Protein AF-A0A8G1U8X5-F1 (afdb_monomer)

Secondary structure (DSSP, 8-state):
-EEEEEEETTTTEEEEEEE-TTT-EEEEES-BS-THHHHHHHHHHT-EEEEEE-SS--SSS-BTHHHHHHHH-PEEEEETT---SS--EEE-TT-EEESSS-EEEEEE--SSSTT-EEEEEESSTT-SS-SEEEEETS--SSS---S-TTGGGT--HHHHHHHHHIIIIIIGGGS-TTSEEEESB-TT-TTSSS--S-S-EEHHHHHHH-GGGS---HHHHHHHHTTTPPPPPTTHHHHHHHTTS-PPP--TTTT-EEEPHHHHHHHHHTTPEEEE-S-HHHHHHS--TT-EE--TTSSHHHHHHHHS-TTS-EEEEE-----SS--------EEEEPPP-PPPPPPPPPPPP---------------------------------------------------------------------------------------PPP------PPPPP-PPP-------------------------------------PPP---

Foldseek 3Di:
DDKDWDADALQQFIKIWDADLVQLEIEIEQAALVCVVVVVVSVVSVHQHQAYEYQALFLQGAGNRVVCCVVRVHAYEWDQVAAFPDDHDHDDQQDWDDNDQKIWGWHQQFQLHNGGIKTFIANGPPDPATQAIAREQLDAAQWGFQRPLCVVVPQHSLNSLLSSLCNQAVPLLVHDQNHKYAYRGADPNLRTDGGHPDRIGGSVNCCVRHPLNDDDDSVVSSVVSNPPRDDDAPSSVVSSVSNRYPDDRDDPPQWFDWDDPVRLVVVVVVVAEEEEQDDPVVVVVDDDPRHDYQHPPHSRSNVCSRPDDLQTWYKYFHADDPPPDDDDDDDDTTITTHDGPDDDDDDDDDDDDDDDDDDDDDDDDDDDDDDDDDDDDDDDDDDDDDDDDDDDDDDDDDDYDDDDDDDDDDDDDDDDDDDDDDDDDDDDDDDDDDDDDDDDDDDDDDDDDDDDDDDDDDDDDDDDDDDDDDDDDDDDDDDDDDDDDDDDDDDDDDDDDDDDD

Radius of gyration: 34.35 Å; Cα contacts (8 Å, |Δi|>4): 744; chains: 1; bounding box: 90×98×113 Å

Nearest PDB structures (foldseek):
  3tp9-assembly1_B  TM=9.381E-01  e=1.142E-35  Alicyclobacillus acidocaldarius subsp. acidocaldarius DSM 446
  5ve5-assembly2_B  TM=7.086E-01  e=4.243E-23  Paraburkholderia phytofirmans PsJN
  5ve5-assembly3_C  TM=7.011E-01  e=1.245E-22  Paraburkholderia phytofirmans PsJN
  5ve4-assembly1_A  TM=6.991E-01  e=3.653E-22  Paraburkholderia phytofirmans PsJN
  5ve4-assembly2_B  TM=6.978E-01  e=4.641E-22  Paraburkholderia phytofirmans PsJN

pLDDT: mean 70.43, std 30.72, range [19.86, 98.88]

InterPro domains:
  IPR001279 Metallo-beta-lactamase [PF00753] (10-185)
  IPR001279 Metallo-beta-lactamase [SM00849] (12-185)
  IPR001763 Rhodanese-like domain [PF00581] (262-296)
  IPR001763 Rhodanese-like domain [PS50206] (268-297)
  IPR036866 Ribonuclease Z/Hydroxyacylglutathione hydrolase-like [G3DSA:3.60.15.10] (1-248)
  IPR036866 Ribonuclease Z/Hydroxyacylglutathione hydrolase-like [SSF56281] (12-221)
  IPR036873 Rhodanese-like domain superfamily [G3DSA:3.40.250.10] (253-328)
  IPR036873 Rhodanese-like domain superfamily [SSF52821] (226-317)
  IPR044528 Persulfide dioxygenase-like, MBL-fold metallo-hydrolase domain [cd07724] (2-187)
  IPR051682 Mitochondrial Persulfide Dioxygenase [PTHR43084] (2-300)

Sequence (501 aa):
MFFAQYYLDCLSQASYLIADETTGRAVVVDPRRDVDEYLAEAEARGFTVEGVINTHFHADFLSGHLELAARTGAWIGYGRRAETEYPIRKLAEGERISLGEVVLEIMETPGHTPESISVLVRERAADPVPYGVLTGDALFVGDVGRPDLLASVGVTADRLGRMLYDSVQHKLMALPDEVRVFPAHGAGSACGKNLSTERQSTIGQQRATNYACAPMTEDEFVGIVTAGQPTAPGYFGYDADLNRRDRELFDAAALAVPLDADAFLARRADGVVVVDARDPLEFAAGHLAGAVNVPADGRFAEQSGTVLDPAWPLLVIAPRVASRRPSLGSPGSASTASPATSPTPRPPSAPSPSRCARPPAAPSPTCAPNSPAPNRRWSSTSAARASAPRAASPAPSISRWPNSRTASARYRRTAPSWCTAPAATAPPSRPACCATTATRRPPTCSAATAPGPPRPEPADRAAAERGTSGGRGNEPSAGRVDTGGGMSRTTRRVPRCTRTG

Solvent-accessible surface area (backbone atoms only — not comparable to full-atom values): 31878 Å² total; per-residue (Å²): 112,46,77,46,81,49,72,45,78,43,61,20,36,34,24,34,45,40,31,14,77,89,66,22,27,24,37,36,34,46,42,54,52,75,49,60,64,62,49,52,56,26,59,78,69,64,35,46,54,55,32,30,39,35,32,50,71,45,34,90,49,58,60,13,51,64,51,46,24,76,74,60,71,21,47,39,31,32,22,60,71,61,77,58,74,51,87,65,46,67,46,45,72,74,38,73,49,70,44,55,57,26,27,40,34,32,38,67,26,24,10,39,41,86,26,16,22,25,44,36,34,21,63,37,82,81,53,94,68,45,63,24,33,36,27,23,51,49,37,38,46,54,37,45,32,42,22,49,84,45,44,90,78,76,42,48,39,63,62,22,26,51,40,30,44,47,26,37,60,66,49,56,62,67,51,61,46,80,24,25,35,35,28,30,48,25,43,82,28,88,60,39,90,60,42,32,84,53,80,55,51,27,41,41,53,36,46,73,70,13,72,79,50,42,94,72,54,65,68,58,48,29,56,55,63,66,53,88,68,75,86,75,56,75,38,32,68,53,24,31,48,53,57,30,46,79,63,87,69,87,58,76,79,64,48,66,47,76,43,57,72,67,61,45,51,54,49,44,71,76,66,41,44,36,40,32,24,41,56,71,66,58,43,73,75,58,68,64,90,85,48,46,80,47,34,66,92,49,49,30,64,56,50,44,43,58,78,50,65,91,88,58,45,44,36,36,41,40,68,73,73,82,66,98,60,86,87,80,91,80,92,72,78,51,28,35,37,47,78,69,88,75,80,84,80,78,82,80,86,82,83,84,92,79,82,91,83,87,82,88,83,87,84,88,87,84,92,86,90,90,85,80,90,82,90,86,86,82,91,81,84,89,87,87,87,88,88,85,88,88,85,83,87,89,87,90,82,89,89,82,90,85,90,90,84,89,82,88,83,84,88,84,81,85,83,85,80,88,86,83,86,86,88,80,88,83,88,83,83,84,87,80,88,87,86,84,90,82,89,84,86,82,88,82,88,86,89,80,88,84,88,84,84,89,83,84,88,89,86,80,88,82,85,88,87,87,80,90,83,86,84,88,83,78,85,89,84,87,82,82,89,86,84,86,85,83,89,82,88,81,91,82,79,87,82,84,88,84,81,88,134

Organism: NCBI:txid88074

Structure (mmCIF, N/CA/C/O backbone):
data_AF-A0A8G1U8X5-F1
#
_entry.id   AF-A0A8G1U8X5-F1
#
loop_
_atom_site.group_PDB
_atom_site.id
_atom_site.type_symbol
_atom_site.label_atom_id
_atom_site.label_alt_id
_atom_site.label_comp_id
_atom_site.label_asym_id
_atom_site.label_entity_id
_atom_site.label_seq_id
_atom_site.pdbx_PDB_ins_code
_atom_site.Cartn_x
_atom_site.Cartn_y
_atom_site.Cartn_z
_atom_site.occupancy
_atom_site.B_iso_or_equiv
_atom_site.auth_seq_id
_atom_site.auth_comp_id
_atom_site.auth_asym_id
_atom_site.auth_atom_id
_atom_site.pdbx_PDB_model_num
ATOM 1 N N . MET A 1 1 ? -8.981 -14.141 16.501 1.00 97.38 1 MET A N 1
ATOM 2 C CA . MET A 1 1 ? -8.902 -13.364 15.243 1.00 97.38 1 MET A CA 1
ATOM 3 C C . MET A 1 1 ? -7.717 -13.845 14.425 1.00 97.38 1 MET A C 1
ATOM 5 O O . MET A 1 1 ? -6.629 -13.974 14.978 1.00 97.38 1 MET A O 1
ATOM 9 N N . PHE A 1 2 ? -7.880 -13.996 13.108 1.00 98.62 2 PHE A N 1
ATOM 10 C CA . PHE A 1 2 ? -6.751 -14.207 12.204 1.00 98.62 2 PHE A CA 1
ATOM 11 C C . PHE A 1 2 ? -6.244 -12.876 11.631 1.00 98.62 2 PHE A C 1
ATOM 13 O O . PHE A 1 2 ? -7.026 -12.051 11.156 1.00 98.62 2 PHE A O 1
ATOM 20 N N . PHE A 1 3 ? -4.926 -12.685 11.660 1.00 98.56 3 PHE A N 1
ATOM 21 C CA . PHE A 1 3 ? -4.238 -11.527 11.095 1.00 98.56 3 PHE A CA 1
ATOM 22 C C . PHE A 1 3 ? -2.894 -11.983 10.518 1.00 98.56 3 PHE A C 1
ATOM 24 O O . PHE A 1 3 ? -2.043 -12.477 11.261 1.00 98.56 3 PHE A O 1
ATOM 31 N N . ALA A 1 4 ? -2.693 -11.799 9.214 1.00 98.38 4 ALA A N 1
ATOM 32 C CA . ALA A 1 4 ? -1.436 -12.082 8.527 1.00 98.38 4 ALA A CA 1
ATOM 33 C C . ALA A 1 4 ? -0.934 -10.840 7.782 1.00 98.38 4 ALA A C 1
ATOM 35 O O . ALA A 1 4 ? -1.706 -10.181 7.090 1.00 98.38 4 ALA A O 1
ATOM 36 N N . GLN A 1 5 ? 0.364 -10.555 7.911 1.00 97.88 5 GLN A N 1
ATOM 37 C CA . GLN A 1 5 ? 1.090 -9.572 7.107 1.00 97.88 5 GLN A CA 1
ATOM 38 C C . GLN A 1 5 ? 1.924 -10.321 6.066 1.00 97.88 5 GLN A C 1
ATOM 40 O O . GLN A 1 5 ? 2.765 -11.147 6.424 1.00 97.88 5 GLN A O 1
ATOM 45 N N . TYR A 1 6 ? 1.722 -9.994 4.797 1.00 97.06 6 TYR A N 1
ATOM 46 C CA . TYR A 1 6 ? 2.539 -10.433 3.672 1.00 97.06 6 TYR A CA 1
ATOM 47 C C . TYR A 1 6 ? 3.433 -9.270 3.265 1.00 97.06 6 TYR A C 1
ATOM 49 O O . TYR A 1 6 ? 2.977 -8.127 3.249 1.00 97.06 6 TYR A O 1
ATOM 57 N N . TYR A 1 7 ? 4.696 -9.547 2.950 1.00 93.69 7 TYR A N 1
ATOM 58 C CA . TYR A 1 7 ? 5.676 -8.507 2.657 1.00 93.69 7 TYR A CA 1
ATOM 59 C C . TYR A 1 7 ? 6.481 -8.860 1.408 1.00 93.69 7 TYR A C 1
ATOM 61 O O . TYR A 1 7 ? 7.077 -9.934 1.345 1.00 93.69 7 TYR A O 1
ATOM 69 N N . LEU A 1 8 ? 6.503 -7.957 0.429 1.00 90.56 8 LEU A N 1
ATOM 70 C CA . LEU A 1 8 ? 7.232 -8.101 -0.827 1.00 90.56 8 LEU A CA 1
ATOM 71 C C . LEU A 1 8 ? 8.503 -7.254 -0.780 1.00 90.56 8 LEU A C 1
ATOM 73 O O . LEU A 1 8 ? 8.481 -6.046 -1.016 1.00 90.56 8 LEU A O 1
ATOM 77 N N . ASP A 1 9 ? 9.628 -7.905 -0.482 1.00 87.25 9 ASP A N 1
ATOM 78 C CA . ASP A 1 9 ? 10.899 -7.229 -0.197 1.00 87.25 9 ASP A CA 1
ATOM 79 C C . ASP A 1 9 ? 11.439 -6.380 -1.368 1.00 87.25 9 ASP A C 1
ATOM 81 O O . ASP A 1 9 ? 12.106 -5.375 -1.126 1.00 87.25 9 ASP A O 1
ATOM 85 N N . CYS A 1 10 ? 11.129 -6.719 -2.628 1.00 84.75 10 CYS A N 1
ATOM 86 C CA . CYS A 1 10 ? 11.622 -5.976 -3.798 1.00 84.75 10 CYS A CA 1
ATOM 87 C C . CYS A 1 10 ? 10.927 -4.623 -4.043 1.00 84.75 10 CYS A C 1
ATOM 89 O O . CYS A 1 10 ? 11.473 -3.809 -4.787 1.00 84.75 10 CYS A O 1
ATOM 91 N N . LEU A 1 11 ? 9.770 -4.386 -3.410 1.00 88.12 11 LEU A N 1
ATOM 92 C CA . LEU A 1 11 ? 9.062 -3.096 -3.367 1.00 88.12 11 LEU A CA 1
ATOM 93 C C . LEU A 1 11 ? 8.975 -2.524 -1.940 1.00 88.12 11 LEU A C 1
ATOM 95 O O . LEU A 1 11 ? 8.516 -1.407 -1.737 1.00 88.12 11 LEU A O 1
ATOM 99 N N . SER A 1 12 ? 9.427 -3.279 -0.932 1.00 92.56 12 SER A N 1
ATOM 100 C CA . SER A 1 12 ? 9.201 -2.987 0.490 1.00 92.56 12 SER A CA 1
ATOM 101 C C . SER A 1 12 ? 7.720 -2.832 0.867 1.00 92.56 12 SER A C 1
ATOM 103 O O . SER A 1 12 ? 7.400 -2.088 1.793 1.00 92.56 12 SER A O 1
ATOM 105 N N . GLN A 1 13 ? 6.836 -3.534 0.154 1.00 94.81 13 GLN A N 1
ATOM 106 C CA . GLN A 1 13 ? 5.379 -3.421 0.251 1.00 94.81 13 GLN A CA 1
ATOM 107 C C . GLN A 1 13 ? 4.804 -4.419 1.256 1.00 94.81 13 GLN A C 1
ATOM 109 O O . GLN A 1 13 ? 5.226 -5.575 1.295 1.00 94.81 13 GLN A O 1
ATOM 114 N N . ALA A 1 14 ? 3.831 -3.981 2.049 1.00 97.19 14 ALA A N 1
ATOM 115 C CA . ALA A 1 14 ? 3.122 -4.767 3.042 1.00 97.19 14 ALA A CA 1
ATOM 116 C C . ALA A 1 14 ? 1.617 -4.798 2.753 1.00 97.19 14 ALA A C 1
ATOM 118 O O . ALA A 1 14 ? 0.974 -3.774 2.539 1.00 97.19 14 ALA A O 1
ATOM 119 N N . SER A 1 15 ? 1.048 -5.996 2.819 1.00 98.44 15 SER A N 1
ATOM 120 C CA . SER A 1 15 ? -0.368 -6.272 2.572 1.00 98.44 15 SER A CA 1
ATOM 121 C C . SER A 1 15 ? -0.907 -7.219 3.638 1.00 98.44 15 SER A C 1
ATOM 123 O O . SER A 1 15 ? -0.140 -7.955 4.265 1.00 98.44 15 SER A O 1
ATOM 125 N N . TYR A 1 16 ? -2.217 -7.202 3.886 1.00 98.81 16 TYR A N 1
ATOM 126 C CA . TYR A 1 16 ? -2.774 -7.811 5.096 1.00 98.81 16 TYR A CA 1
ATOM 127 C C . TYR A 1 16 ? -4.028 -8.633 4.823 1.00 98.81 16 TYR A C 1
ATOM 129 O O . TYR A 1 16 ? -4.961 -8.130 4.209 1.00 98.81 16 TYR A O 1
ATOM 137 N N . LEU A 1 17 ? -4.086 -9.866 5.333 1.00 98.81 17 LEU A N 1
ATOM 138 C CA . LEU A 1 17 ? -5.314 -10.668 5.390 1.00 98.81 17 LEU A CA 1
ATOM 139 C C . LEU A 1 17 ? -5.828 -10.670 6.829 1.00 98.81 17 LEU A C 1
ATOM 141 O O . LEU A 1 17 ? -5.124 -11.091 7.749 1.00 98.81 17 LEU A O 1
ATOM 145 N N . ILE A 1 18 ? -7.059 -10.202 7.014 1.00 98.88 18 ILE A N 1
ATOM 146 C CA . ILE A 1 18 ? -7.713 -10.084 8.318 1.00 98.88 18 ILE A CA 1
ATOM 147 C C . ILE A 1 18 ? -9.005 -10.884 8.249 1.00 98.88 18 ILE A C 1
ATOM 149 O O . ILE A 1 18 ? -9.821 -10.645 7.359 1.00 98.88 18 ILE A O 1
ATOM 153 N N . ALA A 1 19 ? -9.197 -11.825 9.170 1.00 98.75 19 ALA A N 1
ATOM 154 C CA . ALA A 1 19 ? -10.387 -12.664 9.184 1.00 98.75 19 ALA A CA 1
ATOM 155 C C . ALA A 1 19 ? -10.918 -12.917 10.595 1.00 98.75 19 ALA A C 1
ATOM 157 O O . ALA A 1 19 ? -10.175 -13.031 11.577 1.00 98.75 19 ALA A O 1
ATOM 158 N N . ASP A 1 20 ? -12.235 -13.050 10.671 1.00 98.69 20 ASP A N 1
ATOM 159 C CA . ASP A 1 20 ? -12.919 -13.567 11.841 1.00 98.69 20 ASP A CA 1
ATOM 160 C C . ASP A 1 20 ? -13.006 -15.097 11.747 1.00 98.69 20 ASP A C 1
ATOM 162 O O . ASP A 1 20 ? -13.632 -15.648 10.843 1.00 98.69 20 ASP A O 1
ATOM 166 N N . GLU A 1 21 ? -12.372 -15.796 12.687 1.00 97.94 21 GLU A N 1
ATOM 167 C CA . GLU A 1 21 ? -12.277 -17.264 12.681 1.00 97.94 21 GLU A CA 1
ATOM 168 C C . GLU A 1 21 ? -13.600 -17.963 13.037 1.00 97.94 21 GLU A C 1
ATOM 170 O O . GLU A 1 21 ? -13.727 -19.166 12.825 1.00 97.94 21 GLU A O 1
ATOM 175 N N . THR A 1 22 ? -14.591 -17.236 13.569 1.00 97.31 22 THR A N 1
ATOM 176 C CA . THR A 1 22 ? -15.895 -17.804 13.957 1.00 97.31 22 THR A CA 1
ATOM 177 C C . THR A 1 22 ? -16.891 -17.798 12.799 1.00 97.31 22 THR A C 1
ATOM 179 O O . THR A 1 22 ? -17.692 -18.721 12.658 1.00 97.31 22 THR A O 1
ATOM 182 N N . THR A 1 23 ? -16.825 -16.772 11.948 1.00 98.44 23 THR A N 1
ATOM 183 C CA . THR A 1 23 ? -17.684 -16.603 10.765 1.00 98.44 23 THR A CA 1
ATOM 184 C C . THR A 1 23 ? -17.006 -17.023 9.461 1.00 98.44 23 THR A C 1
ATOM 186 O O . THR A 1 23 ? -17.688 -17.231 8.460 1.00 98.44 23 THR A O 1
ATOM 189 N N . GLY A 1 24 ? -15.671 -17.085 9.449 1.00 98.50 24 GLY A N 1
ATOM 190 C CA . GLY A 1 24 ? -14.853 -17.244 8.251 1.00 98.50 24 GLY A CA 1
ATOM 191 C C . GLY A 1 24 ? -14.791 -15.999 7.356 1.00 98.50 24 GLY A C 1
ATOM 192 O O . GLY A 1 24 ? -14.206 -16.064 6.280 1.00 98.50 24 GLY A O 1
ATOM 193 N N . ARG A 1 25 ? -15.387 -14.862 7.734 1.00 98.81 25 ARG A N 1
ATOM 194 C CA . ARG A 1 25 ? -15.419 -13.659 6.883 1.00 98.81 25 ARG A CA 1
ATOM 195 C C . ARG A 1 25 ? -14.079 -12.929 6.936 1.00 98.81 25 ARG A C 1
ATOM 197 O O . ARG A 1 25 ? -13.537 -12.705 8.019 1.00 98.81 25 ARG A O 1
ATOM 204 N N . ALA A 1 26 ? -13.562 -12.548 5.769 1.00 98.81 26 ALA A N 1
ATOM 205 C CA . ALA A 1 26 ? -12.231 -11.972 5.621 1.00 98.81 26 ALA A CA 1
ATOM 206 C C . ALA A 1 26 ? -12.192 -10.747 4.699 1.00 98.81 26 ALA A C 1
ATOM 208 O O . ALA A 1 26 ? -12.977 -10.621 3.756 1.00 98.81 26 ALA A O 1
ATOM 209 N N . VAL A 1 27 ? -11.221 -9.871 4.953 1.00 98.88 27 VAL A N 1
ATOM 210 C CA . VAL A 1 27 ? -10.865 -8.721 4.114 1.00 98.88 27 VAL A CA 1
ATOM 211 C C . VAL A 1 27 ? -9.363 -8.733 3.849 1.00 98.88 27 VAL A C 1
ATOM 213 O O . VAL A 1 27 ? -8.573 -9.025 4.750 1.00 98.88 27 VAL A O 1
ATOM 216 N N . VAL A 1 28 ? -8.975 -8.385 2.620 1.00 98.88 28 VAL A N 1
ATOM 217 C CA . VAL A 1 28 ? -7.576 -8.108 2.265 1.00 98.88 28 VAL A CA 1
ATOM 218 C C . VAL A 1 28 ? -7.355 -6.597 2.194 1.00 98.88 28 VAL A C 1
ATOM 220 O O . VAL A 1 28 ? -8.170 -5.883 1.612 1.00 98.88 28 VAL A O 1
ATOM 223 N N . VAL A 1 29 ? -6.261 -6.108 2.775 1.00 98.88 29 VAL A N 1
ATOM 224 C CA . VAL A 1 29 ? -5.849 -4.699 2.728 1.00 98.88 29 VAL A CA 1
ATOM 225 C C . VAL A 1 29 ? -4.577 -4.561 1.895 1.00 98.88 29 VAL A C 1
ATOM 227 O O . VAL A 1 29 ? -3.624 -5.314 2.105 1.00 98.88 29 VAL A O 1
ATOM 230 N N . ASP A 1 30 ? -4.592 -3.615 0.955 1.00 98.62 30 ASP A N 1
ATOM 231 C CA . ASP A 1 30 ? -3.498 -3.277 0.032 1.00 98.62 30 ASP A CA 1
ATOM 232 C C . ASP A 1 30 ? -2.895 -4.489 -0.718 1.00 98.62 30 ASP A C 1
ATOM 234 O O . ASP A 1 30 ? -1.685 -4.709 -0.676 1.00 98.62 30 ASP A O 1
ATOM 238 N N . PRO A 1 31 ? -3.710 -5.324 -1.399 1.00 98.19 31 PRO A N 1
ATOM 239 C CA . PRO A 1 31 ? -3.232 -6.545 -2.050 1.00 98.19 31 PRO A CA 1
ATOM 240 C C . PRO A 1 31 ? -2.251 -6.268 -3.190 1.00 98.19 31 PRO A C 1
ATOM 242 O O . PRO A 1 31 ? -2.502 -5.430 -4.056 1.00 98.19 31 PRO A O 1
ATOM 245 N N . ARG A 1 32 ? -1.207 -7.091 -3.288 1.00 95.50 32 ARG A N 1
ATOM 246 C CA . ARG A 1 32 ? -0.394 -7.229 -4.504 1.00 95.50 32 ARG A CA 1
ATOM 247 C C . ARG A 1 32 ? -1.224 -7.801 -5.652 1.00 95.50 32 ARG A C 1
ATOM 249 O O . ARG A 1 32 ? -2.223 -8.482 -5.419 1.00 95.50 32 ARG A O 1
ATOM 256 N N . ARG A 1 33 ? -0.789 -7.580 -6.896 1.00 94.81 33 ARG A N 1
ATOM 257 C CA . ARG A 1 33 ? -1.461 -8.118 -8.094 1.00 94.81 33 ARG A CA 1
ATOM 258 C C . ARG A 1 33 ? -1.431 -9.652 -8.191 1.00 94.81 33 ARG A C 1
ATOM 260 O O . ARG A 1 33 ? -2.326 -10.231 -8.804 1.00 94.81 33 ARG A O 1
ATOM 267 N N . ASP A 1 34 ? -0.451 -10.318 -7.575 1.00 93.06 34 ASP A N 1
ATOM 268 C CA . ASP A 1 34 ? -0.328 -11.782 -7.523 1.00 93.06 34 ASP A CA 1
ATOM 269 C C . ASP A 1 34 ? -1.186 -12.392 -6.399 1.00 93.06 34 ASP A C 1
ATOM 271 O O . ASP A 1 34 ? -0.705 -12.932 -5.407 1.00 93.06 34 ASP A O 1
ATOM 275 N N . VAL A 1 35 ? -2.509 -12.308 -6.551 1.00 96.62 35 VAL A N 1
ATOM 276 C CA . VAL A 1 35 ? -3.468 -12.560 -5.457 1.00 96.62 35 VAL A CA 1
ATOM 277 C C . VAL A 1 35 ? -3.609 -14.029 -5.004 1.00 96.62 35 VAL A C 1
ATOM 279 O O . VAL A 1 35 ? -4.471 -14.348 -4.182 1.00 96.62 35 VAL A O 1
ATOM 282 N N . ASP A 1 36 ? -2.786 -14.935 -5.536 1.00 95.38 36 ASP A N 1
ATOM 283 C CA . ASP A 1 36 ? -2.841 -16.375 -5.264 1.00 95.38 36 ASP A CA 1
ATOM 284 C C . ASP A 1 36 ? -2.514 -16.723 -3.813 1.00 95.38 36 ASP A C 1
ATOM 286 O O . ASP A 1 36 ? -3.187 -17.574 -3.236 1.00 95.38 36 ASP A O 1
ATOM 290 N N . GLU A 1 37 ? -1.541 -16.049 -3.197 1.00 95.88 37 GLU A N 1
ATOM 291 C CA . GLU A 1 37 ? -1.137 -16.346 -1.818 1.00 95.88 37 GLU A CA 1
ATOM 292 C C . GLU A 1 37 ? -2.263 -16.041 -0.814 1.00 95.88 37 GLU A C 1
ATOM 294 O O . GLU A 1 37 ? -2.527 -16.836 0.089 1.00 95.88 37 GLU A O 1
ATOM 299 N N . TYR A 1 38 ? -2.999 -14.941 -1.021 1.00 98.12 38 TYR A N 1
ATOM 300 C CA . TYR A 1 38 ? -4.145 -14.581 -0.180 1.00 98.12 38 TYR A CA 1
ATOM 301 C C . TYR A 1 38 ? -5.296 -15.583 -0.322 1.00 98.12 38 TYR A C 1
ATOM 303 O O . TYR A 1 38 ? -5.914 -15.949 0.678 1.00 98.12 38 TYR A O 1
ATOM 311 N N . LEU A 1 39 ? -5.597 -16.034 -1.549 1.00 98.19 39 LEU A N 1
ATOM 312 C CA . LEU A 1 39 ? -6.681 -16.998 -1.762 1.00 98.19 39 LEU A CA 1
ATOM 313 C C . LEU A 1 39 ? -6.308 -18.407 -1.299 1.00 98.19 39 LEU A C 1
ATOM 315 O O . LEU A 1 39 ? -7.174 -19.092 -0.766 1.00 98.19 39 LEU A O 1
ATOM 319 N N . ALA A 1 40 ? -5.047 -18.820 -1.437 1.00 98.00 40 ALA A N 1
ATOM 320 C CA . ALA A 1 40 ? -4.575 -20.100 -0.919 1.00 98.00 40 ALA A CA 1
ATOM 321 C C . ALA A 1 40 ? -4.646 -20.151 0.618 1.00 98.00 40 ALA A C 1
ATOM 323 O O . ALA A 1 40 ? -5.122 -21.142 1.171 1.00 98.00 40 ALA A O 1
ATOM 324 N N . GLU A 1 41 ? -4.240 -19.081 1.314 1.00 98.38 41 GLU A N 1
ATOM 325 C CA . GLU A 1 41 ? -4.362 -18.999 2.777 1.00 98.38 41 GLU A CA 1
ATOM 326 C C . GLU A 1 41 ? -5.835 -18.964 3.221 1.00 98.38 41 GLU A C 1
ATOM 328 O O . GLU A 1 41 ? -6.207 -19.623 4.195 1.00 98.38 41 GLU A O 1
ATOM 333 N N . ALA A 1 42 ? -6.688 -18.232 2.494 1.00 98.38 42 ALA A N 1
ATOM 334 C CA . ALA A 1 42 ? -8.120 -18.183 2.767 1.00 98.38 42 ALA A CA 1
ATOM 335 C C . ALA A 1 42 ? -8.785 -19.558 2.576 1.00 98.38 42 ALA A C 1
ATOM 337 O O . ALA A 1 42 ? -9.462 -20.036 3.485 1.00 98.38 42 ALA A O 1
ATOM 338 N N . GLU A 1 43 ? -8.542 -20.237 1.451 1.00 98.19 43 GLU A N 1
ATOM 339 C CA . GLU A 1 43 ? -9.065 -21.581 1.172 1.00 98.19 43 GLU A CA 1
ATOM 340 C C . GLU A 1 43 ? -8.595 -22.596 2.225 1.00 98.19 43 GLU A C 1
ATOM 342 O O . GLU A 1 43 ? -9.416 -23.313 2.800 1.00 98.19 43 GLU A O 1
ATOM 347 N N . ALA A 1 44 ? -7.297 -22.603 2.554 1.00 98.38 44 ALA A N 1
ATOM 348 C CA . ALA A 1 44 ? -6.713 -23.514 3.540 1.00 98.38 44 ALA A CA 1
ATOM 349 C C . ALA A 1 44 ? -7.304 -23.366 4.956 1.00 98.38 44 ALA A C 1
ATOM 351 O O . ALA A 1 44 ? -7.213 -24.298 5.759 1.00 98.38 44 ALA A O 1
ATOM 352 N N . ARG A 1 45 ? -7.913 -22.214 5.267 1.00 98.00 45 ARG A N 1
ATOM 353 C CA . ARG A 1 45 ? -8.546 -21.911 6.563 1.00 98.00 45 ARG A CA 1
ATOM 354 C C . ARG A 1 45 ? -10.074 -21.868 6.520 1.00 98.00 45 ARG A C 1
ATOM 356 O O . ARG A 1 45 ? -10.694 -21.668 7.560 1.00 98.00 45 ARG A O 1
ATOM 363 N N . GLY A 1 46 ? -10.687 -22.068 5.353 1.00 98.12 46 GLY A N 1
ATOM 364 C CA . GLY A 1 46 ? -12.136 -21.941 5.173 1.00 98.12 46 GLY A CA 1
ATOM 365 C C . GLY A 1 46 ? -12.648 -20.498 5.259 1.00 98.12 46 GLY A C 1
ATOM 366 O O . GLY A 1 46 ? -13.808 -20.280 5.609 1.00 98.12 46 GLY A O 1
ATOM 367 N N . PHE A 1 47 ? -11.800 -19.510 4.964 1.00 98.75 47 PHE A N 1
ATOM 368 C CA . PHE A 1 47 ? -12.181 -18.102 4.939 1.00 98.75 47 PHE A CA 1
ATOM 369 C C . PHE A 1 47 ? -12.780 -17.686 3.588 1.00 98.75 47 PHE A C 1
ATOM 371 O O . PHE A 1 47 ? -12.360 -18.137 2.525 1.00 98.75 47 PHE A O 1
ATOM 378 N N . THR A 1 48 ? -13.734 -16.759 3.630 1.00 98.62 48 THR A N 1
ATOM 379 C CA . THR A 1 48 ? -14.330 -16.101 2.463 1.00 98.62 48 THR A CA 1
ATOM 380 C C . THR A 1 48 ? -13.882 -14.644 2.432 1.00 98.62 48 THR A C 1
ATOM 382 O O . THR A 1 48 ? -14.279 -13.854 3.291 1.00 98.62 48 THR A O 1
ATOM 385 N N . VAL A 1 49 ? -13.063 -14.281 1.441 1.00 98.75 49 VAL A N 1
ATOM 386 C CA . VAL A 1 49 ? -12.675 -12.885 1.192 1.00 98.75 49 VAL A CA 1
ATOM 387 C C . VAL A 1 49 ? -13.874 -12.154 0.591 1.00 98.75 49 VAL A C 1
ATOM 389 O O . VAL A 1 49 ? -14.191 -12.330 -0.580 1.00 98.75 49 VAL A O 1
ATOM 392 N N . GLU A 1 50 ? -14.565 -11.362 1.409 1.00 98.44 50 GLU A N 1
ATOM 393 C CA . GLU A 1 50 ? -15.762 -10.613 1.003 1.00 98.44 50 GLU A CA 1
ATOM 394 C C . GLU A 1 50 ? -15.464 -9.163 0.606 1.00 98.44 50 GLU A C 1
ATOM 396 O O . GLU A 1 50 ? -16.310 -8.504 0.002 1.00 98.44 50 GLU A O 1
ATOM 401 N N . GLY A 1 51 ? -14.276 -8.659 0.944 1.00 98.69 51 GLY A N 1
ATOM 402 C CA . GLY A 1 51 ? -13.891 -7.277 0.701 1.00 98.69 51 GLY A CA 1
ATOM 403 C C . GLY A 1 51 ? -12.396 -7.093 0.488 1.00 98.69 51 GLY A C 1
ATOM 404 O O . GLY A 1 51 ? -11.565 -7.820 1.034 1.00 98.69 51 GLY A O 1
ATOM 405 N N . VAL A 1 52 ? -12.067 -6.070 -0.288 1.00 98.81 52 VAL A N 1
ATOM 406 C CA . VAL A 1 52 ? -10.716 -5.555 -0.479 1.00 98.81 52 VAL A CA 1
ATOM 407 C C . VAL A 1 52 ? -10.722 -4.088 -0.090 1.00 98.81 52 VAL A C 1
ATOM 409 O O . VAL A 1 52 ? -11.547 -3.332 -0.597 1.00 98.81 52 VAL A O 1
ATOM 412 N N . ILE A 1 53 ? -9.812 -3.666 0.780 1.00 98.88 53 ILE A N 1
ATOM 413 C CA . ILE A 1 53 ? -9.608 -2.252 1.101 1.00 98.88 53 ILE A CA 1
ATOM 414 C C . ILE A 1 53 ? -8.264 -1.829 0.521 1.00 98.88 53 ILE A C 1
ATOM 416 O O . ILE A 1 53 ? -7.246 -2.437 0.832 1.00 98.88 53 ILE A O 1
ATOM 420 N N . ASN A 1 54 ? -8.249 -0.771 -0.281 1.00 98.75 54 ASN A N 1
ATOM 421 C CA . ASN A 1 54 ? -7.020 -0.036 -0.540 1.00 98.75 54 ASN A CA 1
ATOM 422 C C . ASN A 1 54 ? -6.987 1.188 0.374 1.00 98.75 54 ASN A C 1
ATOM 424 O O . ASN A 1 54 ? -7.962 1.944 0.444 1.00 98.75 54 ASN A O 1
ATOM 428 N N . THR A 1 55 ? -5.875 1.389 1.076 1.00 98.75 55 THR A N 1
ATOM 429 C CA . THR A 1 55 ? -5.666 2.565 1.926 1.00 98.75 55 THR A CA 1
ATOM 430 C C . THR A 1 55 ? -5.600 3.842 1.096 1.00 98.75 55 THR A C 1
ATOM 432 O O . THR A 1 55 ? -6.053 4.882 1.560 1.00 98.75 55 THR A O 1
ATOM 435 N N . HIS A 1 56 ? -5.088 3.772 -0.135 1.00 98.06 56 HIS A N 1
ATOM 436 C CA . HIS A 1 56 ? -4.991 4.885 -1.081 1.00 98.06 56 HIS A CA 1
ATOM 437 C C . HIS A 1 56 ? -4.797 4.383 -2.525 1.00 98.06 56 HIS A C 1
ATOM 439 O O . HIS A 1 56 ? -4.710 3.176 -2.764 1.00 98.06 56 HIS A O 1
ATOM 445 N N . PHE A 1 57 ? -4.723 5.289 -3.504 1.00 96.75 57 PHE A N 1
ATOM 446 C CA . PHE A 1 57 ? -4.201 4.951 -4.831 1.00 96.75 57 PHE A CA 1
ATOM 447 C C . PHE A 1 57 ? -2.676 4.804 -4.786 1.00 96.75 57 PHE A C 1
ATOM 449 O O . PHE A 1 57 ? -1.954 5.788 -4.946 1.00 96.75 57 PHE A O 1
ATOM 456 N N . HIS A 1 58 ? -2.214 3.568 -4.577 1.00 95.88 58 HIS A N 1
ATOM 457 C CA . HIS A 1 58 ? -0.797 3.189 -4.619 1.00 95.88 58 HIS A CA 1
ATOM 458 C C . HIS A 1 58 ? -0.129 3.669 -5.909 1.00 95.88 58 HIS A C 1
ATOM 460 O O . HIS A 1 58 ? -0.710 3.555 -6.994 1.00 95.88 58 HIS A O 1
ATOM 466 N N . ALA A 1 59 ? 1.082 4.206 -5.781 1.00 93.25 59 ALA A N 1
ATOM 467 C CA . ALA A 1 59 ? 1.861 4.739 -6.897 1.00 93.25 59 ALA A CA 1
ATOM 468 C C . ALA A 1 59 ? 3.040 3.835 -7.286 1.00 93.25 59 ALA A C 1
ATOM 470 O O . ALA A 1 59 ? 3.570 3.974 -8.375 1.00 93.25 59 ALA A O 1
ATOM 471 N N . ASP A 1 60 ? 3.457 2.913 -6.427 1.00 91.44 60 ASP A N 1
ATOM 472 C CA . ASP A 1 60 ? 4.652 2.082 -6.595 1.00 91.44 60 ASP A CA 1
ATOM 473 C C . ASP A 1 60 ? 4.352 0.607 -6.909 1.00 91.44 60 ASP A C 1
ATOM 475 O O . ASP A 1 60 ? 5.271 -0.180 -7.147 1.00 91.44 60 ASP A O 1
ATOM 479 N N . PHE A 1 61 ? 3.071 0.231 -6.952 1.00 94.00 61 PHE A N 1
ATOM 480 C CA . PHE A 1 61 ? 2.621 -1.057 -7.472 1.00 94.00 61 PHE A CA 1
ATOM 481 C C . PHE A 1 61 ? 1.175 -1.021 -7.972 1.00 94.00 61 PHE A C 1
ATOM 483 O O . PHE A 1 61 ? 0.323 -0.291 -7.462 1.00 94.00 61 PHE A O 1
ATOM 490 N N . LEU A 1 62 ? 0.850 -1.919 -8.902 1.00 95.00 62 LEU A N 1
ATOM 491 C CA . LEU A 1 62 ? -0.534 -2.225 -9.268 1.00 95.00 62 LEU A CA 1
ATOM 492 C C . LEU A 1 62 ? -1.195 -3.111 -8.205 1.00 95.00 62 LEU A C 1
ATOM 494 O O . LEU A 1 62 ? -0.801 -4.261 -8.003 1.00 95.00 62 LEU A O 1
ATOM 498 N N . SER A 1 63 ? -2.242 -2.597 -7.563 1.00 97.12 63 SER A N 1
ATOM 499 C CA . SER A 1 63 ? -2.990 -3.321 -6.534 1.00 97.12 63 SER A CA 1
ATOM 500 C C . SER A 1 63 ? -3.887 -4.403 -7.149 1.00 97.12 63 SER A C 1
ATOM 502 O O . SER A 1 63 ? -4.557 -4.174 -8.158 1.00 97.12 63 SER A O 1
ATOM 504 N N . GLY A 1 64 ? -3.934 -5.579 -6.517 1.00 98.06 64 GLY A N 1
ATOM 505 C CA . GLY A 1 64 ? -4.696 -6.764 -6.939 1.00 98.06 64 GLY A CA 1
ATOM 506 C C . GLY A 1 64 ? -6.193 -6.729 -6.628 1.00 98.06 64 GLY A C 1
ATOM 507 O O . GLY A 1 64 ? -6.831 -7.773 -6.507 1.00 98.06 64 GLY A O 1
ATOM 508 N N . HIS A 1 65 ? -6.773 -5.546 -6.440 1.00 98.38 65 HIS A N 1
ATOM 509 C CA . HIS A 1 65 ? -8.175 -5.399 -6.052 1.00 98.38 65 HIS A CA 1
ATOM 510 C C . HIS A 1 65 ? -9.156 -5.872 -7.136 1.00 98.38 65 HIS A C 1
ATOM 512 O O . HIS A 1 65 ? -10.150 -6.514 -6.799 1.00 98.38 65 HIS A O 1
ATOM 518 N N . LEU A 1 66 ? -8.862 -5.630 -8.421 1.00 98.44 66 LEU A N 1
ATOM 519 C CA . LEU A 1 66 ? -9.662 -6.160 -9.534 1.00 98.44 66 LEU A CA 1
ATOM 520 C C . LEU A 1 66 ? -9.523 -7.684 -9.631 1.00 98.44 66 LEU A C 1
ATOM 522 O O . LEU A 1 66 ? -10.520 -8.389 -9.775 1.00 98.44 66 LEU A O 1
ATOM 526 N N . GLU A 1 67 ? -8.302 -8.202 -9.490 1.00 98.06 67 GLU A N 1
ATOM 527 C CA . GLU A 1 67 ? -8.012 -9.635 -9.505 1.00 98.06 67 GLU A CA 1
ATOM 528 C C . GLU A 1 67 ? -8.742 -10.389 -8.373 1.00 98.06 67 GLU A C 1
ATOM 530 O O . GLU A 1 67 ? -9.367 -11.420 -8.630 1.00 98.06 67 GLU A O 1
ATOM 535 N N . LEU A 1 68 ? -8.740 -9.864 -7.140 1.00 98.31 68 LEU A N 1
ATOM 536 C CA . LEU A 1 68 ? -9.509 -10.431 -6.023 1.00 98.31 68 LEU A CA 1
ATOM 537 C C . LEU A 1 68 ? -11.021 -10.337 -6.256 1.00 98.31 68 LEU A C 1
ATOM 539 O O . LEU A 1 68 ? -11.718 -11.343 -6.092 1.00 98.31 68 LEU A O 1
ATOM 543 N N . ALA A 1 69 ? -11.536 -9.170 -6.655 1.00 98.38 69 ALA A N 1
ATOM 544 C CA . ALA A 1 69 ? -12.967 -8.968 -6.890 1.00 98.38 69 ALA A CA 1
ATOM 545 C C . ALA A 1 69 ? -13.505 -9.903 -7.986 1.00 98.38 69 ALA A C 1
ATOM 547 O O . ALA A 1 69 ? -14.540 -10.541 -7.798 1.00 98.38 69 ALA A O 1
ATOM 548 N N . ALA A 1 70 ? -12.766 -10.074 -9.087 1.00 97.75 70 ALA A N 1
ATOM 549 C CA . ALA A 1 70 ? -13.129 -10.983 -10.173 1.00 97.75 70 ALA A CA 1
ATOM 550 C C . ALA A 1 70 ? -13.156 -12.464 -9.749 1.00 97.75 70 ALA A C 1
ATOM 552 O O . ALA A 1 70 ? -13.958 -13.239 -10.270 1.00 97.75 70 ALA A O 1
ATOM 553 N N . ARG A 1 71 ? -12.294 -12.868 -8.804 1.00 97.25 71 ARG A N 1
ATOM 554 C CA . ARG A 1 71 ? -12.168 -14.262 -8.336 1.00 97.25 71 ARG A CA 1
ATOM 555 C C . ARG A 1 71 ? -13.102 -14.631 -7.185 1.00 97.25 71 ARG A C 1
ATOM 557 O O . ARG A 1 71 ? -13.429 -15.804 -7.039 1.00 97.25 71 ARG A O 1
ATOM 564 N N . THR A 1 72 ? -13.509 -13.663 -6.366 1.00 98.12 72 THR A N 1
ATOM 565 C CA . THR A 1 72 ? -14.257 -13.908 -5.114 1.00 98.12 72 THR A CA 1
ATOM 566 C C . THR A 1 72 ? -15.632 -13.244 -5.068 1.00 98.12 72 THR A C 1
ATOM 568 O O . THR A 1 72 ? -16.473 -13.637 -4.265 1.00 98.12 72 THR A O 1
ATOM 571 N N . GLY A 1 73 ? -15.883 -12.242 -5.917 1.00 98.25 73 GLY A N 1
ATOM 572 C CA . GLY A 1 73 ? -17.039 -11.354 -5.792 1.00 98.25 73 GLY A CA 1
ATOM 573 C C . GLY A 1 73 ? -16.901 -10.306 -4.680 1.00 98.25 73 GLY A C 1
ATOM 574 O O . GLY A 1 73 ? -17.894 -9.660 -4.346 1.00 98.25 73 GLY A O 1
ATOM 575 N N . ALA A 1 74 ? -15.705 -10.137 -4.102 1.00 98.56 74 ALA A N 1
ATOM 576 C CA . ALA A 1 74 ? -15.440 -9.145 -3.066 1.00 98.56 74 ALA A CA 1
ATOM 577 C C . ALA A 1 74 ? -15.754 -7.710 -3.520 1.00 98.56 74 ALA A C 1
ATOM 579 O O . ALA A 1 74 ? -15.481 -7.325 -4.659 1.00 98.56 74 ALA A O 1
ATOM 580 N N . TRP A 1 75 ? -16.273 -6.888 -2.604 1.00 98.75 75 TRP A N 1
ATOM 581 C CA . TRP A 1 75 ? -16.381 -5.446 -2.837 1.00 98.75 75 TRP A CA 1
ATOM 582 C C . TRP A 1 75 ? -15.002 -4.781 -2.747 1.00 98.75 75 TRP A C 1
ATOM 584 O O . TRP A 1 75 ? -14.173 -5.164 -1.926 1.00 98.75 75 TRP A O 1
ATOM 594 N N . ILE A 1 76 ? -14.765 -3.749 -3.558 1.00 98.88 76 ILE A N 1
ATOM 595 C CA . ILE A 1 76 ? -13.538 -2.943 -3.514 1.00 98.88 76 ILE A CA 1
ATOM 596 C C . ILE A 1 76 ? -13.837 -1.655 -2.747 1.00 98.88 76 ILE A C 1
ATOM 598 O O . ILE A 1 76 ? -14.808 -0.966 -3.054 1.00 98.88 76 ILE A O 1
ATOM 602 N N . GLY A 1 77 ? -13.035 -1.331 -1.738 1.00 98.69 77 GLY A N 1
ATOM 603 C CA . GLY A 1 77 ? -13.191 -0.167 -0.875 1.00 98.69 77 GLY A CA 1
ATOM 604 C C . GLY A 1 77 ? -11.992 0.772 -0.941 1.00 98.69 77 GLY A C 1
ATOM 605 O O . GLY A 1 77 ? -10.848 0.329 -0.935 1.00 98.69 77 GLY A O 1
ATOM 606 N N . TYR A 1 78 ? -12.281 2.069 -0.965 1.00 98.75 78 TYR A N 1
ATOM 607 C CA . TYR A 1 78 ? -11.318 3.169 -0.864 1.00 98.75 78 TYR A CA 1
ATOM 608 C C . TYR A 1 78 ? -11.920 4.273 0.008 1.00 98.75 78 TYR A C 1
ATOM 610 O O . TYR A 1 78 ? -13.141 4.321 0.195 1.00 98.75 78 TYR A O 1
ATOM 618 N N . GLY A 1 79 ? -11.099 5.209 0.488 1.00 98.25 79 GLY A N 1
ATOM 619 C CA . GLY A 1 79 ? -11.597 6.423 1.129 1.00 98.25 79 GLY A CA 1
ATOM 620 C C . GLY A 1 79 ? -12.556 7.211 0.233 1.00 98.25 79 GLY A C 1
ATOM 621 O O . GLY A 1 79 ? -12.409 7.274 -0.985 1.00 98.25 79 GLY A O 1
ATOM 622 N N . ARG A 1 80 ? -13.559 7.850 0.836 1.00 96.75 80 ARG A N 1
ATOM 623 C CA . ARG A 1 80 ? -14.681 8.527 0.150 1.00 96.75 80 ARG A CA 1
ATOM 624 C C . ARG A 1 80 ? -14.342 9.632 -0.866 1.00 96.75 80 ARG A C 1
ATOM 626 O O . ARG A 1 80 ? -15.250 10.084 -1.561 1.00 96.75 80 ARG A O 1
ATOM 633 N N . ARG A 1 81 ? -13.086 10.075 -0.961 1.00 95.56 81 ARG A N 1
ATOM 634 C CA . ARG A 1 81 ? -12.602 11.027 -1.985 1.00 95.56 81 ARG A CA 1
ATOM 635 C C . ARG A 1 81 ? -12.017 10.342 -3.226 1.00 95.56 81 ARG A C 1
ATOM 637 O O . ARG A 1 81 ? -11.657 11.036 -4.170 1.00 95.56 81 ARG A O 1
ATOM 644 N N . ALA A 1 82 ? -11.920 9.015 -3.220 1.00 96.81 82 ALA A N 1
ATOM 645 C CA . ALA A 1 82 ? -11.512 8.233 -4.372 1.00 96.81 82 ALA A CA 1
ATOM 646 C C . ALA A 1 82 ? -12.548 8.329 -5.499 1.00 96.81 82 ALA A C 1
ATOM 648 O O . ALA A 1 82 ? -13.758 8.283 -5.253 1.00 96.81 82 ALA A O 1
ATOM 649 N N . GLU A 1 83 ? -12.056 8.415 -6.731 1.00 96.19 83 GLU A N 1
ATOM 650 C CA . GLU A 1 83 ? -12.839 8.310 -7.960 1.00 96.19 83 GLU A CA 1
ATOM 651 C C . GLU A 1 83 ? -12.157 7.284 -8.873 1.00 96.19 83 GLU A C 1
ATOM 653 O O . GLU A 1 83 ? -10.937 7.317 -9.043 1.00 96.19 83 GLU A O 1
ATOM 658 N N . THR A 1 84 ? -12.946 6.364 -9.423 1.00 97.12 84 THR A N 1
ATOM 659 C CA . THR A 1 84 ? -12.500 5.187 -10.182 1.00 97.12 84 THR A CA 1
ATOM 660 C C . THR A 1 84 ? -13.431 4.944 -11.366 1.00 97.12 84 THR A C 1
ATOM 662 O O . THR A 1 84 ? -14.597 5.343 -11.340 1.00 97.12 84 THR A O 1
ATOM 665 N N . GLU A 1 85 ? -12.943 4.261 -12.399 1.00 98.06 85 GLU A N 1
ATOM 666 C CA . GLU A 1 85 ? -13.770 3.836 -13.540 1.00 98.06 85 GLU A CA 1
ATOM 667 C C . GLU A 1 85 ? -14.637 2.605 -13.210 1.00 98.06 85 GLU A C 1
ATOM 669 O O . GLU A 1 85 ? -15.716 2.432 -13.777 1.00 98.06 85 GLU A O 1
ATOM 674 N N . TYR A 1 86 ? -14.200 1.784 -12.250 1.00 97.88 86 TYR A N 1
ATOM 675 C CA . TYR A 1 86 ? -14.916 0.614 -11.731 1.00 97.88 86 TYR A CA 1
ATOM 676 C C . TYR A 1 86 ? -15.687 0.926 -10.429 1.00 97.88 86 TYR A C 1
ATOM 678 O O . TYR A 1 86 ? -15.372 1.899 -9.735 1.00 97.88 86 TYR A O 1
ATOM 686 N N . PRO A 1 87 ? -16.693 0.111 -10.044 1.00 98.00 87 PRO A N 1
ATOM 687 C CA . PRO A 1 87 ? -17.476 0.332 -8.827 1.00 98.00 87 PRO A CA 1
ATOM 688 C C . PRO A 1 87 ? -16.653 0.182 -7.538 1.00 98.00 87 PRO A C 1
ATOM 690 O O . PRO A 1 87 ? -15.981 -0.829 -7.340 1.00 98.00 87 PRO A O 1
ATOM 693 N N . ILE A 1 88 ? -16.791 1.143 -6.619 1.00 98.50 88 ILE A N 1
ATOM 694 C CA . ILE A 1 88 ? -16.169 1.112 -5.285 1.00 98.50 88 ILE A CA 1
ATOM 695 C C . ILE A 1 88 ? -17.165 1.420 -4.160 1.00 98.50 88 ILE A C 1
ATOM 697 O O . ILE A 1 88 ? -18.099 2.213 -4.312 1.00 98.50 88 ILE A O 1
ATOM 701 N N . ARG A 1 89 ? -16.917 0.842 -2.983 1.00 98.44 89 ARG A N 1
ATOM 702 C CA . ARG A 1 89 ? -17.483 1.268 -1.701 1.00 98.44 89 ARG A CA 1
ATOM 703 C C . ARG A 1 89 ? -16.678 2.469 -1.198 1.00 98.44 89 ARG A C 1
ATOM 705 O O . ARG A 1 89 ? -15.507 2.334 -0.856 1.00 98.44 89 ARG A O 1
ATOM 712 N N . LYS A 1 90 ? -17.313 3.642 -1.143 1.00 98.38 90 LYS A N 1
ATOM 713 C CA . LYS A 1 90 ? -16.711 4.880 -0.622 1.00 98.38 90 LYS A CA 1
ATOM 714 C C . LYS A 1 90 ? -16.736 4.889 0.908 1.00 98.38 90 LYS A C 1
ATOM 716 O O . LYS A 1 90 ? -17.729 5.297 1.507 1.00 98.38 90 LYS A O 1
ATOM 721 N N . LEU A 1 91 ? -15.642 4.424 1.505 1.00 98.56 91 LEU A N 1
ATOM 722 C CA . LEU A 1 91 ? -15.468 4.247 2.944 1.00 98.56 91 LEU A CA 1
ATOM 723 C C . LEU A 1 91 ? -15.381 5.594 3.676 1.00 98.56 91 LEU A C 1
ATOM 725 O O . LEU A 1 91 ? -14.733 6.535 3.208 1.00 98.56 91 LEU A O 1
ATOM 729 N N . ALA A 1 92 ? -16.057 5.689 4.817 1.00 97.94 92 ALA A N 1
ATOM 730 C CA . ALA A 1 92 ? -16.232 6.919 5.584 1.00 97.94 92 ALA A CA 1
ATOM 731 C C . ALA A 1 92 ? -15.479 6.933 6.924 1.00 97.94 92 ALA A C 1
ATOM 733 O O . ALA A 1 92 ? -15.349 5.905 7.574 1.00 97.94 92 ALA A O 1
ATOM 734 N N . GLU A 1 93 ? -15.082 8.123 7.390 1.00 98.38 93 GLU A N 1
ATOM 735 C CA . GLU A 1 93 ? -14.636 8.348 8.777 1.00 98.38 93 GLU A CA 1
ATOM 736 C C . GLU A 1 93 ? -15.609 7.714 9.789 1.00 98.38 93 GLU A C 1
ATOM 738 O O . GLU A 1 93 ? -16.813 7.985 9.752 1.00 98.38 93 GLU A O 1
ATOM 743 N N . GLY A 1 94 ? -15.084 6.884 10.692 1.00 98.00 94 GLY A N 1
ATOM 744 C CA . GLY A 1 94 ? -15.844 6.185 11.729 1.00 98.00 94 GLY A CA 1
ATOM 745 C C . GLY A 1 94 ? -16.711 5.023 11.227 1.00 98.00 94 GLY A C 1
ATOM 746 O O . GLY A 1 94 ? -17.434 4.420 12.023 1.00 98.00 94 GLY A O 1
ATOM 747 N N . GLU A 1 95 ? -16.675 4.684 9.933 1.00 98.25 95 GLU A N 1
ATOM 748 C CA . GLU A 1 95 ? -17.404 3.531 9.399 1.00 98.25 95 GLU A CA 1
ATOM 749 C C . GLU A 1 95 ? -16.847 2.232 9.982 1.00 98.25 95 GLU A C 1
ATOM 751 O O . GLU A 1 95 ? -15.636 2.016 10.008 1.00 98.25 95 GLU A O 1
ATOM 756 N N . ARG A 1 96 ? -17.740 1.348 10.439 1.00 98.19 96 ARG A N 1
ATOM 757 C CA . ARG A 1 96 ? -17.377 0.054 11.022 1.00 98.19 96 ARG A CA 1
ATOM 758 C C . ARG A 1 96 ? -17.827 -1.094 10.130 1.00 98.19 96 ARG A C 1
ATOM 760 O O . ARG A 1 96 ? -19.009 -1.232 9.822 1.00 98.19 96 ARG A O 1
ATOM 767 N N . ILE A 1 97 ? -16.876 -1.942 9.760 1.00 98.50 97 ILE A N 1
ATOM 768 C CA . ILE A 1 97 ? -17.070 -3.165 8.985 1.00 98.50 97 ILE A CA 1
ATOM 769 C C . ILE A 1 97 ? -16.848 -4.338 9.942 1.00 98.50 97 ILE A C 1
ATOM 771 O O . ILE A 1 97 ? -15.718 -4.642 10.315 1.00 98.50 97 ILE A O 1
ATOM 775 N N . SER A 1 98 ? -17.933 -4.978 10.380 1.00 98.19 98 SER A N 1
ATOM 776 C CA . SER A 1 98 ? -17.856 -6.215 11.166 1.00 98.19 98 SER A CA 1
ATOM 777 C C . SER A 1 98 ? -17.648 -7.402 10.232 1.00 98.19 98 SER A C 1
ATOM 779 O O . SER A 1 98 ? -18.441 -7.604 9.308 1.00 98.19 98 SER A O 1
ATOM 781 N N . LEU A 1 99 ? -16.614 -8.195 10.510 1.00 98.56 99 LEU A N 1
ATOM 782 C CA . LEU A 1 99 ? -16.418 -9.541 9.966 1.00 98.56 99 LEU A CA 1
ATOM 783 C C . LEU A 1 99 ? -17.088 -10.581 10.879 1.00 98.56 99 LEU A C 1
ATOM 785 O O . LEU A 1 99 ? -17.696 -11.528 10.395 1.00 98.56 99 LEU A O 1
ATOM 789 N N . GLY A 1 100 ? -17.111 -10.328 12.185 1.00 97.69 100 GLY A N 1
ATOM 790 C CA . GLY A 1 100 ? -17.845 -11.103 13.181 1.00 97.69 100 GLY A CA 1
ATOM 791 C C . GLY A 1 100 ? -17.696 -10.420 14.532 1.00 97.69 100 GLY A C 1
ATOM 792 O O . GLY A 1 100 ? -18.187 -9.301 14.708 1.00 97.69 100 GLY A O 1
ATOM 793 N N . GLU A 1 101 ? -16.946 -11.046 15.436 1.00 97.50 101 GLU A N 1
ATOM 794 C CA . GLU A 1 101 ? -16.336 -10.356 16.575 1.00 97.50 101 GLU A CA 1
ATOM 795 C C . GLU A 1 101 ? -15.344 -9.286 16.090 1.00 97.50 101 GLU A C 1
ATOM 797 O O . GLU A 1 101 ? -15.368 -8.153 16.584 1.00 97.50 101 GLU A O 1
ATOM 802 N N . VAL A 1 102 ? -14.550 -9.622 15.062 1.00 98.62 102 VAL A N 1
ATOM 803 C CA . VAL A 1 102 ? -13.560 -8.720 14.458 1.00 98.62 102 VAL A CA 1
ATOM 804 C C . VAL A 1 102 ? -14.252 -7.546 13.769 1.00 98.62 102 VAL A C 1
ATOM 806 O O . VAL A 1 102 ? -15.158 -7.730 12.945 1.00 98.62 102 VAL A O 1
ATOM 809 N N . VAL A 1 103 ? -13.791 -6.331 14.073 1.00 98.69 103 VAL A N 1
ATOM 810 C CA . VAL A 1 103 ? -14.284 -5.082 13.479 1.00 98.69 103 VAL A CA 1
ATOM 811 C C . VAL A 1 103 ? -13.129 -4.263 12.920 1.00 98.69 103 VAL A C 1
ATOM 813 O O . VAL A 1 103 ? -12.152 -3.985 13.614 1.00 98.69 103 VAL A O 1
ATOM 816 N N . LEU A 1 104 ? -13.290 -3.830 11.673 1.00 98.81 104 LEU A N 1
ATOM 817 C CA . LEU A 1 104 ? -12.460 -2.820 11.028 1.00 98.81 104 LEU A CA 1
ATOM 818 C C . LEU A 1 104 ? -13.164 -1.464 11.147 1.00 98.81 104 LEU A C 1
ATOM 820 O O . LEU A 1 104 ? -14.334 -1.346 10.786 1.00 98.81 104 LEU A O 1
ATOM 824 N N . GLU A 1 105 ? -12.476 -0.451 11.658 1.00 98.69 105 GLU A N 1
ATOM 825 C CA . GLU A 1 105 ? -12.978 0.915 11.827 1.00 98.69 105 GLU A CA 1
ATOM 826 C C . GLU A 1 105 ? -12.151 1.868 10.951 1.00 98.69 105 GLU A C 1
ATOM 828 O O . GLU A 1 105 ? -10.925 1.897 11.031 1.00 98.69 105 GLU A O 1
ATOM 833 N N . ILE A 1 106 ? -12.813 2.603 10.059 1.00 98.75 106 ILE A N 1
ATOM 834 C CA . ILE A 1 106 ? -12.154 3.434 9.045 1.00 98.75 106 ILE A CA 1
ATOM 835 C C . ILE A 1 106 ? -11.828 4.818 9.614 1.00 98.75 106 ILE A C 1
ATOM 837 O O . ILE A 1 106 ? -12.697 5.498 10.159 1.00 98.75 106 ILE A O 1
ATOM 841 N N . MET A 1 107 ? -10.589 5.267 9.428 1.00 98.75 107 MET A N 1
ATOM 842 C CA . MET A 1 107 ? -10.125 6.615 9.763 1.00 98.75 107 MET A CA 1
ATOM 843 C C . MET A 1 107 ? -9.670 7.308 8.473 1.00 98.75 107 MET A C 1
ATOM 845 O O . MET A 1 107 ? -8.803 6.783 7.784 1.00 98.75 107 MET A O 1
ATOM 849 N N . GLU A 1 108 ? -10.202 8.482 8.125 1.00 98.69 108 GLU A N 1
ATOM 850 C CA . GLU A 1 108 ? -9.635 9.292 7.039 1.00 98.69 108 GLU A CA 1
ATOM 851 C C . GLU A 1 108 ? -8.289 9.862 7.488 1.00 98.69 108 GLU A C 1
ATOM 853 O O . GLU A 1 108 ? -8.236 10.687 8.402 1.00 98.69 108 GLU A O 1
ATOM 858 N N . THR A 1 109 ? -7.209 9.471 6.821 1.00 98.56 109 THR A N 1
ATOM 859 C CA . THR A 1 109 ? -5.838 9.918 7.101 1.00 98.56 109 THR A CA 1
ATOM 860 C C . THR A 1 109 ? -5.197 10.537 5.853 1.00 98.56 109 THR A C 1
ATOM 862 O O . THR A 1 109 ? -4.130 10.108 5.408 1.00 98.56 109 THR A O 1
ATOM 865 N N . PRO A 1 110 ? -5.844 11.554 5.243 1.00 97.81 110 PRO A N 1
ATOM 866 C CA . PRO A 1 110 ? -5.325 12.206 4.052 1.00 97.81 110 PRO A CA 1
ATOM 867 C C . PRO A 1 110 ? -3.963 12.844 4.315 1.00 97.81 110 PRO A C 1
ATOM 869 O O . PRO A 1 110 ? -3.719 13.385 5.391 1.00 97.81 110 PRO A O 1
ATOM 872 N N . GLY A 1 111 ? -3.098 12.856 3.309 1.00 95.56 111 GLY A N 1
ATOM 873 C CA . GLY A 1 111 ? -1.800 13.510 3.427 1.00 95.56 111 GLY A CA 1
ATOM 874 C C . GLY A 1 111 ? -0.778 12.990 2.436 1.00 95.56 111 GLY A C 1
ATOM 875 O O . GLY A 1 111 ? -0.235 13.768 1.665 1.00 95.56 111 GLY A O 1
ATOM 876 N N . HIS A 1 112 ? -0.591 11.672 2.377 1.00 95.44 112 HIS A N 1
ATOM 877 C CA . HIS A 1 112 ? 0.112 11.060 1.250 1.00 95.44 112 HIS A CA 1
ATOM 878 C C . HIS A 1 112 ? -0.723 11.204 -0.036 1.00 95.44 112 HIS A C 1
ATOM 880 O O . HIS A 1 112 ? -0.253 11.710 -1.054 1.00 95.44 112 HIS A O 1
ATOM 886 N N . THR A 1 113 ? -2.020 10.889 0.059 1.00 95.88 113 THR A N 1
ATOM 887 C CA . THR A 1 113 ? -3.032 11.206 -0.960 1.00 95.88 113 THR A CA 1
ATOM 888 C C . THR A 1 113 ? -4.249 11.908 -0.329 1.00 95.88 113 THR A C 1
ATOM 890 O O . THR A 1 113 ? -4.434 11.839 0.892 1.00 95.88 113 THR A O 1
ATOM 893 N N . PRO A 1 114 ? -5.108 12.597 -1.108 1.00 95.50 114 PRO A N 1
ATOM 894 C CA . PRO A 1 114 ? -6.351 13.183 -0.611 1.00 95.50 114 PRO A CA 1
ATOM 895 C C . PRO A 1 114 ? -7.355 12.159 -0.078 1.00 95.50 114 PRO A C 1
ATOM 897 O O . PRO A 1 114 ? -8.141 12.513 0.803 1.00 95.50 114 PRO A O 1
ATOM 900 N N . GLU A 1 115 ? -7.368 10.945 -0.631 1.00 96.69 115 GLU A N 1
ATOM 901 C CA . GLU A 1 115 ? -8.286 9.855 -0.292 1.00 96.69 115 GLU A CA 1
ATOM 902 C C . GL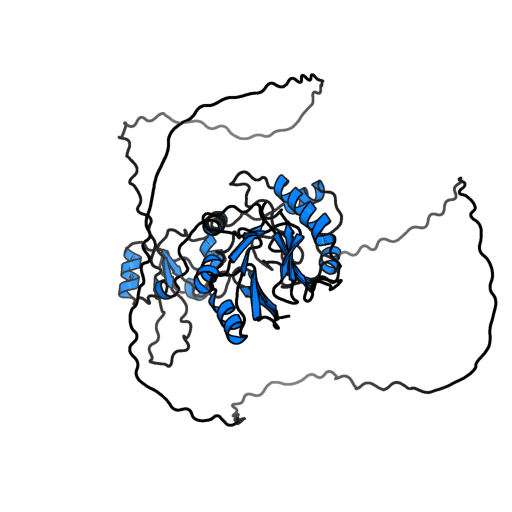U A 1 115 ? -7.744 8.850 0.730 1.00 96.69 115 GLU A C 1
ATOM 904 O O . GLU A 1 115 ? -8.499 7.955 1.108 1.00 96.69 115 GLU A O 1
ATOM 909 N N . SER A 1 116 ? -6.494 9.009 1.190 1.00 98.38 116 SER A N 1
ATOM 910 C CA . SER A 1 116 ? -5.862 8.096 2.150 1.00 98.38 116 SER A CA 1
ATOM 911 C C . SER A 1 116 ? -6.749 7.831 3.374 1.00 98.38 116 SER A C 1
ATOM 913 O O . SER A 1 116 ? -7.254 8.757 4.020 1.00 98.38 116 SER A O 1
ATOM 915 N N . ILE A 1 117 ? -6.902 6.550 3.699 1.00 98.81 117 ILE A N 1
ATOM 916 C CA . ILE A 1 117 ? -7.531 6.040 4.915 1.00 98.81 117 ILE A CA 1
ATOM 917 C C . ILE A 1 117 ? -6.579 5.102 5.654 1.00 98.81 117 ILE A C 1
ATOM 919 O O . ILE A 1 117 ? -5.800 4.370 5.045 1.00 98.81 117 ILE A O 1
ATOM 923 N N . SER A 1 118 ? -6.722 5.068 6.973 1.00 98.88 118 SER A N 1
ATOM 924 C CA . SER A 1 118 ? -6.157 4.044 7.842 1.00 98.88 118 SER A CA 1
ATOM 925 C C . SER A 1 118 ? -7.276 3.127 8.334 1.00 98.88 118 SER A C 1
ATOM 927 O O . SER A 1 118 ? -8.412 3.566 8.532 1.00 98.88 118 SER A O 1
ATOM 929 N N . VAL A 1 119 ? -6.963 1.852 8.560 1.00 98.88 119 VAL A N 1
ATOM 930 C CA . VAL A 1 119 ? -7.930 0.853 9.039 1.00 98.88 119 VAL A CA 1
ATOM 931 C C . VAL A 1 119 ? -7.555 0.423 10.453 1.00 98.88 119 VAL A C 1
ATOM 933 O O . VAL A 1 119 ? -6.540 -0.235 10.674 1.00 98.88 119 VAL A O 1
ATOM 936 N N . LEU A 1 120 ? -8.373 0.801 11.429 1.00 98.69 120 LEU A N 1
ATOM 937 C CA . LEU A 1 120 ? -8.206 0.445 12.832 1.00 98.69 120 LEU A CA 1
ATOM 938 C C . LEU A 1 120 ? -8.834 -0.934 13.087 1.00 98.69 120 LEU A C 1
ATOM 940 O O . LEU A 1 120 ? -10.042 -1.116 12.944 1.00 98.69 120 LEU A O 1
ATOM 944 N N . VAL A 1 121 ? -8.015 -1.915 13.454 1.00 98.81 121 VAL A N 1
ATOM 945 C CA . VAL A 1 121 ? -8.421 -3.308 13.682 1.00 98.81 121 VAL A CA 1
ATOM 946 C C . VAL A 1 121 ? -8.735 -3.525 15.157 1.00 98.81 121 VAL A C 1
ATOM 948 O O . VAL A 1 121 ? -7.908 -3.255 16.031 1.00 98.81 121 VAL A O 1
ATOM 951 N N . ARG A 1 122 ? -9.914 -4.074 15.442 1.00 98.50 122 ARG A N 1
ATOM 952 C CA . ARG A 1 122 ? -10.330 -4.527 16.773 1.00 98.50 122 ARG A CA 1
ATOM 953 C C . ARG A 1 122 ? -10.622 -6.022 16.719 1.00 98.50 122 ARG A C 1
ATOM 955 O O . ARG A 1 122 ? -11.379 -6.449 15.849 1.00 98.50 122 ARG A O 1
ATOM 962 N N . GLU A 1 123 ? -10.059 -6.800 17.645 1.00 97.25 123 GLU A N 1
ATOM 963 C CA . GLU A 1 123 ? -10.398 -8.226 17.767 1.00 97.25 123 GLU A CA 1
ATOM 964 C C . GLU A 1 123 ? -11.855 -8.397 18.215 1.00 97.25 123 GLU A C 1
ATOM 966 O O . GLU A 1 123 ? -12.567 -9.219 17.649 1.00 97.25 123 GLU A O 1
ATOM 971 N N . ARG A 1 124 ? -12.323 -7.561 19.152 1.00 96.81 124 ARG A N 1
ATOM 972 C CA . ARG A 1 124 ? -13.739 -7.373 19.479 1.00 96.81 124 ARG A CA 1
ATOM 973 C C . ARG A 1 124 ? -14.126 -5.900 19.466 1.00 96.81 124 ARG A C 1
ATOM 975 O O . ARG A 1 124 ? -13.401 -5.027 19.939 1.00 96.81 124 ARG A O 1
ATOM 982 N N . ALA A 1 125 ? -15.344 -5.617 19.006 1.00 93.00 125 ALA A N 1
ATOM 983 C CA . ALA A 1 125 ? -15.902 -4.262 18.904 1.00 93.00 125 ALA A CA 1
ATOM 984 C C . ALA A 1 125 ? -15.851 -3.423 20.204 1.00 93.00 125 ALA A C 1
ATOM 986 O O . ALA A 1 125 ? -15.854 -2.192 20.133 1.00 93.00 125 ALA A O 1
ATOM 987 N N . ALA A 1 126 ? -15.848 -4.086 21.366 1.00 93.19 126 ALA A N 1
ATOM 988 C CA . ALA A 1 126 ? -15.857 -3.477 22.696 1.00 93.19 126 ALA A CA 1
ATOM 989 C C . ALA A 1 126 ? -14.468 -3.393 23.363 1.00 93.19 126 ALA A C 1
ATOM 991 O O . ALA A 1 126 ? -14.378 -2.889 24.482 1.00 93.19 126 ALA A O 1
ATOM 992 N N . ASP A 1 127 ? -13.400 -3.873 22.714 1.00 94.00 127 ASP A N 1
ATOM 993 C CA . ASP A 1 127 ? -12.055 -3.825 23.293 1.00 94.00 127 ASP A CA 1
ATOM 994 C C . ASP A 1 127 ? -11.611 -2.358 23.492 1.00 94.00 127 ASP A C 1
ATOM 996 O O . ASP A 1 127 ? -11.706 -1.554 22.552 1.00 94.00 127 ASP A O 1
ATOM 1000 N N . PRO A 1 128 ? -11.113 -1.981 24.689 1.00 93.75 128 PRO A N 1
ATOM 1001 C CA . PRO A 1 128 ? -10.724 -0.599 24.983 1.00 93.75 128 PRO A CA 1
ATOM 1002 C C . PRO A 1 128 ? -9.499 -0.160 24.171 1.00 93.75 128 PRO A C 1
ATOM 1004 O O . PRO A 1 128 ? -9.385 1.009 23.807 1.00 93.75 128 PRO A O 1
ATOM 1007 N N . VAL A 1 129 ? -8.616 -1.108 23.851 1.00 97.31 129 VAL A N 1
ATOM 1008 C CA . VAL A 1 129 ? -7.410 -0.916 23.045 1.00 97.31 129 VAL A CA 1
ATOM 1009 C C . VAL A 1 129 ? -7.586 -1.690 21.731 1.00 97.31 129 VAL A C 1
ATOM 1011 O O . VAL A 1 129 ? -7.731 -2.912 21.770 1.00 97.31 129 VAL A O 1
ATOM 1014 N N . PRO A 1 130 ? -7.596 -1.016 20.566 1.00 98.19 130 PRO A N 1
ATOM 1015 C CA . PRO A 1 130 ? -7.520 -1.672 19.261 1.00 98.19 130 PRO A CA 1
ATOM 1016 C C . PRO A 1 130 ? -6.263 -2.540 19.120 1.00 98.19 130 PRO A C 1
ATOM 1018 O O . PRO A 1 130 ? -5.195 -2.174 19.605 1.00 98.19 130 PRO A O 1
ATOM 1021 N N . TYR A 1 131 ? -6.356 -3.648 18.385 1.00 98.50 131 TYR A N 1
ATOM 1022 C CA . TYR A 1 131 ? -5.215 -4.530 18.110 1.00 98.50 131 TYR A CA 1
ATOM 1023 C C . TYR A 1 131 ? -4.093 -3.802 17.358 1.00 98.50 131 TYR A C 1
ATOM 1025 O O . TYR A 1 131 ? -2.909 -3.999 17.635 1.00 98.50 131 TYR A O 1
ATOM 1033 N N . GLY A 1 132 ? -4.470 -2.955 16.401 1.00 98.62 132 GLY A N 1
ATOM 1034 C CA . GLY A 1 132 ? -3.543 -2.148 15.624 1.00 98.62 132 GLY A CA 1
ATOM 1035 C C . GLY A 1 132 ? -4.249 -1.255 14.614 1.00 98.62 132 GLY A C 1
ATOM 1036 O O . GLY A 1 132 ? -5.449 -1.384 14.388 1.00 98.62 132 GLY A O 1
ATOM 1037 N N . VAL A 1 133 ? -3.491 -0.362 13.994 1.00 98.88 133 VAL A N 1
ATOM 1038 C CA . VAL A 1 133 ? -3.911 0.489 12.887 1.00 98.88 133 VAL A CA 1
ATOM 1039 C C . VAL A 1 133 ? -3.048 0.191 11.666 1.00 98.88 133 VAL A C 1
ATOM 1041 O O . VAL A 1 133 ? -1.819 0.236 11.722 1.00 98.88 133 VAL A O 1
ATOM 1044 N N . LEU A 1 134 ? -3.717 -0.127 10.563 1.00 98.88 134 LEU A N 1
ATOM 1045 C CA . LEU A 1 134 ? -3.130 -0.242 9.235 1.00 98.88 134 LEU A CA 1
ATOM 1046 C C . LEU A 1 134 ? -3.052 1.171 8.675 1.00 98.88 134 LEU A C 1
ATOM 1048 O O . LEU A 1 134 ? -4.087 1.769 8.388 1.00 98.88 134 LEU A O 1
ATOM 1052 N N . THR A 1 135 ? -1.857 1.750 8.628 1.00 98.75 135 THR A N 1
ATOM 1053 C CA . THR A 1 135 ? -1.670 3.189 8.393 1.00 98.75 135 THR A CA 1
ATOM 1054 C C . THR A 1 135 ? -1.555 3.571 6.924 1.00 98.75 135 THR A C 1
ATOM 1056 O O . THR A 1 135 ? -1.473 4.764 6.626 1.00 98.75 135 THR A O 1
ATOM 1059 N N . GLY A 1 136 ? -1.541 2.586 6.019 1.00 98.12 136 GLY A N 1
ATOM 1060 C CA . GLY A 1 136 ? -1.176 2.808 4.624 1.00 98.12 136 GLY A CA 1
ATOM 1061 C C . GLY A 1 136 ? 0.165 3.533 4.563 1.00 98.12 136 GLY A C 1
ATOM 1062 O O . GLY A 1 136 ? 1.088 3.198 5.312 1.00 98.12 136 GLY A O 1
ATOM 1063 N N . ASP A 1 137 ? 0.197 4.603 3.776 1.00 97.50 137 ASP A N 1
ATOM 1064 C CA . ASP A 1 137 ? 1.344 5.505 3.665 1.00 97.50 137 ASP A CA 1
ATOM 1065 C C . ASP A 1 137 ? 1.170 6.804 4.475 1.00 97.50 137 ASP A C 1
ATOM 1067 O O . ASP A 1 137 ? 1.972 7.722 4.368 1.00 97.50 137 ASP A O 1
ATOM 1071 N N . ALA A 1 138 ? 0.156 6.919 5.342 1.00 97.31 138 ALA A N 1
ATOM 1072 C CA . ALA A 1 138 ? 0.014 8.099 6.205 1.00 97.31 138 ALA A CA 1
ATOM 1073 C C . ALA A 1 138 ? 1.065 8.138 7.337 1.00 97.31 138 ALA A C 1
ATOM 1075 O O . ALA A 1 138 ? 1.474 9.213 7.772 1.00 97.31 138 ALA A O 1
ATOM 1076 N N . LEU A 1 139 ? 1.513 6.975 7.820 1.00 97.81 139 LEU A N 1
ATOM 1077 C CA . LEU A 1 139 ? 2.518 6.847 8.879 1.00 97.81 139 LEU A CA 1
ATOM 1078 C C . LEU A 1 139 ? 3.336 5.570 8.675 1.00 97.81 139 LEU A C 1
ATOM 1080 O O . LEU A 1 139 ? 2.766 4.482 8.592 1.00 97.81 139 LEU A O 1
ATOM 1084 N N . PHE A 1 140 ? 4.661 5.707 8.669 1.00 96.69 140 PHE A N 1
ATOM 1085 C CA . PHE A 1 140 ? 5.621 4.608 8.604 1.00 96.69 140 PHE A CA 1
ATOM 1086 C C . PHE A 1 140 ? 6.290 4.375 9.960 1.00 96.69 140 PHE A C 1
ATOM 1088 O O . PHE A 1 140 ? 6.156 5.168 10.893 1.00 96.69 140 PHE A O 1
ATOM 1095 N N . VAL A 1 141 ? 7.073 3.299 10.076 1.00 95.94 141 VAL A N 1
ATOM 1096 C CA . VAL A 1 141 ? 7.952 3.115 11.237 1.00 95.94 141 VAL A CA 1
ATOM 1097 C C . VAL A 1 141 ? 9.155 4.056 11.109 1.00 95.94 141 VAL A C 1
ATOM 1099 O O . VAL A 1 141 ? 10.091 3.779 10.361 1.00 95.94 141 VAL A O 1
ATOM 1102 N N . GLY A 1 142 ? 9.125 5.160 11.859 1.00 93.12 142 GLY A N 1
ATOM 1103 C CA . GLY A 1 142 ? 10.187 6.174 11.925 1.00 93.12 142 GLY A CA 1
ATOM 1104 C C . GLY A 1 142 ? 10.054 7.351 10.949 1.00 93.12 142 GLY A C 1
ATOM 1105 O O . GLY A 1 142 ? 10.870 8.269 11.018 1.00 93.12 142 GLY A O 1
ATOM 1106 N N . ASP A 1 143 ? 9.039 7.351 10.081 1.00 93.62 143 ASP A N 1
ATOM 1107 C CA . ASP A 1 143 ? 8.796 8.401 9.082 1.00 93.62 143 ASP A CA 1
ATOM 1108 C C . ASP A 1 143 ? 7.292 8.533 8.746 1.00 93.62 143 ASP A C 1
ATOM 1110 O O . ASP A 1 143 ? 6.459 7.871 9.367 1.00 93.62 143 ASP A O 1
ATOM 1114 N N . VAL A 1 144 ? 6.931 9.367 7.771 1.00 94.69 144 VAL A N 1
ATOM 1115 C CA . VAL A 1 144 ? 5.571 9.526 7.217 1.00 94.69 144 VAL A CA 1
ATOM 1116 C C . VAL A 1 144 ? 5.599 9.540 5.685 1.00 94.69 144 VAL A C 1
ATOM 1118 O O . VAL A 1 144 ? 6.659 9.718 5.080 1.00 94.69 144 VAL A O 1
ATOM 1121 N N . GLY A 1 145 ? 4.439 9.361 5.049 1.00 91.12 145 GLY A N 1
ATOM 1122 C CA . GLY A 1 145 ? 4.303 9.450 3.595 1.00 91.12 145 GLY A CA 1
ATOM 1123 C C . GLY A 1 145 ? 4.712 10.803 3.040 1.00 91.12 145 GLY A C 1
ATOM 1124 O O . GLY A 1 145 ? 4.366 11.857 3.579 1.00 91.12 145 GLY A O 1
ATOM 1125 N N . ARG A 1 146 ? 5.407 10.783 1.905 1.00 90.19 146 ARG A N 1
ATOM 1126 C CA . ARG A 1 146 ? 5.725 11.999 1.155 1.00 90.19 146 ARG A CA 1
ATOM 1127 C C . ARG A 1 146 ? 4.436 12.673 0.631 1.00 90.19 146 ARG A C 1
ATOM 1129 O O . ARG A 1 146 ? 3.595 11.977 0.061 1.00 90.19 146 ARG A O 1
ATOM 1136 N N . PRO A 1 147 ? 4.251 13.999 0.789 1.00 87.19 147 PRO A N 1
ATOM 1137 C CA . PRO A 1 147 ? 3.018 14.692 0.391 1.00 87.19 147 PRO A CA 1
ATOM 1138 C C . PRO A 1 147 ? 3.058 15.295 -1.031 1.00 87.19 147 PRO A C 1
ATOM 1140 O O . PRO A 1 147 ? 2.240 16.144 -1.364 1.00 87.19 147 PRO A O 1
ATOM 1143 N N . ASP A 1 148 ? 4.032 14.951 -1.876 1.00 82.69 148 ASP A N 1
ATOM 1144 C CA . ASP A 1 148 ? 4.339 15.677 -3.121 1.00 82.69 148 ASP A CA 1
ATOM 1145 C C . ASP A 1 148 ? 3.992 14.936 -4.429 1.00 82.69 148 ASP A C 1
ATOM 1147 O O . ASP A 1 148 ? 3.998 15.561 -5.491 1.00 82.69 148 ASP A O 1
ATOM 1151 N N . LEU A 1 149 ? 3.626 13.647 -4.381 1.00 79.75 149 LEU A N 1
ATOM 1152 C CA . LEU A 1 149 ? 3.390 12.821 -5.582 1.00 79.75 149 LEU A CA 1
ATOM 1153 C C . LEU A 1 149 ? 2.291 13.352 -6.521 1.00 79.75 149 LEU A C 1
ATOM 1155 O O . LEU A 1 149 ? 2.328 13.103 -7.725 1.00 79.75 149 LEU A O 1
ATOM 1159 N N . LEU A 1 150 ? 1.327 14.111 -5.994 1.00 76.25 150 LEU A N 1
ATOM 1160 C CA . LEU A 1 150 ? 0.181 14.635 -6.748 1.00 76.25 150 LEU A CA 1
ATOM 1161 C C . LEU A 1 150 ? 0.349 16.098 -7.201 1.00 76.25 150 LEU A C 1
ATOM 1163 O O . LEU A 1 150 ? -0.595 16.699 -7.726 1.00 76.25 150 LEU A O 1
ATOM 1167 N N . ALA A 1 151 ? 1.557 16.661 -7.075 1.00 62.12 151 ALA A N 1
ATOM 1168 C CA . ALA A 1 151 ? 1.883 17.995 -7.586 1.00 62.12 151 ALA A CA 1
ATOM 1169 C C . ALA A 1 151 ? 1.636 18.126 -9.101 1.00 62.12 151 ALA A C 1
ATOM 1171 O O . ALA A 1 151 ? 1.179 19.169 -9.570 1.00 62.12 151 ALA A O 1
ATOM 1172 N N . SER A 1 152 ? 1.866 17.047 -9.856 1.00 54.78 152 SER A N 1
ATOM 1173 C CA . SER A 1 152 ? 1.625 16.948 -11.304 1.00 54.78 152 SER A CA 1
ATOM 1174 C C . SER A 1 152 ? 0.148 17.070 -11.703 1.00 54.78 152 SER A C 1
ATOM 1176 O O . SER A 1 152 ? -0.144 17.510 -12.813 1.00 54.78 152 SER A O 1
ATOM 1178 N N . VAL A 1 153 ? -0.783 16.734 -10.802 1.00 62.22 153 VAL A N 1
ATOM 1179 C CA . VAL A 1 153 ? -2.242 16.796 -11.022 1.00 62.22 153 VAL A CA 1
ATOM 1180 C C . VAL A 1 153 ? -2.916 17.939 -10.249 1.00 62.22 153 VAL A C 1
ATOM 1182 O O . VAL A 1 153 ? -4.131 17.950 -10.061 1.00 62.22 153 VAL A O 1
ATOM 1185 N N . GLY A 1 154 ? -2.136 18.937 -9.819 1.00 69.19 154 GLY A N 1
ATOM 1186 C CA . GLY A 1 154 ? -2.645 20.187 -9.247 1.00 69.19 154 GLY A CA 1
ATOM 1187 C C . GLY A 1 154 ? -2.914 20.171 -7.739 1.00 69.19 154 GLY A C 1
ATOM 1188 O O . GLY A 1 154 ? -3.502 21.124 -7.224 1.00 69.19 154 GLY A O 1
ATOM 1189 N N . VAL A 1 155 ? -2.477 19.139 -7.008 1.00 80.00 155 VAL A N 1
ATOM 1190 C CA . VAL A 1 155 ? -2.530 19.118 -5.537 1.00 80.00 155 VAL A CA 1
ATOM 1191 C C . VAL A 1 155 ? -1.151 19.476 -4.982 1.00 80.00 155 VAL A C 1
ATOM 1193 O O . VAL A 1 155 ? -0.186 18.753 -5.195 1.00 80.00 155 VAL A O 1
ATOM 1196 N N . THR A 1 156 ? -1.029 20.609 -4.288 1.00 88.19 156 THR A N 1
ATOM 1197 C CA . THR A 1 156 ? 0.274 21.093 -3.805 1.00 88.19 156 THR A CA 1
ATOM 1198 C C . THR A 1 156 ? 0.793 20.296 -2.606 1.00 88.19 156 THR A C 1
ATOM 1200 O O . THR A 1 156 ? 0.022 19.885 -1.739 1.00 88.19 156 THR A O 1
ATOM 1203 N N . ALA A 1 157 ? 2.122 20.167 -2.516 1.00 88.69 157 ALA A N 1
ATOM 1204 C CA . ALA A 1 157 ? 2.791 19.508 -1.393 1.00 88.69 157 ALA A CA 1
ATOM 1205 C C . ALA A 1 157 ? 2.543 20.205 -0.041 1.00 88.69 157 ALA A C 1
ATOM 1207 O O . ALA A 1 157 ? 2.448 19.531 0.978 1.00 88.69 157 ALA A O 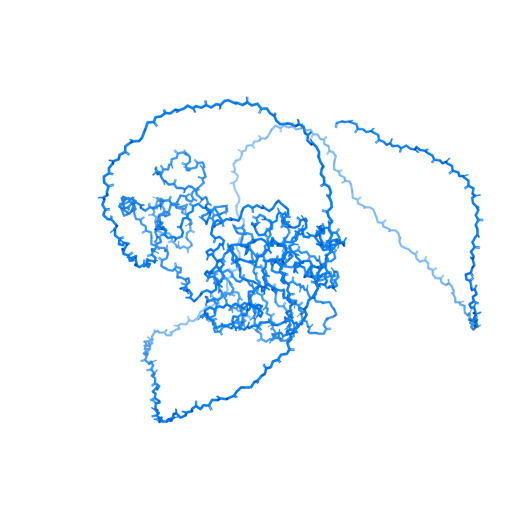1
ATOM 1208 N N . ASP A 1 158 ? 2.364 21.534 -0.028 1.00 92.44 158 ASP A N 1
ATOM 1209 C CA . ASP A 1 158 ? 1.922 22.282 1.163 1.00 92.44 158 ASP A CA 1
ATOM 1210 C C . ASP A 1 158 ? 0.539 21.796 1.633 1.00 92.44 158 ASP A C 1
ATOM 1212 O O . ASP A 1 158 ? 0.388 21.373 2.777 1.00 92.44 158 ASP A O 1
ATOM 1216 N N . ARG A 1 159 ? -0.452 21.746 0.728 1.00 93.38 159 ARG A N 1
ATOM 1217 C CA . ARG A 1 159 ? -1.818 21.316 1.059 1.00 93.38 159 ARG A CA 1
ATOM 1218 C C . ARG A 1 159 ? -1.846 19.888 1.598 1.00 93.38 159 ARG A C 1
ATOM 1220 O O . ARG A 1 159 ? -2.532 19.625 2.581 1.00 93.38 159 ARG A O 1
ATOM 1227 N N . LEU A 1 160 ? -1.127 18.978 0.947 1.00 94.75 160 LEU A N 1
ATOM 1228 C CA . LEU A 1 160 ? -1.032 17.584 1.374 1.00 94.75 160 LEU A CA 1
ATOM 1229 C C . LEU A 1 160 ? -0.256 17.444 2.692 1.00 94.75 160 LEU A C 1
ATOM 1231 O O . LEU A 1 160 ? -0.702 16.714 3.570 1.00 94.75 160 LEU A O 1
ATOM 1235 N N . GLY A 1 161 ? 0.806 18.227 2.905 1.00 96.00 161 GLY A N 1
ATOM 1236 C CA . GLY A 1 161 ? 1.527 18.291 4.178 1.00 96.00 161 GLY A CA 1
ATOM 1237 C C . GLY A 1 161 ? 0.651 18.751 5.350 1.00 96.00 161 GLY A C 1
ATOM 1238 O O . GLY A 1 161 ? 0.730 18.167 6.426 1.00 96.00 161 GLY A O 1
ATOM 1239 N N . ARG A 1 162 ? -0.238 19.733 5.142 1.00 96.81 162 ARG A N 1
ATOM 1240 C CA . ARG A 1 162 ? -1.204 20.189 6.166 1.00 96.81 162 ARG A CA 1
ATOM 1241 C C . ARG A 1 162 ? -2.266 19.132 6.473 1.00 96.81 162 ARG A C 1
ATOM 1243 O O . ARG A 1 162 ? -2.584 18.893 7.631 1.00 96.81 162 ARG A O 1
ATOM 1250 N N . MET A 1 163 ? -2.764 18.433 5.450 1.00 97.38 163 MET A N 1
ATOM 1251 C CA . MET A 1 163 ? -3.666 17.290 5.650 1.00 97.38 163 MET A CA 1
ATOM 1252 C C . MET A 1 163 ? -2.969 16.157 6.426 1.00 97.38 163 MET A C 1
ATOM 1254 O O . MET A 1 163 ? -3.565 15.575 7.332 1.00 97.38 163 MET A O 1
ATOM 1258 N N . LEU A 1 164 ? -1.697 15.887 6.113 1.00 97.69 164 LEU A N 1
ATOM 1259 C CA . LEU A 1 164 ? -0.880 14.880 6.789 1.00 97.69 164 LEU A CA 1
ATOM 1260 C C . LEU A 1 164 ? -0.614 15.244 8.257 1.00 97.69 164 LEU A C 1
ATOM 1262 O O . LEU A 1 164 ? -0.678 14.363 9.111 1.00 97.69 164 LEU A O 1
ATOM 1266 N N . TYR A 1 165 ? -0.374 16.526 8.555 1.00 98.19 165 TYR A N 1
ATOM 1267 C CA . TYR A 1 165 ? -0.230 17.037 9.921 1.00 98.19 165 TYR A CA 1
ATOM 1268 C C . TYR A 1 165 ? -1.448 16.679 10.781 1.00 98.19 165 TYR A C 1
ATOM 1270 O O . TYR A 1 165 ? -1.288 16.018 11.805 1.00 98.19 165 TYR A O 1
ATOM 1278 N N . ASP A 1 166 ? -2.662 17.015 10.329 1.00 98.12 166 ASP A N 1
ATOM 1279 C CA . ASP A 1 166 ? -3.906 16.656 11.027 1.00 98.12 166 ASP A CA 1
ATOM 1280 C C . ASP A 1 166 ? -4.054 15.136 11.206 1.00 98.12 166 ASP A C 1
ATOM 1282 O O . ASP A 1 166 ? -4.384 14.646 12.292 1.00 98.12 166 ASP A O 1
ATOM 1286 N N . SER A 1 167 ? -3.780 14.368 10.151 1.00 98.50 167 SER A N 1
ATOM 1287 C CA . SER A 1 167 ? -3.870 12.905 10.171 1.00 98.50 167 SER A CA 1
ATOM 1288 C C . SER A 1 167 ? -2.917 12.268 11.185 1.00 98.50 167 SER A C 1
ATOM 1290 O O . SER A 1 167 ? -3.307 11.349 11.907 1.00 98.50 167 SER A O 1
ATOM 1292 N N . VAL A 1 168 ? -1.682 12.759 11.282 1.00 98.12 168 VAL A N 1
ATOM 1293 C CA . VAL A 1 168 ? -0.673 12.230 12.207 1.00 98.12 168 VAL A CA 1
ATOM 1294 C C . VAL A 1 168 ? -0.914 12.751 13.623 1.00 98.12 168 VAL A C 1
ATOM 1296 O O . VAL A 1 168 ? -1.139 11.956 14.534 1.00 98.12 168 VAL A O 1
ATOM 1299 N N . GLN A 1 169 ? -0.911 14.070 13.818 1.00 97.31 169 GLN A N 1
ATOM 1300 C CA . GLN A 1 169 ? -0.875 14.714 15.136 1.00 97.31 169 GLN A CA 1
ATOM 1301 C C . GLN A 1 169 ? -2.228 14.688 15.857 1.00 97.31 169 GLN A C 1
ATOM 1303 O O . GLN A 1 169 ? -2.264 14.530 17.077 1.00 97.31 169 GLN A O 1
ATOM 1308 N N . HIS A 1 170 ? -3.345 14.803 15.128 1.00 96.38 170 HIS A N 1
ATOM 1309 C CA . HIS A 1 170 ? -4.680 14.894 15.730 1.00 96.38 170 HIS A CA 1
ATOM 1310 C C . HIS A 1 170 ? -5.488 13.592 15.665 1.00 96.38 170 HIS A C 1
ATOM 1312 O O . HIS A 1 170 ? -6.350 13.387 16.519 1.00 96.38 170 HIS A O 1
ATOM 1318 N N . LYS A 1 171 ? -5.217 12.693 14.703 1.00 98.06 171 LYS A N 1
ATOM 1319 C CA . LYS A 1 171 ? -5.905 11.389 14.606 1.00 98.06 171 LYS A CA 1
ATOM 1320 C C . LYS A 1 171 ? -5.056 10.214 15.078 1.00 98.06 171 LYS A C 1
ATOM 1322 O O . LYS A 1 171 ? -5.411 9.576 16.065 1.00 98.06 171 LYS A O 1
ATOM 1327 N N . LEU A 1 172 ? -3.946 9.908 14.404 1.00 98.38 172 LEU A N 1
ATOM 1328 C CA . LEU A 1 172 ? -3.137 8.728 14.739 1.00 98.38 172 LEU A CA 1
ATOM 1329 C C . LEU A 1 172 ? -2.514 8.850 16.136 1.00 98.38 172 LEU A C 1
ATOM 1331 O O . LEU A 1 172 ? -2.596 7.914 16.926 1.00 98.38 172 LEU A O 1
ATOM 1335 N N . MET A 1 173 ? -1.982 10.020 16.493 1.00 97.81 173 MET A N 1
ATOM 1336 C CA . MET A 1 173 ? -1.436 10.276 17.831 1.00 97.81 173 MET A CA 1
ATOM 1337 C C . MET A 1 173 ? -2.501 10.415 18.936 1.00 97.81 173 MET A C 1
ATOM 1339 O O . MET A 1 173 ? -2.130 10.473 20.109 1.00 97.81 173 MET A O 1
ATOM 1343 N N . ALA A 1 174 ? -3.800 10.402 18.616 1.00 97.25 174 ALA A N 1
ATOM 1344 C CA . ALA A 1 174 ? -4.876 10.310 19.611 1.00 97.25 174 ALA A CA 1
ATOM 1345 C C . ALA A 1 174 ? -5.221 8.857 20.009 1.00 97.25 174 ALA A C 1
ATOM 1347 O O . ALA A 1 174 ? -5.997 8.644 20.942 1.00 97.25 174 ALA A O 1
ATOM 1348 N N . LEU A 1 175 ? -4.657 7.854 19.324 1.00 98.38 175 LEU A N 1
ATOM 1349 C CA . LEU A 1 175 ? -4.819 6.441 19.673 1.00 98.38 175 LEU A CA 1
ATOM 1350 C C . LEU A 1 175 ? -4.002 6.070 20.935 1.00 98.38 175 LEU A C 1
ATOM 1352 O O . LEU A 1 175 ? -2.980 6.710 21.204 1.00 98.38 175 LEU A O 1
ATOM 1356 N N . PRO A 1 176 ? -4.412 5.031 21.698 1.00 98.38 176 PRO A N 1
ATOM 1357 C CA . PRO A 1 176 ? -3.621 4.491 22.806 1.00 98.38 176 PRO A CA 1
ATOM 1358 C C . PRO A 1 176 ? -2.229 4.024 22.366 1.00 98.38 176 PRO A C 1
ATOM 1360 O O . PRO A 1 176 ? -2.056 3.503 21.262 1.00 98.38 176 PRO A O 1
ATOM 1363 N N . ASP A 1 177 ? -1.241 4.170 23.246 1.00 98.50 177 ASP A N 1
ATOM 1364 C CA . ASP A 1 177 ? 0.172 3.913 22.944 1.0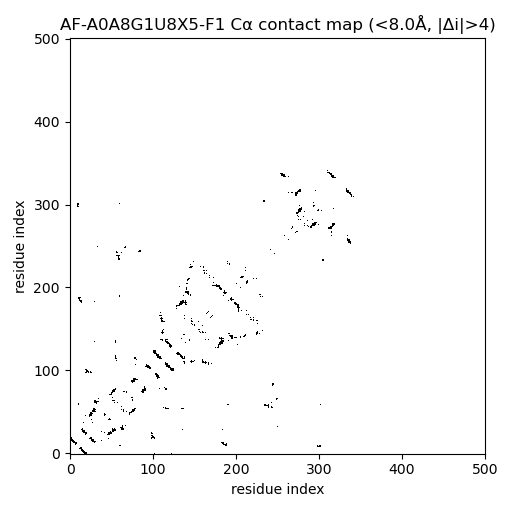0 98.50 177 ASP A CA 1
ATOM 1365 C C . ASP A 1 177 ? 0.477 2.430 22.647 1.00 98.50 177 ASP A C 1
ATOM 1367 O O . ASP A 1 177 ? 1.453 2.117 21.955 1.00 98.50 177 ASP A O 1
ATOM 1371 N N . GLU A 1 178 ? -0.373 1.524 23.129 1.00 98.50 178 GLU A N 1
ATOM 1372 C CA . GLU A 1 178 ? -0.316 0.079 22.907 1.00 98.50 178 GLU A CA 1
ATOM 1373 C C . GLU A 1 178 ? -0.795 -0.349 21.509 1.00 98.50 178 GLU A C 1
ATOM 1375 O O . GLU A 1 178 ? -0.495 -1.465 21.080 1.00 98.50 178 GLU A O 1
ATOM 1380 N N . VAL A 1 179 ? -1.523 0.511 20.782 1.00 98.75 179 VAL A N 1
ATOM 1381 C CA . VAL A 1 179 ? -2.036 0.189 19.441 1.00 98.75 179 VAL A CA 1
ATOM 1382 C C . VAL A 1 179 ? -0.861 -0.033 18.490 1.00 98.75 179 VAL A C 1
ATOM 1384 O O . VAL A 1 179 ? -0.012 0.844 18.308 1.00 98.75 179 VAL A O 1
ATOM 1387 N N . ARG A 1 180 ? -0.806 -1.212 17.863 1.00 98.75 180 ARG A N 1
ATOM 1388 C CA . ARG A 1 180 ? 0.245 -1.566 16.897 1.00 98.75 180 ARG A CA 1
ATOM 1389 C C . ARG A 1 180 ? 0.106 -0.753 15.610 1.00 98.75 180 ARG A C 1
ATOM 1391 O O . ARG A 1 180 ? -1.001 -0.465 15.177 1.00 98.75 180 ARG A O 1
ATOM 1398 N N . VAL A 1 181 ? 1.225 -0.406 14.988 1.00 98.75 181 VAL A N 1
ATOM 1399 C CA . VAL A 1 181 ? 1.289 0.347 13.727 1.00 98.75 181 VAL A CA 1
ATOM 1400 C C . VAL A 1 181 ? 1.741 -0.592 12.617 1.00 98.75 181 VAL A C 1
ATOM 1402 O O . VAL A 1 181 ? 2.791 -1.226 12.738 1.00 98.75 181 VAL A O 1
ATOM 1405 N N . PHE A 1 182 ? 0.946 -0.658 11.552 1.00 98.62 182 PHE A N 1
ATOM 1406 C CA . PHE A 1 182 ? 1.124 -1.532 10.397 1.00 98.62 182 PHE A CA 1
ATOM 1407 C C . PHE A 1 182 ? 1.119 -0.695 9.100 1.00 98.62 182 PHE A C 1
ATOM 1409 O O . PHE A 1 182 ? 0.047 -0.426 8.556 1.00 98.62 182 PHE A O 1
ATOM 1416 N N . PRO A 1 183 ? 2.282 -0.223 8.625 1.00 97.94 183 PRO A N 1
ATOM 1417 C CA . PRO A 1 183 ? 2.366 0.582 7.407 1.00 97.94 183 PRO A CA 1
ATOM 1418 C C . PRO A 1 183 ? 2.251 -0.263 6.139 1.00 97.94 183 PRO A C 1
ATOM 1420 O O . PRO A 1 183 ? 2.665 -1.418 6.146 1.00 97.94 183 PRO A O 1
ATOM 1423 N N . ALA A 1 184 ? 1.802 0.329 5.029 1.00 96.00 184 ALA A N 1
ATOM 1424 C CA . ALA A 1 184 ? 1.854 -0.344 3.727 1.00 96.00 184 ALA A CA 1
ATOM 1425 C C . ALA A 1 184 ? 3.278 -0.417 3.140 1.00 96.00 184 ALA A C 1
ATOM 1427 O O . ALA A 1 184 ? 3.519 -1.270 2.292 1.00 96.00 184 ALA A O 1
ATOM 1428 N N . HIS A 1 185 ? 4.243 0.373 3.639 1.00 94.56 185 HIS A N 1
ATOM 1429 C CA . HIS A 1 185 ? 5.645 0.315 3.198 1.00 94.56 185 HIS A CA 1
ATOM 1430 C C . HIS A 1 185 ? 6.685 0.329 4.335 1.00 94.56 185 HIS A C 1
ATOM 1432 O O . HIS A 1 185 ? 6.450 0.847 5.430 1.00 94.56 185 HIS A O 1
ATOM 1438 N N . GLY A 1 186 ? 7.862 -0.250 4.062 1.00 87.81 186 GLY A N 1
ATOM 1439 C CA . GLY A 1 186 ? 9.027 -0.306 4.961 1.00 87.81 186 GLY A CA 1
ATOM 1440 C C . GLY A 1 186 ? 10.359 0.083 4.297 1.00 87.81 186 GLY A C 1
ATOM 1441 O O . GLY A 1 186 ? 10.384 0.635 3.195 1.00 87.81 186 GLY A O 1
ATOM 1442 N N . ALA A 1 187 ? 11.484 -0.188 4.976 1.00 80.69 187 ALA A N 1
ATOM 1443 C CA . ALA A 1 187 ? 12.841 0.220 4.573 1.00 80.69 187 ALA A CA 1
ATOM 1444 C C . ALA A 1 187 ? 13.113 0.136 3.065 1.00 80.69 187 ALA A C 1
ATOM 1446 O O . ALA A 1 187 ? 13.095 -0.945 2.474 1.00 80.69 187 ALA A O 1
ATOM 1447 N N . GLY A 1 188 ? 13.426 1.283 2.462 1.00 72.94 188 GLY A N 1
ATOM 1448 C CA . GLY A 1 188 ? 13.819 1.398 1.060 1.00 72.94 188 GLY A CA 1
ATOM 1449 C C . GLY A 1 188 ? 12.687 1.626 0.056 1.00 72.94 188 GLY A C 1
ATOM 1450 O O . GLY A 1 188 ? 13.004 1.765 -1.116 1.00 72.94 188 GLY A O 1
ATOM 1451 N N . SER A 1 189 ? 11.406 1.688 0.446 1.00 76.06 189 SER A N 1
ATOM 1452 C CA . SER A 1 189 ? 10.374 2.238 -0.459 1.00 76.06 189 SER A CA 1
ATOM 1453 C C . SER A 1 189 ? 10.644 3.723 -0.756 1.00 76.06 189 SER A C 1
ATOM 1455 O O . SER A 1 189 ? 11.080 4.469 0.123 1.00 76.06 189 SER A O 1
ATOM 1457 N N . ALA A 1 190 ? 10.348 4.163 -1.984 1.00 75.88 190 ALA A N 1
ATOM 1458 C CA . ALA A 1 190 ? 10.458 5.560 -2.419 1.00 75.88 190 ALA A CA 1
ATOM 1459 C C . ALA A 1 190 ? 9.249 6.445 -2.016 1.00 75.88 190 ALA A C 1
ATOM 1461 O O . ALA A 1 190 ? 9.210 7.638 -2.354 1.00 75.88 190 ALA A O 1
ATOM 1462 N N . CYS A 1 191 ? 8.275 5.879 -1.290 1.00 65.69 191 CYS A N 1
ATOM 1463 C CA . CYS A 1 191 ? 7.103 6.579 -0.751 1.00 65.69 191 CYS A CA 1
ATOM 1464 C C . CYS A 1 191 ? 7.377 7.307 0.584 1.00 65.69 191 CYS A C 1
ATOM 1466 O O . CYS A 1 191 ? 6.607 8.183 0.985 1.00 65.69 191 CYS A O 1
ATOM 1468 N N . GLY A 1 192 ? 8.511 7.024 1.235 1.00 54.69 192 GLY A N 1
ATOM 1469 C CA . GLY A 1 192 ? 9.034 7.765 2.390 1.00 54.69 192 GLY A CA 1
ATOM 1470 C C . GLY A 1 192 ? 10.532 8.057 2.251 1.00 54.69 192 GLY A C 1
ATOM 1471 O O . GLY A 1 192 ? 11.161 7.701 1.256 1.00 54.69 192 GLY A O 1
ATOM 1472 N N . LYS A 1 193 ? 11.118 8.731 3.243 1.00 60.31 193 LYS A N 1
ATOM 1473 C CA . LYS A 1 193 ? 12.484 9.276 3.177 1.00 60.31 193 LYS A CA 1
ATOM 1474 C C . LYS A 1 193 ? 13.498 8.469 3.995 1.00 60.31 193 LYS A C 1
ATOM 1476 O O . LYS A 1 193 ? 14.639 8.327 3.570 1.00 60.31 193 LYS A O 1
ATOM 1481 N N . ASN A 1 194 ? 13.095 7.953 5.158 1.00 69.25 194 ASN A N 1
ATOM 1482 C CA . ASN A 1 194 ? 13.932 7.245 6.135 1.00 69.25 194 ASN A CA 1
ATOM 1483 C C . ASN A 1 194 ? 13.163 6.090 6.823 1.00 69.25 194 ASN A C 1
ATOM 1485 O O . ASN A 1 194 ? 13.103 6.024 8.052 1.00 69.25 194 ASN A O 1
ATOM 1489 N N . LEU A 1 195 ? 12.540 5.184 6.058 1.00 70.19 195 LEU A N 1
ATOM 1490 C CA . LEU A 1 195 ? 11.766 4.076 6.640 1.00 70.19 195 LEU A CA 1
ATOM 1491 C C . LEU A 1 195 ? 12.660 3.061 7.384 1.00 70.19 195 LEU A C 1
ATOM 1493 O O . LEU A 1 195 ? 13.716 2.662 6.886 1.00 70.19 195 LEU A O 1
ATOM 1497 N N . SER A 1 196 ? 12.200 2.592 8.547 1.00 73.81 196 SER A N 1
ATOM 1498 C CA . SER A 1 196 ? 12.847 1.524 9.325 1.00 73.81 196 SER A CA 1
ATOM 1499 C C . SER A 1 196 ? 12.741 0.144 8.661 1.00 73.81 196 SER A C 1
ATOM 1501 O O . SER A 1 196 ? 11.817 -0.134 7.894 1.00 73.81 196 SER A O 1
ATOM 1503 N N . THR A 1 197 ? 13.669 -0.758 8.999 1.00 78.81 197 THR A N 1
ATOM 1504 C CA . THR A 1 197 ? 13.623 -2.188 8.633 1.00 78.81 197 THR A CA 1
ATOM 1505 C C . THR A 1 197 ? 12.588 -2.981 9.434 1.00 78.81 197 THR A C 1
ATOM 1507 O O . THR A 1 197 ? 12.248 -4.102 9.061 1.00 78.81 197 THR A O 1
ATOM 1510 N N . GLU A 1 198 ? 12.084 -2.418 10.533 1.00 85.12 198 GLU A N 1
ATOM 1511 C CA . GLU A 1 198 ? 11.010 -3.009 11.331 1.00 85.12 198 GLU A CA 1
ATOM 1512 C C . GLU A 1 198 ? 9.670 -2.957 10.581 1.00 85.12 198 GLU A C 1
ATOM 1514 O O . GLU A 1 198 ? 9.190 -1.885 10.215 1.00 85.12 198 GLU A O 1
ATOM 1519 N N . ARG A 1 199 ? 9.030 -4.119 10.390 1.00 90.50 199 ARG A N 1
ATOM 1520 C CA . ARG A 1 199 ? 7.768 -4.262 9.628 1.00 90.50 199 ARG A CA 1
ATOM 1521 C C . ARG A 1 199 ? 6.503 -3.833 10.397 1.00 90.50 199 ARG A C 1
ATOM 1523 O O . ARG A 1 199 ? 5.404 -3.892 9.847 1.00 90.50 199 ARG A O 1
ATOM 1530 N N . GLN A 1 200 ? 6.644 -3.445 11.665 1.00 95.38 200 GLN A N 1
ATOM 1531 C CA . GLN A 1 200 ? 5.576 -2.950 12.543 1.00 95.38 200 GLN A CA 1
ATOM 1532 C C . GLN A 1 200 ? 6.160 -2.138 13.713 1.00 95.38 200 GLN A C 1
ATOM 1534 O O . GLN A 1 200 ? 7.350 -2.226 14.006 1.00 95.38 200 GLN A O 1
ATOM 1539 N N . SER A 1 201 ? 5.318 -1.386 14.422 1.00 97.88 201 SER A N 1
ATOM 1540 C CA . SER A 1 201 ? 5.682 -0.665 15.655 1.00 97.88 201 SER A CA 1
ATOM 1541 C C . SER A 1 201 ? 4.449 -0.499 16.564 1.00 97.88 201 SER A C 1
ATOM 1543 O O . SER A 1 201 ? 3.486 -1.251 16.419 1.00 97.88 201 SER A O 1
ATOM 1545 N N . THR A 1 202 ? 4.437 0.468 17.485 1.00 98.62 202 THR A N 1
ATOM 1546 C CA . THR A 1 202 ? 3.234 0.915 18.215 1.00 98.62 202 THR A CA 1
ATOM 1547 C C . THR A 1 202 ? 3.115 2.436 18.192 1.00 98.62 202 THR A C 1
ATOM 1549 O O . THR A 1 202 ? 4.103 3.135 17.959 1.00 98.62 202 THR A O 1
ATOM 1552 N N . ILE A 1 203 ? 1.918 2.962 18.458 1.00 98.56 203 ILE A N 1
ATOM 1553 C CA . ILE A 1 203 ? 1.669 4.407 18.539 1.00 98.56 203 ILE A CA 1
ATOM 1554 C C . ILE A 1 203 ? 2.571 5.063 19.590 1.00 98.56 203 ILE A C 1
ATOM 1556 O O . ILE A 1 203 ? 3.182 6.085 19.292 1.00 98.56 203 ILE A O 1
ATOM 1560 N N . GLY A 1 204 ? 2.761 4.443 20.759 1.00 98.31 204 GLY A N 1
ATOM 1561 C CA . GLY A 1 204 ? 3.655 4.957 21.800 1.00 98.31 204 GLY A CA 1
ATOM 1562 C C . GLY A 1 204 ? 5.124 4.988 21.378 1.00 98.31 204 GLY A C 1
ATOM 1563 O O . GLY A 1 204 ? 5.826 5.964 21.643 1.00 98.31 204 GLY A O 1
ATOM 1564 N N . GLN A 1 205 ? 5.594 3.965 20.654 1.00 98.00 205 GLN A N 1
ATOM 1565 C CA . GLN A 1 205 ? 6.951 3.970 20.105 1.00 98.00 205 GLN A CA 1
ATOM 1566 C C . GLN A 1 205 ? 7.106 5.058 19.032 1.00 98.00 205 GLN A C 1
ATOM 1568 O O . GLN A 1 205 ? 8.074 5.813 19.074 1.00 98.00 205 GLN A O 1
ATOM 1573 N N . GLN A 1 206 ? 6.141 5.200 18.115 1.00 98.06 206 GLN A N 1
ATOM 1574 C CA . GLN A 1 206 ? 6.173 6.263 17.106 1.00 98.06 206 GLN A CA 1
ATOM 1575 C C . GLN A 1 206 ? 6.130 7.656 17.749 1.00 98.06 206 GLN A C 1
ATOM 1577 O O . GLN A 1 206 ? 6.949 8.497 17.400 1.00 98.06 206 GLN A O 1
ATOM 1582 N N . ARG A 1 207 ? 5.278 7.885 18.752 1.00 96.75 207 ARG A N 1
ATOM 1583 C CA . ARG A 1 207 ? 5.238 9.127 19.544 1.00 96.75 207 ARG A CA 1
ATOM 1584 C C . ARG A 1 207 ? 6.587 9.456 20.198 1.00 96.75 207 ARG A C 1
ATOM 1586 O O . ARG A 1 207 ? 6.946 10.624 20.305 1.00 96.75 207 ARG A O 1
ATOM 1593 N N . ALA A 1 208 ? 7.329 8.437 20.634 1.00 97.00 208 ALA A N 1
ATOM 1594 C CA . ALA A 1 208 ? 8.618 8.599 21.302 1.00 97.00 208 ALA A CA 1
ATOM 1595 C C . ALA A 1 208 ? 9.814 8.781 20.346 1.00 97.00 208 ALA A C 1
ATOM 1597 O O . ALA A 1 208 ? 10.792 9.418 20.739 1.00 97.00 208 ALA A O 1
ATOM 1598 N N . THR A 1 209 ? 9.782 8.211 19.132 1.00 96.12 209 THR A N 1
ATOM 1599 C CA . THR A 1 209 ? 10.970 8.144 18.250 1.00 96.12 209 THR A CA 1
ATOM 1600 C C . THR A 1 209 ? 10.783 8.666 16.826 1.00 96.12 209 THR A C 1
ATOM 1602 O O . THR A 1 209 ? 11.782 8.927 16.160 1.00 96.12 209 THR A O 1
ATOM 1605 N N . ASN A 1 210 ? 9.555 8.796 16.320 1.00 96.69 210 ASN A N 1
ATOM 1606 C CA . ASN A 1 210 ? 9.293 9.316 14.977 1.00 96.69 210 ASN A CA 1
ATOM 1607 C C . ASN A 1 210 ? 9.227 10.845 15.028 1.00 96.69 210 ASN A C 1
ATOM 1609 O O . ASN A 1 210 ? 8.406 11.415 15.747 1.00 96.69 210 ASN A O 1
ATOM 1613 N N . TYR A 1 211 ? 10.088 11.510 14.254 1.00 94.50 211 TYR A N 1
ATOM 1614 C CA . TYR A 1 211 ? 10.180 12.970 14.248 1.00 94.50 211 TYR A CA 1
ATOM 1615 C C . TYR A 1 211 ? 8.835 13.627 13.905 1.00 94.50 211 TYR A C 1
ATOM 1617 O O . TYR A 1 211 ? 8.494 14.640 14.504 1.00 94.50 211 TYR A O 1
ATOM 1625 N N . ALA A 1 212 ? 8.053 13.033 12.998 1.00 95.00 212 ALA A N 1
ATOM 1626 C CA . ALA A 1 212 ? 6.778 13.568 12.529 1.00 95.00 212 ALA A CA 1
ATOM 1627 C C . ALA A 1 212 ? 5.645 13.426 13.564 1.00 95.00 212 ALA A C 1
ATOM 1629 O O . ALA A 1 212 ? 4.638 14.126 13.474 1.00 95.00 212 ALA A O 1
ATOM 1630 N N . CYS A 1 213 ? 5.818 12.549 14.558 1.00 97.00 213 CYS A N 1
ATOM 1631 C CA . CYS A 1 213 ? 4.873 12.321 15.654 1.00 97.00 213 CYS A CA 1
ATOM 1632 C C . CYS A 1 213 ? 5.181 13.158 16.907 1.00 97.00 213 CYS A C 1
ATOM 1634 O O . CYS A 1 213 ? 4.370 13.195 17.833 1.00 97.00 213 CYS A O 1
ATOM 1636 N N . ALA A 1 214 ? 6.344 13.814 16.962 1.00 95.19 214 ALA A N 1
ATOM 1637 C CA . ALA A 1 214 ? 6.681 14.731 18.042 1.00 95.19 214 ALA A CA 1
ATOM 1638 C C . ALA A 1 214 ? 5.832 16.017 17.934 1.00 95.19 214 ALA A C 1
ATOM 1640 O O . ALA A 1 214 ? 5.638 16.509 16.820 1.00 95.19 214 ALA A O 1
ATOM 1641 N N . PRO A 1 215 ? 5.344 16.603 19.046 1.00 93.62 215 PRO A N 1
ATOM 1642 C CA . PRO A 1 215 ? 4.563 17.838 18.994 1.00 93.62 215 PRO A CA 1
ATOM 1643 C C . PRO A 1 215 ? 5.345 18.999 18.362 1.00 93.62 215 PRO A C 1
ATOM 1645 O O . PRO A 1 215 ? 6.418 19.368 18.840 1.00 93.62 215 PRO A O 1
ATOM 1648 N N . MET A 1 216 ? 4.778 19.588 17.310 1.00 95.56 216 MET A N 1
ATOM 1649 C CA . MET A 1 216 ? 5.316 20.742 16.580 1.00 95.56 216 MET A CA 1
ATOM 1650 C C . MET A 1 216 ? 4.179 21.556 15.948 1.00 95.56 216 MET A C 1
ATOM 1652 O O . MET A 1 216 ? 3.024 21.114 15.928 1.00 95.56 216 MET A O 1
ATOM 1656 N N . THR A 1 217 ? 4.482 22.745 15.427 1.00 97.75 217 THR A N 1
ATOM 1657 C CA . THR A 1 217 ? 3.501 23.523 14.655 1.00 97.75 217 THR A CA 1
ATOM 1658 C C . THR A 1 217 ? 3.279 22.933 13.259 1.00 97.75 217 THR A C 1
ATOM 1660 O O . THR A 1 217 ? 4.146 22.257 12.707 1.00 97.75 217 THR A O 1
ATOM 1663 N N . GLU A 1 218 ? 2.118 23.214 12.664 1.00 97.62 218 GLU A N 1
ATOM 1664 C CA . GLU A 1 218 ? 1.774 22.776 11.304 1.00 97.62 218 GLU A CA 1
ATOM 1665 C C . GLU A 1 218 ? 2.796 23.256 10.257 1.00 97.62 218 GLU A C 1
ATOM 1667 O O . GLU A 1 218 ? 3.219 22.479 9.404 1.00 97.62 218 GLU A O 1
ATOM 1672 N N . ASP A 1 219 ? 3.258 24.509 10.348 1.00 97.50 219 ASP A N 1
ATOM 1673 C CA . ASP A 1 219 ? 4.244 25.059 9.408 1.00 97.50 219 ASP A CA 1
ATOM 1674 C C . ASP A 1 219 ? 5.640 24.425 9.577 1.00 97.50 219 ASP A C 1
ATOM 1676 O O . ASP A 1 219 ? 6.335 24.205 8.583 1.00 97.50 219 ASP A O 1
ATOM 1680 N N . GLU A 1 220 ? 6.050 24.079 10.806 1.00 96.75 220 GLU A N 1
ATOM 1681 C CA . GLU A 1 220 ? 7.275 23.298 11.047 1.00 96.75 220 GLU A CA 1
ATOM 1682 C C . GLU A 1 220 ? 7.154 21.893 10.451 1.00 96.75 220 GLU A C 1
ATOM 1684 O O . GLU A 1 220 ? 8.064 21.448 9.750 1.00 96.75 220 GLU A O 1
ATOM 1689 N N . PHE A 1 221 ? 6.018 21.221 10.665 1.00 97.00 221 PHE A N 1
ATOM 1690 C CA . PHE A 1 221 ? 5.750 19.899 10.103 1.00 97.00 221 PHE A CA 1
ATOM 1691 C C . PHE A 1 221 ? 5.829 19.925 8.577 1.00 97.00 221 PHE A C 1
ATOM 1693 O O . PHE A 1 221 ? 6.633 19.193 8.000 1.00 97.00 221 PHE A O 1
ATOM 1700 N N . VAL A 1 222 ? 5.063 20.809 7.923 1.00 95.69 222 VAL A N 1
ATOM 1701 C CA . VAL A 1 222 ? 5.060 20.983 6.460 1.00 95.69 222 VAL A CA 1
ATOM 1702 C C . VAL A 1 222 ? 6.470 21.275 5.950 1.00 95.69 222 VAL A C 1
ATOM 1704 O O . VAL A 1 222 ? 6.911 20.656 4.978 1.00 95.69 222 VAL A O 1
ATOM 1707 N N . GLY A 1 223 ? 7.208 22.163 6.623 1.00 94.38 223 GLY A N 1
ATOM 1708 C CA . GLY A 1 223 ? 8.594 22.482 6.287 1.00 94.38 223 GLY A CA 1
ATOM 1709 C C . GLY A 1 223 ? 9.539 21.278 6.356 1.00 94.38 223 GLY A C 1
ATOM 1710 O O . GLY A 1 223 ? 10.418 21.156 5.506 1.00 94.38 223 GLY A O 1
ATOM 1711 N N . ILE A 1 224 ? 9.356 20.365 7.314 1.00 93.12 224 ILE A N 1
ATOM 1712 C CA . ILE A 1 224 ? 10.191 19.163 7.449 1.00 93.12 224 ILE A CA 1
ATOM 1713 C C . ILE A 1 224 ? 9.786 18.087 6.430 1.00 93.12 224 ILE A C 1
ATOM 1715 O O . ILE A 1 224 ? 10.657 17.571 5.724 1.00 93.12 224 ILE A O 1
ATOM 1719 N N . VAL A 1 225 ? 8.492 17.757 6.314 1.00 91.75 225 VAL A N 1
ATOM 1720 C CA . VAL A 1 225 ? 8.026 16.632 5.474 1.00 91.75 225 VAL A CA 1
ATOM 1721 C C . VAL A 1 225 ? 8.090 16.925 3.973 1.00 91.75 225 VAL A C 1
ATOM 1723 O O . VAL A 1 225 ? 8.159 15.997 3.170 1.00 91.75 225 VAL A O 1
ATOM 1726 N N . THR A 1 226 ? 8.115 18.197 3.565 1.00 89.44 226 THR A N 1
ATOM 1727 C CA . THR A 1 226 ? 8.329 18.579 2.155 1.00 89.44 226 THR A CA 1
ATOM 1728 C C . THR A 1 226 ? 9.810 18.743 1.791 1.00 89.44 226 THR A C 1
ATOM 1730 O O . THR A 1 226 ? 10.158 18.748 0.609 1.00 89.44 226 THR A O 1
ATOM 1733 N N . ALA A 1 227 ? 10.714 18.849 2.772 1.00 88.62 227 ALA A N 1
ATOM 1734 C CA . ALA A 1 227 ? 12.124 19.133 2.521 1.00 88.62 227 ALA A CA 1
ATOM 1735 C C . ALA A 1 227 ? 12.939 17.881 2.169 1.00 88.62 227 ALA A C 1
ATOM 1737 O O . ALA A 1 227 ? 13.035 16.928 2.944 1.00 88.62 227 ALA A O 1
ATOM 1738 N N . GLY A 1 228 ? 13.643 17.925 1.034 1.00 81.62 228 GLY A N 1
ATOM 1739 C CA . GLY A 1 228 ? 14.602 16.888 0.640 1.00 81.62 228 GLY A CA 1
ATOM 1740 C C . GLY A 1 228 ? 13.959 15.538 0.319 1.00 81.62 228 GLY A C 1
ATOM 1741 O O . GLY A 1 228 ? 14.536 14.507 0.658 1.00 81.62 228 GLY A O 1
ATOM 1742 N N . GLN A 1 229 ? 12.770 15.554 -0.289 1.00 82.62 229 GLN A N 1
ATOM 1743 C CA . GLN A 1 229 ? 12.161 14.364 -0.882 1.00 82.62 229 GLN A CA 1
ATOM 1744 C C . GLN A 1 229 ? 12.941 13.933 -2.142 1.00 82.62 229 GLN A C 1
ATOM 1746 O O . GLN A 1 229 ? 13.386 14.799 -2.905 1.00 82.62 229 GLN A O 1
ATOM 1751 N N . PRO A 1 230 ? 13.137 12.622 -2.382 1.00 79.75 230 PRO A N 1
ATOM 1752 C CA . PRO A 1 230 ? 13.781 12.131 -3.597 1.00 79.75 230 PRO A CA 1
ATOM 1753 C C . PRO A 1 230 ? 12.885 12.364 -4.821 1.00 79.75 230 PRO A C 1
ATOM 1755 O O . PRO A 1 230 ? 11.667 12.499 -4.707 1.00 79.75 230 PRO A O 1
ATOM 1758 N N . THR A 1 231 ? 13.462 12.373 -6.024 1.00 83.38 231 THR A N 1
ATOM 1759 C CA . THR A 1 231 ? 12.651 12.404 -7.256 1.00 83.38 231 THR A CA 1
ATOM 1760 C C . THR A 1 231 ? 11.770 11.154 -7.315 1.00 83.38 231 THR A C 1
ATOM 1762 O O . THR A 1 231 ? 12.265 10.052 -7.096 1.00 83.38 231 THR A O 1
ATOM 1765 N N . ALA A 1 232 ? 10.468 11.319 -7.563 1.00 82.81 232 ALA A N 1
ATOM 1766 C CA . ALA A 1 232 ? 9.565 10.186 -7.745 1.00 82.81 232 ALA A CA 1
ATOM 1767 C C . ALA A 1 232 ? 9.956 9.401 -9.018 1.00 82.81 232 ALA A C 1
ATOM 1769 O O . ALA A 1 232 ? 10.200 10.038 -10.050 1.00 82.81 232 ALA A O 1
ATOM 1770 N N . PRO A 1 233 ? 10.028 8.057 -8.979 1.00 85.62 233 PRO A N 1
ATOM 1771 C CA . PRO A 1 233 ? 10.271 7.241 -10.166 1.00 85.62 233 PRO A CA 1
ATOM 1772 C C . PRO A 1 233 ? 9.251 7.504 -11.282 1.00 85.62 233 PRO A C 1
ATOM 1774 O O . PRO A 1 233 ? 8.082 7.779 -11.018 1.00 85.62 233 PRO A O 1
ATOM 1777 N N . GLY A 1 234 ? 9.677 7.392 -12.545 1.00 84.62 234 GLY A N 1
ATOM 1778 C CA . GLY A 1 234 ? 8.842 7.751 -13.701 1.00 84.62 234 GLY A CA 1
ATOM 1779 C C . GLY A 1 234 ? 7.528 6.966 -13.801 1.00 84.62 234 GLY A C 1
ATOM 1780 O O . GLY A 1 234 ? 6.511 7.525 -14.211 1.00 84.62 234 GLY A O 1
ATOM 1781 N N . TYR A 1 235 ? 7.526 5.703 -13.363 1.00 88.94 235 TYR A N 1
ATOM 1782 C CA . TYR A 1 235 ? 6.337 4.848 -13.356 1.00 88.94 235 TYR A CA 1
ATOM 1783 C C . TYR A 1 235 ? 5.283 5.228 -12.304 1.00 88.94 235 TYR A C 1
ATOM 1785 O O . TYR A 1 235 ? 4.148 4.774 -12.416 1.00 88.94 235 TYR A O 1
ATOM 1793 N N . PHE A 1 236 ? 5.588 6.101 -11.331 1.00 90.31 236 PHE A N 1
ATOM 1794 C CA . PHE A 1 236 ? 4.653 6.379 -10.232 1.00 90.31 236 PHE A CA 1
ATOM 1795 C C . PHE A 1 236 ? 3.313 6.960 -10.700 1.00 90.31 236 PHE A C 1
ATOM 1797 O O . PHE A 1 236 ? 2.247 6.617 -10.191 1.00 90.31 236 PHE A O 1
ATOM 1804 N N . GLY A 1 237 ? 3.354 7.830 -11.713 1.00 88.69 237 GLY A N 1
ATOM 1805 C CA . GLY A 1 237 ? 2.142 8.379 -12.321 1.00 88.69 237 GLY A CA 1
ATOM 1806 C C . GLY A 1 237 ? 1.362 7.366 -13.166 1.00 88.69 237 GLY A C 1
ATOM 1807 O O . GLY A 1 237 ? 0.166 7.551 -13.358 1.00 88.69 237 GLY A O 1
ATOM 1808 N N . TYR A 1 238 ? 2.023 6.316 -13.661 1.00 90.31 238 TYR A N 1
ATOM 1809 C CA . TYR A 1 238 ? 1.420 5.252 -14.466 1.00 90.31 238 TYR A CA 1
ATOM 1810 C C . TYR A 1 238 ? 0.678 4.244 -13.580 1.00 90.31 238 TYR A C 1
ATOM 1812 O O . TYR A 1 238 ? -0.490 3.958 -13.836 1.00 90.31 238 TYR A O 1
ATOM 1820 N N . ASP A 1 239 ? 1.296 3.785 -12.489 1.00 93.12 239 ASP A N 1
ATOM 1821 C CA . ASP A 1 239 ? 0.657 2.845 -11.559 1.00 93.12 239 ASP A CA 1
ATOM 1822 C C . ASP A 1 239 ? -0.510 3.497 -10.801 1.00 93.12 239 ASP A C 1
ATOM 1824 O O . ASP A 1 239 ? -1.590 2.910 -10.724 1.00 93.12 239 ASP A O 1
ATOM 1828 N N . ALA A 1 240 ? -0.364 4.747 -10.340 1.00 91.38 240 ALA A N 1
ATOM 1829 C CA . ALA A 1 240 ? -1.451 5.486 -9.685 1.00 91.38 240 ALA A CA 1
ATOM 1830 C C . ALA A 1 240 ? -2.655 5.769 -10.611 1.00 91.38 240 ALA A C 1
ATOM 1832 O O . ALA A 1 240 ? -3.793 5.863 -10.145 1.00 91.38 240 ALA A O 1
ATOM 1833 N N . ASP A 1 241 ? -2.418 5.913 -11.918 1.00 92.62 241 ASP A N 1
ATOM 1834 C CA . ASP A 1 241 ? -3.455 6.058 -12.945 1.00 92.62 241 ASP A CA 1
ATOM 1835 C C . ASP A 1 241 ? -4.121 4.709 -13.260 1.00 92.62 241 ASP A C 1
ATOM 1837 O O . ASP A 1 241 ? -5.346 4.603 -13.219 1.00 92.62 241 ASP A O 1
ATOM 1841 N N . LEU A 1 242 ? -3.345 3.641 -13.469 1.00 95.06 242 LEU A N 1
ATOM 1842 C CA . LEU A 1 242 ? -3.883 2.292 -13.669 1.00 95.06 242 LEU A CA 1
ATOM 1843 C C . LEU A 1 242 ? -4.650 1.757 -12.452 1.00 95.06 242 LEU A C 1
ATOM 1845 O O . LEU A 1 242 ? -5.633 1.042 -12.631 1.00 95.06 242 LEU A O 1
ATOM 1849 N N . ASN A 1 243 ? -4.267 2.140 -11.232 1.00 96.94 243 ASN A N 1
ATOM 1850 C CA . ASN A 1 243 ? -5.001 1.849 -9.997 1.00 96.94 243 ASN A CA 1
ATOM 1851 C C . ASN A 1 243 ? -6.316 2.642 -9.847 1.00 96.94 243 ASN A C 1
ATOM 1853 O O . ASN A 1 243 ? -6.967 2.519 -8.813 1.00 96.94 243 ASN A O 1
ATOM 1857 N N . ARG A 1 244 ? -6.709 3.453 -10.841 1.00 96.06 244 ARG A N 1
ATOM 1858 C CA . ARG A 1 244 ? -8.021 4.128 -10.930 1.00 96.06 244 ARG A CA 1
ATOM 1859 C C . ARG A 1 244 ? -8.886 3.621 -12.083 1.00 96.06 244 ARG A C 1
ATOM 1861 O O . ARG A 1 244 ? -10.090 3.889 -12.097 1.00 96.06 244 ARG A O 1
ATOM 1868 N N . ARG A 1 245 ? -8.288 2.919 -13.049 1.00 96.94 245 ARG A N 1
ATOM 1869 C CA . ARG A 1 245 ? -8.928 2.509 -14.305 1.00 96.94 245 ARG A CA 1
ATOM 1870 C C . ARG A 1 245 ? -9.490 1.098 -14.252 1.00 96.94 245 ARG A C 1
ATOM 1872 O O . ARG A 1 245 ? -8.986 0.245 -13.524 1.00 96.94 245 ARG A O 1
ATOM 1879 N N . ASP A 1 246 ? -10.501 0.838 -15.075 1.00 95.81 246 ASP A N 1
ATOM 1880 C CA . ASP A 1 246 ? -10.976 -0.525 -15.323 1.00 95.81 246 ASP A CA 1
ATOM 1881 C C . ASP A 1 246 ? -10.005 -1.208 -16.299 1.00 95.81 246 ASP A C 1
ATOM 1883 O O . ASP A 1 246 ? -10.117 -1.107 -17.523 1.00 95.81 246 ASP A O 1
ATOM 1887 N N . ARG A 1 247 ? -8.945 -1.794 -15.732 1.00 94.44 247 ARG A N 1
ATOM 1888 C CA . ARG A 1 247 ? -7.800 -2.362 -16.459 1.00 94.44 247 ARG A CA 1
ATOM 1889 C C . ARG A 1 247 ? -7.902 -3.881 -16.594 1.00 94.44 247 ARG A C 1
ATOM 1891 O O . ARG A 1 247 ? -8.514 -4.560 -15.773 1.00 94.44 247 ARG A O 1
ATOM 1898 N N . GLU A 1 248 ? -7.199 -4.432 -17.580 1.00 93.00 248 GLU A N 1
ATOM 1899 C CA . GLU A 1 248 ? -7.096 -5.882 -17.760 1.00 93.00 248 GLU A CA 1
ATOM 1900 C C . GLU A 1 248 ? -6.566 -6.585 -16.494 1.00 93.00 248 GLU A C 1
ATOM 1902 O O . GLU A 1 248 ? -5.670 -6.095 -15.788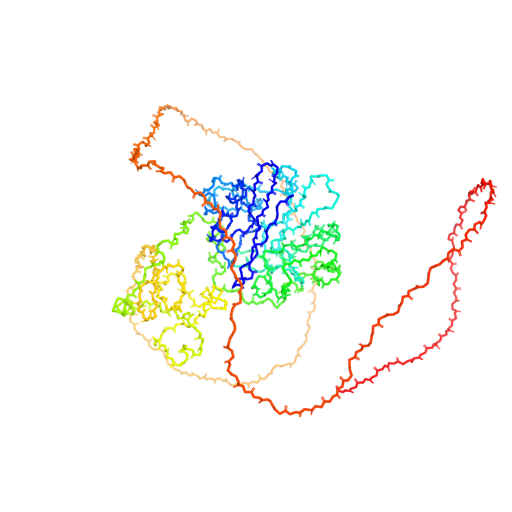 1.00 93.00 248 GLU A O 1
ATOM 1907 N N . LEU A 1 249 ? -7.136 -7.756 -16.206 1.00 94.00 249 LEU A N 1
ATOM 1908 C CA . LEU A 1 249 ? -6.712 -8.614 -15.103 1.00 94.00 249 LEU A CA 1
ATOM 1909 C C . LEU A 1 249 ? -5.348 -9.243 -15.404 1.00 94.00 249 LEU A C 1
ATOM 1911 O O . LEU A 1 249 ? -5.003 -9.500 -16.555 1.00 94.00 249 LEU A O 1
ATOM 1915 N N . PHE A 1 250 ? -4.573 -9.509 -14.359 1.00 90.00 250 PHE A N 1
ATOM 1916 C CA . PHE A 1 250 ? -3.309 -10.227 -14.476 1.00 90.00 250 PHE A CA 1
ATOM 1917 C C . PHE A 1 250 ? -3.506 -11.668 -14.975 1.00 90.00 250 PHE A C 1
ATOM 1919 O O . PHE A 1 250 ? -4.083 -12.498 -14.272 1.00 90.00 250 PHE A O 1
ATOM 1926 N N . ASP A 1 251 ? -2.979 -11.976 -16.163 1.00 83.62 251 ASP A N 1
ATOM 1927 C CA . ASP A 1 251 ? -2.875 -13.341 -16.685 1.00 83.62 251 ASP A CA 1
ATOM 1928 C C . ASP A 1 251 ? -1.426 -13.843 -16.587 1.00 83.62 251 ASP A C 1
ATOM 1930 O O . ASP A 1 251 ? -0.577 -13.564 -17.436 1.00 83.62 251 ASP A O 1
ATOM 1934 N N . ALA A 1 252 ? -1.147 -14.625 -15.543 1.00 74.44 252 ALA A N 1
ATOM 1935 C CA . ALA A 1 252 ? 0.154 -15.256 -15.341 1.00 74.44 252 ALA A CA 1
ATOM 1936 C C . ALA A 1 252 ? 0.506 -16.292 -16.430 1.00 74.44 252 ALA A C 1
ATOM 1938 O O . ALA A 1 252 ? 1.687 -16.536 -16.681 1.00 74.44 252 ALA A O 1
ATOM 1939 N N . ALA A 1 253 ? -0.487 -16.902 -17.091 1.00 69.38 253 ALA A N 1
ATOM 1940 C CA . ALA A 1 253 ? -0.257 -17.901 -18.133 1.00 69.38 253 ALA A CA 1
ATOM 1941 C C . ALA A 1 253 ? 0.176 -17.263 -19.465 1.00 69.38 253 ALA A C 1
ATOM 1943 O O . ALA A 1 253 ? 0.917 -17.887 -20.225 1.00 69.38 253 ALA A O 1
ATOM 1944 N N . ALA A 1 254 ? -0.219 -16.013 -19.725 1.00 70.75 254 ALA A N 1
ATOM 1945 C CA . ALA A 1 254 ? 0.193 -15.260 -20.910 1.00 70.75 254 ALA A CA 1
ATOM 1946 C C . ALA A 1 254 ? 1.670 -14.809 -20.886 1.00 70.75 254 ALA A C 1
ATOM 1948 O O . ALA A 1 254 ? 2.244 -14.545 -21.941 1.00 70.75 254 ALA A O 1
ATOM 1949 N N . LEU A 1 255 ? 2.294 -14.716 -19.705 1.00 67.56 255 LEU A N 1
ATOM 1950 C CA . LEU A 1 255 ? 3.616 -14.094 -19.515 1.00 67.56 255 LEU A CA 1
ATOM 1951 C C . LEU A 1 255 ? 4.814 -15.043 -19.689 1.00 67.56 255 LEU A C 1
ATOM 1953 O O . LEU A 1 255 ? 5.954 -14.589 -19.775 1.00 67.56 255 LEU A O 1
ATOM 1957 N N . ALA A 1 256 ? 4.584 -16.357 -19.726 1.00 61.25 256 ALA A N 1
ATOM 1958 C CA . ALA A 1 256 ? 5.644 -17.362 -19.680 1.00 61.25 256 ALA A CA 1
ATOM 1959 C C . ALA A 1 256 ? 5.669 -18.241 -20.939 1.00 61.25 256 ALA A C 1
ATOM 1961 O O . ALA A 1 256 ? 5.382 -19.437 -20.880 1.00 61.25 256 ALA A O 1
ATOM 1962 N N . VAL A 1 257 ? 6.068 -17.663 -22.077 1.00 75.06 257 VAL A N 1
ATOM 1963 C CA . VAL A 1 257 ? 6.480 -18.433 -23.264 1.00 75.06 257 VAL A CA 1
ATOM 1964 C C . VAL A 1 257 ? 8.009 -18.528 -23.282 1.00 75.06 257 VAL A C 1
ATOM 1966 O O . VAL A 1 257 ? 8.664 -17.525 -23.580 1.00 75.06 257 VAL A O 1
ATOM 1969 N N . PRO A 1 258 ? 8.606 -19.697 -22.967 1.00 83.50 258 PRO A N 1
ATOM 1970 C CA . PRO A 1 258 ? 10.034 -19.907 -23.144 1.00 83.50 258 PRO A CA 1
ATOM 1971 C C . PRO A 1 258 ? 10.395 -19.840 -24.628 1.00 83.50 258 PRO A C 1
ATOM 1973 O O . PRO A 1 258 ? 9.774 -20.521 -25.445 1.00 83.50 258 PRO A O 1
ATOM 1976 N N . LEU A 1 259 ? 11.410 -19.052 -24.967 1.00 87.88 259 LEU A N 1
ATOM 1977 C CA . LEU A 1 259 ? 11.993 -19.008 -26.303 1.00 87.88 259 LEU A CA 1
ATOM 1978 C C . LEU A 1 259 ? 13.275 -19.843 -26.351 1.00 87.88 259 LEU A C 1
ATOM 1980 O O . LEU A 1 259 ? 14.083 -19.833 -25.414 1.00 87.88 259 LEU A O 1
ATOM 1984 N N . ASP A 1 260 ? 13.465 -20.537 -27.471 1.00 90.44 260 ASP A N 1
ATOM 1985 C CA . ASP A 1 260 ? 14.779 -21.023 -27.882 1.00 90.44 260 ASP A CA 1
ATOM 1986 C C . ASP A 1 260 ? 15.665 -19.865 -28.385 1.00 90.44 260 ASP A C 1
ATOM 1988 O O . ASP A 1 260 ? 15.232 -18.714 -28.503 1.00 90.44 260 ASP A O 1
ATOM 1992 N N . ALA A 1 261 ? 16.938 -20.167 -28.647 1.00 89.19 261 ALA A N 1
ATOM 1993 C CA . ALA A 1 261 ? 17.920 -19.160 -29.036 1.00 89.19 261 ALA A CA 1
ATOM 1994 C C . ALA A 1 261 ? 17.585 -18.479 -30.376 1.00 89.19 261 ALA A C 1
ATOM 1996 O O . ALA A 1 261 ? 17.791 -17.273 -30.503 1.00 89.19 261 ALA A O 1
ATOM 1997 N N . ASP A 1 262 ? 17.044 -19.216 -31.348 1.00 92.12 262 ASP A N 1
ATOM 1998 C CA . ASP A 1 262 ? 16.753 -18.686 -32.682 1.00 92.12 262 ASP A CA 1
ATOM 1999 C C . ASP A 1 262 ? 15.536 -17.753 -32.637 1.00 92.12 262 ASP A C 1
ATOM 2001 O O . ASP A 1 262 ? 15.586 -16.633 -33.152 1.00 92.12 262 ASP A O 1
ATOM 2005 N N . ALA A 1 263 ? 14.471 -18.155 -31.936 1.00 91.31 263 ALA A N 1
ATOM 2006 C CA . ALA A 1 263 ? 13.295 -17.323 -31.703 1.00 91.31 263 ALA A CA 1
ATOM 2007 C C . ALA A 1 263 ? 13.631 -16.063 -30.885 1.00 91.31 263 ALA A C 1
ATOM 2009 O O . ALA A 1 263 ? 13.136 -14.976 -31.194 1.00 91.31 263 ALA A O 1
ATOM 2010 N N . PHE A 1 264 ? 14.498 -16.178 -29.874 1.00 92.06 264 PHE A N 1
ATOM 2011 C CA . PHE A 1 264 ? 14.970 -15.033 -29.094 1.00 92.06 264 PHE A CA 1
ATOM 2012 C C . PHE A 1 264 ? 15.779 -14.049 -29.953 1.00 92.06 264 PHE A C 1
ATOM 2014 O O . PHE A 1 264 ? 15.537 -12.841 -29.912 1.00 92.06 264 PHE A O 1
ATOM 2021 N N . LEU A 1 265 ? 16.726 -14.548 -30.756 1.00 90.38 265 LEU A N 1
ATOM 2022 C CA . LEU A 1 265 ? 17.553 -13.711 -31.628 1.00 90.38 265 LEU A CA 1
ATOM 2023 C C . LEU A 1 265 ? 16.731 -13.037 -32.733 1.00 90.38 265 LEU A C 1
ATOM 2025 O O . LEU A 1 265 ? 16.981 -11.867 -33.022 1.00 90.38 265 LEU A O 1
ATOM 2029 N N . ALA A 1 266 ? 15.724 -13.720 -33.288 1.00 90.88 266 ALA A N 1
ATOM 2030 C CA . ALA A 1 266 ? 14.778 -13.127 -34.231 1.00 90.88 266 ALA A CA 1
ATOM 2031 C C . ALA A 1 266 ? 14.009 -11.955 -33.595 1.00 90.88 266 ALA A C 1
ATOM 2033 O O . ALA A 1 266 ? 14.060 -10.841 -34.108 1.00 90.88 266 ALA A O 1
ATOM 2034 N N . ARG A 1 267 ? 13.397 -12.159 -32.417 1.00 89.81 267 ARG A N 1
ATOM 2035 C CA . ARG A 1 267 ? 12.691 -11.087 -31.688 1.00 89.81 267 ARG A CA 1
ATOM 2036 C C . ARG A 1 267 ? 13.607 -9.915 -31.328 1.00 89.81 267 ARG A C 1
ATOM 2038 O O . ARG A 1 267 ? 13.188 -8.766 -31.390 1.00 89.81 267 ARG A O 1
ATOM 2045 N N . ARG A 1 268 ? 14.868 -10.178 -30.975 1.00 89.81 268 ARG A N 1
ATOM 2046 C CA . ARG A 1 268 ? 15.855 -9.122 -30.708 1.00 89.81 268 ARG A CA 1
ATOM 2047 C C . ARG A 1 268 ? 16.217 -8.334 -31.974 1.00 89.81 268 ARG A C 1
ATOM 2049 O O . ARG A 1 268 ? 16.471 -7.136 -31.879 1.00 89.81 268 ARG A O 1
ATOM 2056 N N . ALA A 1 269 ? 16.233 -8.973 -33.146 1.00 88.75 269 ALA A N 1
ATOM 2057 C CA . ALA A 1 269 ? 16.471 -8.296 -34.423 1.00 88.75 269 ALA A CA 1
ATOM 2058 C C . ALA A 1 269 ? 15.338 -7.319 -34.797 1.00 88.75 269 ALA A C 1
ATOM 2060 O O . ALA A 1 269 ? 15.614 -6.302 -35.431 1.00 88.75 269 ALA A O 1
ATOM 2061 N N . ASP A 1 270 ? 14.111 -7.559 -34.319 1.00 87.94 270 ASP A N 1
ATOM 2062 C CA . ASP A 1 270 ? 12.969 -6.637 -34.447 1.00 87.94 270 ASP A CA 1
ATOM 2063 C C . ASP A 1 270 ? 13.074 -5.389 -33.533 1.00 87.94 270 ASP A C 1
ATOM 2065 O O . ASP A 1 270 ? 12.162 -4.562 -33.497 1.00 87.94 270 ASP A O 1
ATOM 2069 N N . GLY A 1 271 ? 14.173 -5.227 -32.782 1.00 84.62 271 GLY A N 1
ATOM 2070 C CA . GLY A 1 271 ? 14.417 -4.074 -31.905 1.00 84.62 271 GLY A CA 1
ATOM 2071 C C . GLY A 1 271 ? 13.806 -4.185 -30.504 1.00 84.62 271 GLY A C 1
ATOM 2072 O O . GLY A 1 271 ? 13.741 -3.188 -29.788 1.00 84.62 271 GLY A O 1
ATOM 2073 N N . VAL A 1 272 ? 13.363 -5.380 -30.101 1.00 91.19 272 VAL A N 1
ATOM 2074 C CA . VAL A 1 272 ? 12.782 -5.640 -28.774 1.00 91.19 272 VAL A CA 1
ATOM 2075 C C . VAL A 1 272 ? 13.840 -5.484 -27.673 1.00 91.19 272 VAL A C 1
ATOM 2077 O O . VAL A 1 272 ? 14.960 -5.990 -27.795 1.00 91.19 272 VAL A O 1
ATOM 2080 N N . VAL A 1 273 ? 13.483 -4.797 -26.582 1.00 91.62 273 VAL A N 1
ATOM 2081 C CA . VAL A 1 273 ? 14.402 -4.505 -25.471 1.00 91.62 273 VAL A CA 1
ATOM 2082 C C . VAL A 1 273 ? 14.696 -5.779 -24.683 1.00 91.62 273 VAL A C 1
ATOM 2084 O O . VAL A 1 273 ? 13.785 -6.521 -24.317 1.00 91.62 273 VAL A O 1
ATOM 2087 N N . VAL A 1 274 ? 15.979 -6.030 -24.410 1.00 94.62 274 VAL A N 1
ATOM 2088 C CA . VAL A 1 274 ? 16.422 -7.167 -23.595 1.00 94.62 274 VAL A CA 1
ATOM 2089 C C . VAL A 1 274 ? 16.665 -6.706 -22.162 1.00 94.62 274 VAL A C 1
ATOM 2091 O O . VAL A 1 274 ? 17.559 -5.899 -21.914 1.00 94.62 274 VAL A O 1
ATOM 2094 N N . VAL A 1 275 ? 15.908 -7.266 -21.225 1.00 94.69 275 VAL A N 1
ATOM 2095 C CA . VAL A 1 275 ? 16.148 -7.169 -19.783 1.00 94.69 275 VAL A CA 1
ATOM 2096 C C . VAL A 1 275 ? 16.927 -8.409 -19.359 1.00 94.69 275 VAL A C 1
ATOM 2098 O O . VAL A 1 275 ? 16.464 -9.535 -19.538 1.00 94.69 275 VAL A O 1
ATOM 2101 N N . ASP A 1 276 ? 18.126 -8.220 -18.822 1.00 94.56 276 ASP A N 1
ATOM 2102 C CA . ASP A 1 276 ? 18.957 -9.306 -18.312 1.00 94.56 276 ASP A CA 1
ATOM 2103 C C . ASP A 1 276 ? 18.900 -9.309 -16.783 1.00 94.56 276 ASP A C 1
ATOM 2105 O O . ASP A 1 276 ? 19.436 -8.417 -16.124 1.00 94.56 276 ASP A O 1
ATOM 2109 N N . ALA A 1 277 ? 18.208 -10.298 -16.227 1.00 94.50 277 ALA A N 1
ATOM 2110 C CA . ALA A 1 277 ? 17.912 -10.419 -14.806 1.00 94.50 277 ALA A CA 1
ATOM 2111 C C . ALA A 1 277 ? 18.917 -11.291 -14.035 1.00 94.50 277 ALA A C 1
ATOM 2113 O O . ALA A 1 277 ? 18.646 -11.713 -12.908 1.00 94.50 277 ALA A O 1
ATOM 2114 N N . ARG A 1 278 ? 20.070 -11.587 -14.647 1.00 94.44 278 ARG A N 1
ATOM 2115 C CA . ARG A 1 278 ? 21.209 -12.250 -13.999 1.00 94.44 278 ARG A CA 1
ATOM 2116 C C . ARG A 1 278 ? 21.960 -11.302 -13.059 1.00 94.44 278 ARG A C 1
ATOM 2118 O O . ARG A 1 278 ? 21.782 -10.083 -13.098 1.00 94.44 278 ARG A O 1
ATOM 2125 N N . ASP A 1 279 ? 22.835 -11.892 -12.252 1.00 92.88 279 ASP A N 1
ATOM 2126 C CA . ASP A 1 279 ? 23.770 -11.180 -11.380 1.00 92.88 279 ASP A CA 1
ATOM 2127 C C . ASP A 1 279 ? 24.639 -10.166 -12.175 1.00 92.88 279 ASP A C 1
ATOM 2129 O O . ASP A 1 279 ? 25.061 -10.464 -13.302 1.00 92.88 279 ASP A O 1
ATOM 2133 N N . PRO A 1 280 ? 24.949 -8.976 -11.616 1.00 93.69 280 PRO A N 1
ATOM 2134 C CA . PRO A 1 280 ? 25.734 -7.952 -12.309 1.00 93.69 280 PRO A CA 1
ATOM 2135 C C . PRO A 1 280 ? 27.141 -8.382 -12.745 1.00 93.69 280 PRO A C 1
ATOM 2137 O O . PRO A 1 280 ? 27.651 -7.858 -13.736 1.00 93.69 280 PRO A O 1
ATOM 2140 N N . LEU A 1 281 ? 27.790 -9.317 -12.044 1.00 94.50 281 LEU A N 1
ATOM 2141 C CA . LEU A 1 281 ? 29.108 -9.837 -12.420 1.00 94.50 281 LEU A CA 1
ATOM 2142 C C . LEU A 1 281 ? 28.994 -10.833 -13.579 1.00 94.50 281 LEU A C 1
ATOM 2144 O O . LEU A 1 281 ? 29.828 -10.797 -14.485 1.00 94.50 281 LEU A O 1
ATOM 2148 N N . GLU A 1 282 ? 27.947 -11.665 -13.614 1.00 94.00 282 GLU A N 1
ATOM 2149 C CA . GLU A 1 282 ? 27.640 -12.497 -14.789 1.00 94.00 282 GLU A CA 1
ATOM 2150 C C . GLU A 1 282 ? 27.315 -11.649 -16.026 1.00 94.00 282 GLU A C 1
ATOM 2152 O O . GLU A 1 282 ? 27.742 -11.977 -17.138 1.00 94.00 282 GLU A O 1
ATOM 2157 N N . PHE A 1 283 ? 26.579 -10.548 -15.845 1.00 95.50 283 PHE A N 1
ATOM 2158 C CA . PHE A 1 283 ? 26.297 -9.586 -16.908 1.00 95.50 283 PHE A CA 1
ATOM 2159 C C . PHE A 1 283 ? 27.579 -8.885 -17.384 1.00 95.50 283 PHE A C 1
ATOM 2161 O O . PHE A 1 283 ? 27.844 -8.820 -18.587 1.00 95.50 283 PHE A O 1
ATOM 2168 N N . ALA A 1 284 ? 28.418 -8.407 -16.461 1.00 96.44 284 ALA A N 1
ATOM 2169 C CA . ALA A 1 284 ? 29.686 -7.751 -16.782 1.00 96.44 284 ALA A CA 1
ATOM 2170 C C . ALA A 1 284 ? 30.692 -8.690 -17.474 1.00 96.44 284 ALA A C 1
ATOM 2172 O O . ALA A 1 284 ? 31.435 -8.245 -18.348 1.00 96.44 284 ALA A O 1
ATOM 2173 N N . ALA A 1 285 ? 30.697 -9.983 -17.128 1.00 96.62 285 ALA A N 1
ATOM 2174 C CA . ALA A 1 285 ? 31.524 -10.995 -17.786 1.00 96.62 285 ALA A CA 1
ATOM 2175 C C . ALA A 1 285 ? 31.068 -11.301 -19.226 1.00 96.62 285 ALA A C 1
ATOM 2177 O O . ALA A 1 285 ? 31.896 -11.638 -20.074 1.00 96.62 285 ALA A O 1
ATOM 2178 N N . GLY A 1 286 ? 29.770 -11.173 -19.519 1.00 96.19 286 GLY A N 1
ATOM 2179 C CA . GLY A 1 286 ? 29.233 -11.318 -20.869 1.00 96.19 286 GLY A CA 1
ATOM 2180 C C . GLY A 1 286 ? 27.721 -11.109 -20.944 1.00 96.19 286 GLY A C 1
ATOM 2181 O O . GLY A 1 286 ? 26.942 -11.809 -20.294 1.00 96.19 286 GLY A O 1
ATOM 2182 N N . HIS A 1 287 ? 27.297 -10.180 -21.800 1.00 95.00 287 HIS A N 1
ATOM 2183 C CA . HIS A 1 287 ? 25.892 -9.860 -22.053 1.00 95.00 287 HIS A CA 1
ATOM 2184 C C . HIS A 1 287 ? 25.644 -9.528 -23.529 1.00 95.00 287 HIS A C 1
ATOM 2186 O O . HIS A 1 287 ? 26.568 -9.321 -24.319 1.00 95.00 287 HIS A O 1
ATOM 2192 N N . LEU A 1 288 ? 24.368 -9.469 -23.912 1.00 92.56 288 LEU A N 1
ATOM 2193 C CA . LEU A 1 288 ? 23.965 -9.035 -25.244 1.00 92.56 288 LEU A CA 1
ATOM 2194 C C . LEU A 1 288 ? 24.039 -7.508 -25.348 1.00 92.56 288 LEU A C 1
ATOM 2196 O O . LEU A 1 288 ? 23.402 -6.806 -24.570 1.00 92.56 288 LEU A O 1
ATOM 2200 N N . ALA A 1 289 ? 24.770 -6.984 -26.334 1.00 91.12 289 ALA A N 1
ATOM 2201 C CA . ALA A 1 289 ? 24.880 -5.540 -26.551 1.00 91.12 289 ALA A CA 1
ATOM 2202 C C . ALA A 1 289 ? 23.495 -4.860 -26.640 1.00 91.12 289 ALA A C 1
ATOM 2204 O O . ALA A 1 289 ? 22.630 -5.312 -27.397 1.00 91.12 289 ALA A O 1
ATOM 2205 N N . GLY A 1 290 ? 23.300 -3.788 -25.869 1.00 90.38 290 GLY A N 1
ATOM 2206 C CA . GLY A 1 290 ? 22.020 -3.079 -25.752 1.00 90.38 290 GLY A CA 1
ATOM 2207 C C . GLY A 1 290 ? 21.024 -3.677 -24.748 1.00 90.38 290 GLY A C 1
ATOM 2208 O O . GLY A 1 290 ? 19.937 -3.129 -24.606 1.00 90.38 290 GLY A O 1
ATOM 2209 N N . ALA A 1 291 ? 21.364 -4.768 -24.053 1.00 94.25 291 ALA A N 1
ATOM 2210 C CA . ALA A 1 291 ? 20.577 -5.251 -22.921 1.00 94.25 291 ALA A CA 1
ATOM 2211 C C . ALA A 1 291 ? 20.735 -4.340 -21.691 1.00 94.25 291 ALA A C 1
ATOM 2213 O O . ALA A 1 291 ? 21.799 -3.758 -21.471 1.00 94.25 291 ALA A O 1
ATOM 2214 N N . VAL A 1 292 ? 19.689 -4.267 -20.870 1.00 94.81 292 VAL A N 1
ATOM 2215 C CA . VAL A 1 292 ? 19.676 -3.562 -19.582 1.00 94.81 292 VAL A CA 1
ATOM 2216 C C . VAL A 1 292 ? 19.718 -4.600 -18.463 1.00 94.81 292 VAL A C 1
ATOM 2218 O O . VAL A 1 292 ? 18.879 -5.498 -18.432 1.00 94.81 292 VAL A O 1
ATOM 2221 N N . ASN A 1 293 ? 20.686 -4.500 -17.548 1.00 94.69 293 ASN A N 1
ATOM 2222 C CA . ASN A 1 293 ? 20.763 -5.397 -16.395 1.00 94.69 293 ASN A CA 1
ATOM 2223 C C . ASN A 1 293 ? 19.866 -4.901 -15.259 1.00 94.69 293 ASN A C 1
ATOM 2225 O O . ASN A 1 293 ? 20.042 -3.781 -14.782 1.00 94.69 293 ASN A O 1
ATOM 2229 N N . VAL A 1 294 ? 18.935 -5.748 -14.822 1.00 93.88 294 VAL A N 1
ATOM 2230 C CA . VAL A 1 294 ? 18.078 -5.514 -13.652 1.00 93.88 294 VAL A CA 1
ATOM 2231 C C . VAL A 1 294 ? 17.991 -6.833 -12.875 1.00 93.88 294 VAL A C 1
ATOM 2233 O O . VAL A 1 294 ? 17.166 -7.672 -13.230 1.00 93.88 294 VAL A O 1
ATOM 2236 N N . PRO A 1 295 ? 18.859 -7.083 -11.876 1.00 91.25 295 PRO A N 1
ATOM 2237 C CA . PRO A 1 295 ? 18.967 -8.392 -11.223 1.00 91.25 295 PRO A CA 1
ATOM 2238 C C . PRO A 1 295 ? 17.673 -8.856 -10.540 1.00 91.25 295 PRO A C 1
ATOM 2240 O O . PRO A 1 295 ? 17.010 -8.087 -9.838 1.00 91.25 295 PRO A O 1
ATOM 2243 N N . ALA A 1 296 ? 17.321 -10.132 -10.724 1.00 87.94 296 ALA A N 1
ATOM 2244 C CA . ALA A 1 296 ? 16.100 -10.726 -10.171 1.00 87.94 296 ALA A CA 1
ATOM 2245 C C . ALA A 1 296 ? 16.109 -10.864 -8.635 1.00 87.94 296 ALA A C 1
ATOM 2247 O O . ALA A 1 296 ? 15.050 -10.918 -8.016 1.00 87.94 296 ALA A O 1
ATOM 2248 N N . ASP A 1 297 ? 17.290 -10.937 -8.023 1.00 81.12 297 ASP A N 1
ATOM 2249 C CA . ASP A 1 297 ? 17.523 -11.174 -6.593 1.00 81.12 297 ASP A CA 1
ATOM 2250 C C . ASP A 1 297 ? 17.635 -9.883 -5.757 1.00 81.12 297 ASP A C 1
ATOM 2252 O O . ASP A 1 297 ? 18.039 -9.914 -4.594 1.00 81.12 297 ASP A O 1
ATOM 2256 N N . GLY A 1 298 ? 17.234 -8.745 -6.333 1.00 81.12 298 GLY A N 1
ATOM 2257 C CA . GLY A 1 298 ? 17.223 -7.445 -5.670 1.00 81.12 298 GLY A CA 1
ATOM 2258 C C . GLY A 1 298 ? 15.936 -6.650 -5.898 1.00 81.12 298 GLY A C 1
ATOM 2259 O O . GLY A 1 298 ? 14.817 -7.147 -5.781 1.00 81.12 298 GLY A O 1
ATOM 2260 N N . ARG A 1 299 ? 16.103 -5.367 -6.222 1.00 86.25 299 ARG A N 1
ATOM 2261 C CA . ARG A 1 299 ? 15.039 -4.359 -6.391 1.00 86.25 299 ARG A CA 1
ATOM 2262 C C . ARG A 1 299 ? 14.362 -4.448 -7.768 1.00 86.25 299 ARG A C 1
ATOM 2264 O O . ARG A 1 299 ? 14.126 -3.430 -8.409 1.00 86.25 299 ARG A O 1
ATOM 2271 N N . PHE A 1 300 ? 14.092 -5.667 -8.244 1.00 89.38 300 PHE A N 1
ATOM 2272 C CA . PHE A 1 300 ? 13.766 -5.943 -9.650 1.00 89.38 300 PHE A CA 1
ATOM 2273 C C . PHE A 1 300 ? 12.604 -5.100 -10.192 1.00 89.38 300 PHE A C 1
ATOM 2275 O O . PHE A 1 300 ? 12.726 -4.500 -11.258 1.00 89.38 300 PHE A O 1
ATOM 2282 N N . ALA A 1 301 ? 11.487 -5.047 -9.460 1.00 88.38 301 ALA A N 1
ATOM 2283 C CA . ALA A 1 301 ? 10.287 -4.320 -9.870 1.00 88.38 301 ALA A CA 1
ATOM 2284 C C . ALA A 1 301 ? 10.515 -2.796 -9.886 1.00 88.38 301 ALA A C 1
ATOM 2286 O O . ALA A 1 301 ? 10.301 -2.158 -10.915 1.00 88.38 301 ALA A O 1
ATOM 2287 N N . GLU A 1 302 ? 11.043 -2.237 -8.792 1.00 86.25 302 GLU A N 1
ATOM 2288 C CA . GLU A 1 302 ? 11.352 -0.806 -8.654 1.00 86.25 302 GLU A CA 1
ATOM 2289 C C . GLU A 1 302 ? 12.347 -0.320 -9.723 1.00 86.25 302 GLU A C 1
ATOM 2291 O O . GLU A 1 302 ? 12.141 0.711 -10.370 1.00 86.25 302 GLU A O 1
ATOM 2296 N N . GLN A 1 303 ? 13.422 -1.082 -9.947 1.00 89.38 303 GLN A N 1
ATOM 2297 C CA . GLN A 1 303 ? 14.441 -0.759 -10.944 1.00 89.38 303 GLN A CA 1
ATOM 2298 C C . GLN A 1 303 ? 13.893 -0.890 -12.365 1.00 89.38 303 GLN A C 1
ATOM 2300 O O . GLN A 1 303 ? 14.132 -0.002 -13.180 1.00 89.38 303 GLN A O 1
ATOM 2305 N N . SER A 1 304 ? 13.106 -1.933 -12.648 1.00 91.06 304 SER A N 1
ATOM 2306 C CA . SER A 1 304 ? 12.443 -2.119 -13.942 1.00 91.06 304 SER A CA 1
ATOM 2307 C C . SER A 1 304 ? 11.515 -0.945 -14.270 1.00 91.06 304 SER A C 1
ATOM 2309 O O . SER A 1 304 ? 11.675 -0.344 -15.328 1.00 91.06 304 SER A O 1
ATOM 2311 N N . GLY A 1 305 ? 10.635 -0.530 -13.350 1.00 89.12 305 GLY A N 1
ATOM 2312 C CA . GLY A 1 305 ? 9.785 0.658 -13.534 1.00 89.12 305 GLY A CA 1
ATOM 2313 C C . GLY A 1 305 ? 10.565 1.977 -13.654 1.00 89.12 305 GLY A C 1
ATOM 2314 O O . GLY A 1 305 ? 10.060 2.960 -14.192 1.00 89.12 305 GLY A O 1
ATOM 2315 N N . THR A 1 306 ? 11.811 2.019 -13.178 1.00 88.00 306 THR A N 1
ATOM 2316 C CA . THR A 1 306 ? 12.679 3.203 -13.278 1.00 88.00 306 THR A CA 1
ATOM 2317 C C . THR A 1 306 ? 13.406 3.303 -14.625 1.00 88.00 306 THR A C 1
ATOM 2319 O O . THR A 1 306 ? 13.673 4.417 -15.076 1.00 88.00 306 THR A O 1
ATOM 2322 N N . VAL A 1 307 ? 13.746 2.177 -15.269 1.00 89.69 307 VAL A N 1
ATOM 2323 C CA . VAL A 1 307 ? 14.605 2.151 -16.477 1.00 89.69 307 VAL A CA 1
ATOM 2324 C C . VAL A 1 307 ? 13.914 1.660 -17.753 1.00 89.69 307 VAL A C 1
ATOM 2326 O O . VAL A 1 307 ? 14.492 1.791 -18.832 1.00 89.69 307 VAL A O 1
ATOM 2329 N N . LEU A 1 308 ? 12.709 1.096 -17.652 1.00 90.00 308 LEU A N 1
ATOM 2330 C CA . LEU A 1 308 ? 11.936 0.564 -18.777 1.00 90.00 308 LEU A CA 1
ATOM 2331 C C . LEU A 1 308 ? 10.670 1.396 -19.004 1.00 90.00 308 LEU A C 1
ATOM 2333 O O . LEU A 1 308 ? 9.994 1.792 -18.058 1.00 90.00 308 LEU A O 1
ATOM 2337 N N . ASP A 1 309 ? 10.319 1.618 -20.269 1.00 87.62 309 ASP A N 1
ATOM 2338 C CA . ASP A 1 309 ? 9.009 2.154 -20.645 1.00 87.62 309 ASP A CA 1
ATOM 2339 C C . ASP A 1 309 ? 7.973 1.008 -20.641 1.00 87.62 309 ASP A C 1
ATOM 2341 O O . ASP A 1 309 ? 8.219 -0.025 -21.276 1.00 87.62 309 ASP A O 1
ATOM 2345 N N . PRO A 1 310 ? 6.814 1.149 -19.967 1.00 85.25 310 PRO A N 1
ATOM 2346 C CA . PRO A 1 310 ? 5.788 0.105 -19.920 1.00 85.25 310 PRO A CA 1
ATOM 2347 C C . PRO A 1 310 ? 5.164 -0.223 -21.289 1.00 85.25 310 PRO A C 1
ATOM 2349 O O . PRO A 1 310 ? 4.524 -1.264 -21.424 1.00 85.25 310 PRO A O 1
ATOM 2352 N N . ALA A 1 311 ? 5.341 0.624 -22.309 1.00 85.62 311 ALA A N 1
ATOM 2353 C CA . ALA A 1 311 ? 4.893 0.356 -23.675 1.00 85.62 311 ALA A CA 1
ATOM 2354 C C . ALA A 1 311 ? 5.894 -0.472 -24.508 1.00 85.62 311 ALA A C 1
ATOM 2356 O O . ALA A 1 311 ? 5.562 -0.881 -25.626 1.00 85.62 311 ALA A O 1
ATOM 2357 N N . TRP A 1 312 ? 7.119 -0.711 -24.024 1.00 87.50 312 TRP A N 1
ATOM 2358 C CA . TRP A 1 312 ? 8.106 -1.492 -24.772 1.00 87.50 312 TRP A CA 1
ATOM 2359 C C . TRP A 1 312 ? 7.802 -2.996 -24.713 1.00 87.50 312 TRP A C 1
ATOM 2361 O O . TRP A 1 312 ? 7.569 -3.538 -23.632 1.00 87.50 312 TRP A O 1
ATOM 2371 N N . PRO A 1 313 ? 7.868 -3.725 -25.845 1.00 87.50 313 PRO A N 1
ATOM 2372 C CA . PRO A 1 313 ? 7.954 -5.176 -25.794 1.00 87.50 313 PRO A CA 1
ATOM 2373 C C . PRO A 1 313 ? 9.279 -5.571 -25.124 1.00 87.50 313 PRO A C 1
ATOM 2375 O O . PRO A 1 313 ? 10.325 -4.980 -25.410 1.00 87.50 313 PRO A O 1
ATOM 2378 N N . LEU A 1 314 ? 9.236 -6.588 -24.260 1.00 90.00 314 LEU A N 1
ATOM 2379 C CA . LEU A 1 314 ? 10.388 -7.040 -23.477 1.00 90.00 314 LEU A CA 1
ATOM 2380 C C . LEU A 1 314 ? 10.735 -8.505 -23.769 1.00 90.00 314 LEU A C 1
ATOM 2382 O O . LEU A 1 314 ? 9.873 -9.388 -23.776 1.00 90.00 314 LEU A O 1
ATOM 2386 N N . LEU A 1 315 ? 12.031 -8.754 -23.941 1.00 91.75 315 LEU A N 1
ATOM 2387 C CA . LEU A 1 315 ? 12.667 -10.062 -23.840 1.00 91.75 315 LEU A CA 1
ATOM 2388 C C . LEU A 1 315 ? 13.389 -10.145 -22.498 1.00 91.75 315 LEU A C 1
ATOM 2390 O O . LEU A 1 315 ? 14.197 -9.275 -22.188 1.00 91.75 315 LEU A O 1
ATOM 2394 N N . VAL A 1 316 ? 13.155 -11.203 -21.727 1.00 91.00 316 VAL A N 1
ATOM 2395 C CA . VAL A 1 316 ? 13.813 -11.414 -20.433 1.00 91.00 316 VAL A CA 1
ATOM 2396 C C . VAL A 1 316 ? 14.794 -12.578 -20.532 1.00 91.00 316 VAL A C 1
ATOM 2398 O O . VAL A 1 316 ? 14.426 -13.690 -20.916 1.00 91.00 316 VAL A O 1
ATOM 2401 N N . ILE A 1 317 ? 16.048 -12.326 -20.158 1.00 91.94 317 ILE A N 1
ATOM 2402 C CA . ILE A 1 317 ? 17.035 -13.356 -19.824 1.00 91.94 317 ILE A CA 1
ATOM 2403 C C . ILE A 1 317 ? 17.004 -13.495 -18.306 1.00 91.94 317 ILE A C 1
ATOM 2405 O O . ILE A 1 317 ? 17.295 -12.532 -17.606 1.00 91.94 317 ILE A O 1
ATOM 2409 N N . ALA A 1 318 ? 16.662 -14.672 -17.786 1.00 88.06 318 ALA A N 1
ATOM 2410 C CA . ALA A 1 318 ? 16.605 -14.907 -16.346 1.00 88.06 318 ALA A CA 1
ATOM 2411 C C . ALA A 1 318 ? 17.467 -16.115 -15.942 1.00 88.06 318 ALA A C 1
ATOM 2413 O O . ALA A 1 318 ? 17.622 -17.061 -16.728 1.00 88.06 318 ALA A O 1
ATOM 2414 N N . PRO A 1 319 ? 17.996 -16.142 -14.704 1.00 79.56 319 PRO A N 1
ATOM 2415 C CA . PRO A 1 319 ? 18.484 -17.375 -14.104 1.00 79.56 319 PRO A CA 1
ATOM 2416 C C . PRO A 1 319 ? 17.407 -18.463 -14.186 1.00 79.56 319 PRO A C 1
ATOM 2418 O O . PRO A 1 319 ? 16.217 -18.196 -13.997 1.00 79.56 319 PRO A O 1
ATOM 2421 N N . ARG A 1 320 ? 17.802 -19.718 -14.437 1.00 70.00 320 ARG A N 1
ATOM 2422 C CA . ARG A 1 320 ? 16.850 -20.833 -14.352 1.00 70.00 320 ARG A CA 1
ATOM 2423 C C . ARG A 1 320 ? 16.389 -20.996 -12.906 1.00 70.00 320 ARG A C 1
ATOM 2425 O O . ARG A 1 320 ? 17.060 -21.654 -12.113 1.00 70.00 320 ARG A O 1
ATOM 2432 N N . VAL A 1 321 ? 15.196 -20.498 -12.597 1.00 55.69 321 VAL A N 1
ATOM 2433 C CA . VAL A 1 321 ? 14.454 -20.958 -11.424 1.00 55.69 321 VAL A CA 1
ATOM 2434 C C . VAL A 1 321 ? 14.210 -22.454 -11.614 1.00 55.69 321 VAL A C 1
ATOM 2436 O O . VAL A 1 321 ? 13.615 -22.878 -12.608 1.00 55.69 321 VAL A O 1
ATOM 2439 N N . ALA A 1 322 ? 14.696 -23.274 -10.683 1.00 34.91 322 ALA A N 1
ATOM 2440 C CA . ALA A 1 322 ? 14.444 -24.707 -10.696 1.00 34.91 322 ALA A CA 1
ATOM 2441 C C . ALA A 1 322 ? 12.960 -24.956 -10.391 1.00 34.91 322 ALA A C 1
ATOM 2443 O O . ALA A 1 322 ? 12.564 -25.133 -9.239 1.00 34.91 322 ALA A O 1
ATOM 2444 N N . SER A 1 323 ? 12.126 -24.952 -11.434 1.00 33.66 323 SER A N 1
ATOM 2445 C CA . SER A 1 323 ? 10.711 -25.292 -11.323 1.00 33.66 323 SER A CA 1
ATOM 2446 C C . SER A 1 323 ? 10.577 -26.634 -10.606 1.00 33.66 323 SER A C 1
ATOM 2448 O O . SER A 1 323 ? 11.189 -27.616 -11.035 1.00 33.66 323 SER A O 1
ATOM 2450 N N . ARG A 1 324 ? 9.748 -26.708 -9.558 1.00 27.66 324 ARG A N 1
ATOM 2451 C CA . ARG A 1 324 ? 9.355 -27.970 -8.910 1.00 27.66 324 ARG A CA 1
ATOM 2452 C C . ARG A 1 324 ? 8.449 -28.791 -9.845 1.00 27.66 324 ARG A C 1
ATOM 2454 O O . ARG A 1 324 ? 7.263 -28.978 -9.599 1.00 27.66 324 ARG A O 1
ATOM 2461 N N . ARG A 1 325 ? 9.032 -29.304 -10.927 1.00 29.16 325 ARG A N 1
ATOM 2462 C CA . ARG A 1 325 ? 8.507 -30.383 -11.767 1.00 29.16 325 ARG A CA 1
ATOM 2463 C C . ARG A 1 325 ? 9.594 -31.454 -11.909 1.00 29.16 325 ARG A C 1
ATOM 2465 O O . ARG A 1 325 ? 10.768 -31.092 -11.992 1.00 29.16 325 ARG A O 1
ATOM 2472 N N . PRO A 1 326 ? 9.245 -32.754 -11.909 1.00 28.89 326 PRO A N 1
ATOM 2473 C CA . PRO A 1 326 ? 10.234 -33.819 -12.026 1.00 28.89 326 PRO A CA 1
ATOM 2474 C C . PRO A 1 326 ? 11.048 -33.709 -13.318 1.00 28.89 326 PRO A C 1
ATOM 2476 O O . PRO A 1 326 ? 10.533 -33.346 -14.373 1.00 28.89 326 PRO A O 1
ATOM 2479 N N . SER A 1 327 ? 12.331 -34.031 -13.205 1.00 28.27 327 SER A N 1
ATOM 2480 C CA . SER A 1 327 ? 13.355 -33.874 -14.235 1.00 28.27 327 SER A CA 1
ATOM 2481 C C . SER A 1 327 ? 13.081 -34.619 -15.545 1.00 28.27 327 SER A C 1
ATOM 2483 O O . SER A 1 327 ? 12.903 -35.836 -15.528 1.00 28.27 327 SER A O 1
ATOM 2485 N N . LEU A 1 328 ? 13.290 -33.933 -16.671 1.00 28.61 328 LEU A N 1
ATOM 2486 C CA . LEU A 1 328 ? 14.009 -34.475 -17.830 1.00 28.61 328 LEU A CA 1
ATOM 2487 C C . LEU A 1 328 ? 15.035 -33.420 -18.280 1.00 28.61 328 LEU A C 1
ATOM 2489 O O . LEU A 1 328 ? 14.751 -32.223 -18.259 1.00 28.61 328 LEU A O 1
ATOM 2493 N N . GLY A 1 329 ? 16.272 -33.848 -18.535 1.00 26.58 329 GLY A N 1
ATOM 2494 C CA . GLY A 1 329 ? 17.441 -32.965 -18.478 1.00 26.58 329 GLY A CA 1
ATOM 2495 C C . GLY A 1 329 ? 17.814 -32.254 -19.782 1.00 26.58 329 GLY A C 1
ATOM 2496 O O . GLY A 1 329 ? 17.721 -32.833 -20.857 1.00 26.58 329 GLY A O 1
ATOM 2497 N N . SER A 1 330 ? 18.307 -31.018 -19.634 1.00 26.17 330 SER A N 1
ATOM 2498 C CA . SER A 1 330 ? 19.338 -30.365 -20.467 1.00 26.17 330 SER A CA 1
ATOM 2499 C C . SER A 1 330 ? 19.678 -28.986 -19.870 1.00 26.17 330 SER A C 1
ATOM 2501 O O . SER A 1 330 ? 18.743 -28.257 -19.515 1.00 26.17 330 SER A O 1
ATOM 2503 N N . PRO A 1 331 ? 20.960 -28.597 -19.724 1.00 29.30 331 PRO A N 1
ATOM 2504 C CA . PRO A 1 331 ? 21.354 -27.268 -19.249 1.00 29.30 331 PRO A CA 1
ATOM 2505 C C . PRO A 1 331 ? 21.295 -26.220 -20.376 1.00 29.30 331 PRO A C 1
ATOM 2507 O O . PRO A 1 331 ? 21.614 -26.519 -21.521 1.00 29.30 331 PRO A O 1
ATOM 2510 N N . GLY A 1 332 ? 20.904 -24.987 -20.047 1.00 31.69 332 GLY A N 1
ATOM 2511 C CA . GLY A 1 332 ? 20.854 -23.848 -20.979 1.00 31.69 332 GLY A CA 1
ATOM 2512 C C . GLY A 1 332 ? 19.886 -22.773 -20.484 1.00 31.69 332 GLY A C 1
ATOM 2513 O O . GLY A 1 332 ? 18.771 -23.112 -20.094 1.00 31.69 332 GLY A O 1
ATOM 2514 N N . SER A 1 333 ? 20.300 -21.508 -20.427 1.00 36.03 333 SER A N 1
ATOM 2515 C CA . SER A 1 333 ? 19.485 -20.394 -19.907 1.00 36.03 333 SER A CA 1
ATOM 2516 C C . SER A 1 333 ? 18.075 -20.375 -20.509 1.00 36.03 333 SER A C 1
ATOM 2518 O O . SER A 1 333 ? 17.898 -20.577 -21.707 1.00 36.03 333 SER A O 1
ATOM 2520 N N . ALA A 1 334 ? 17.063 -20.165 -19.665 1.00 40.62 334 ALA A N 1
ATOM 2521 C CA . ALA A 1 334 ? 15.699 -19.964 -20.138 1.00 40.62 334 ALA A CA 1
ATOM 2522 C C . ALA A 1 334 ? 15.511 -18.479 -20.460 1.00 40.62 334 ALA A C 1
ATOM 2524 O O . ALA A 1 334 ? 15.922 -17.618 -19.683 1.00 40.62 334 ALA A O 1
ATOM 2525 N N . SER A 1 335 ? 14.894 -18.191 -21.601 1.00 41.84 335 SER A N 1
ATOM 2526 C CA . SER A 1 335 ? 14.524 -16.835 -21.995 1.00 41.84 335 SER A CA 1
ATOM 2527 C C . SER A 1 335 ? 13.017 -16.768 -22.196 1.00 41.84 335 SER A C 1
ATOM 2529 O O . SER A 1 335 ? 12.431 -17.736 -22.676 1.00 41.84 335 SER A O 1
ATOM 2531 N N . THR A 1 336 ? 12.376 -15.676 -21.789 1.00 45.00 336 THR A N 1
ATOM 2532 C CA . THR A 1 336 ? 10.911 -15.526 -21.831 1.00 45.00 336 THR A CA 1
ATOM 2533 C C . THR A 1 336 ? 10.522 -14.195 -22.452 1.00 45.00 336 THR A C 1
ATOM 2535 O O . THR A 1 336 ? 11.208 -13.194 -22.255 1.00 45.00 336 THR A O 1
ATOM 2538 N N . ALA A 1 337 ? 9.412 -14.171 -23.187 1.00 34.25 337 ALA A N 1
ATOM 2539 C CA . ALA A 1 337 ? 8.865 -12.956 -23.785 1.00 34.25 337 ALA A CA 1
ATOM 2540 C C . ALA A 1 337 ? 7.475 -12.646 -23.226 1.00 34.25 337 ALA A C 1
ATOM 2542 O O . ALA A 1 337 ? 6.620 -13.532 -23.189 1.00 34.25 337 ALA A O 1
ATOM 2543 N N . SER A 1 338 ? 7.237 -11.381 -22.878 1.00 35.06 338 SER A N 1
ATOM 2544 C CA . SER A 1 338 ? 5.896 -10.888 -22.547 1.00 35.06 338 SER A CA 1
ATOM 2545 C C . SER A 1 338 ? 5.162 -10.447 -23.822 1.00 35.06 338 SER A C 1
ATOM 2547 O O . SER A 1 338 ? 5.762 -9.772 -24.666 1.00 35.06 338 SER A O 1
ATOM 2549 N N . PRO A 1 339 ? 3.869 -10.776 -23.997 1.00 26.95 339 PRO A N 1
ATOM 2550 C CA . PRO A 1 339 ? 3.061 -10.207 -25.068 1.00 26.95 339 PRO A CA 1
ATOM 2551 C C . PRO A 1 339 ? 2.775 -8.725 -24.783 1.00 26.95 339 PRO A C 1
ATOM 2553 O O . PRO A 1 339 ? 2.278 -8.375 -23.717 1.00 26.95 339 PRO A O 1
ATOM 2556 N N . ALA A 1 340 ? 3.065 -7.852 -25.748 1.00 28.05 340 ALA A N 1
ATOM 2557 C CA . ALA A 1 340 ? 2.711 -6.439 -25.663 1.00 28.05 340 ALA A CA 1
ATOM 2558 C C . ALA A 1 340 ? 1.240 -6.233 -26.059 1.00 28.05 340 ALA A C 1
ATOM 2560 O O . ALA A 1 340 ? 0.861 -6.486 -27.206 1.00 28.05 340 ALA A O 1
ATOM 2561 N N . THR A 1 341 ? 0.415 -5.725 -25.144 1.00 26.66 341 THR A N 1
ATOM 2562 C CA . THR A 1 341 ? -0.940 -5.250 -25.449 1.00 26.66 341 THR A CA 1
ATOM 2563 C C . THR A 1 341 ? -0.862 -3.864 -26.089 1.00 26.66 341 THR A C 1
ATOM 2565 O O . THR A 1 341 ? -0.790 -2.835 -25.425 1.00 26.66 341 THR A O 1
ATOM 2568 N N . SER A 1 342 ? -0.820 -3.827 -27.424 1.00 25.58 342 SER A N 1
ATOM 2569 C CA . SER A 1 342 ? -0.716 -2.578 -28.189 1.00 25.58 342 SER A CA 1
ATOM 2570 C C . SER A 1 342 ? -2.077 -1.888 -28.379 1.00 25.58 342 SER A C 1
ATOM 2572 O O . SER A 1 342 ? -2.925 -2.430 -29.093 1.00 25.58 342 SER A O 1
ATOM 2574 N N . PRO A 1 343 ? -2.286 -0.651 -27.888 1.00 28.97 343 PRO A N 1
ATOM 2575 C CA . PRO A 1 343 ? -3.308 0.223 -28.448 1.00 28.97 343 PRO A CA 1
ATOM 2576 C C . PRO A 1 343 ? -2.831 0.736 -29.817 1.00 28.97 343 PRO A C 1
ATOM 2578 O O . PRO A 1 343 ? -1.742 1.295 -29.944 1.00 28.97 343 PRO A O 1
ATOM 2581 N N . THR A 1 344 ? -3.637 0.557 -30.867 1.00 27.20 344 THR A N 1
ATOM 2582 C CA . THR A 1 344 ? -3.298 1.006 -32.232 1.00 27.20 344 THR A CA 1
ATOM 2583 C C . THR A 1 344 ? -3.003 2.511 -32.292 1.00 27.20 344 THR A C 1
ATOM 2585 O O . THR A 1 344 ? -3.904 3.304 -31.994 1.00 27.20 344 THR A O 1
ATOM 2588 N N . PRO A 1 345 ? -1.815 2.945 -32.757 1.00 30.33 345 PRO A N 1
ATOM 2589 C CA . PRO A 1 345 ? -1.530 4.360 -32.943 1.00 30.33 345 PRO A CA 1
ATOM 2590 C C . PRO A 1 345 ? -2.261 4.900 -34.180 1.00 30.33 345 PRO A C 1
ATOM 2592 O O . PRO A 1 345 ? -2.120 4.385 -35.291 1.00 30.33 345 PRO A O 1
ATOM 2595 N N . ARG A 1 346 ? -3.011 5.996 -34.013 1.00 29.39 346 ARG A N 1
ATOM 2596 C CA . ARG A 1 346 ? -3.428 6.832 -35.149 1.00 29.39 346 ARG A CA 1
ATOM 2597 C C . ARG A 1 346 ? -2.198 7.560 -35.711 1.00 29.39 346 ARG A C 1
ATOM 2599 O O . ARG A 1 346 ? -1.438 8.119 -34.921 1.00 29.39 346 ARG A O 1
ATOM 2606 N N . PRO A 1 347 ? -2.011 7.627 -37.041 1.00 30.56 347 PRO A N 1
ATOM 2607 C CA . PRO A 1 347 ? -0.890 8.360 -37.617 1.00 30.56 347 PRO A CA 1
ATOM 2608 C C . PRO A 1 347 ? -1.069 9.877 -37.417 1.00 30.56 347 PRO A C 1
ATOM 2610 O O . PRO A 1 347 ? -2.168 10.392 -37.653 1.00 30.56 347 PRO A O 1
ATOM 2613 N N . PRO A 1 348 ? -0.017 10.621 -37.029 1.00 33.50 348 PRO A N 1
ATOM 2614 C CA . PRO A 1 348 ? -0.057 12.077 -37.024 1.00 33.50 348 PRO A CA 1
ATOM 2615 C C . PRO A 1 348 ? -0.060 12.619 -38.461 1.00 33.50 348 PRO A C 1
ATOM 2617 O O . PRO A 1 348 ? 0.697 12.174 -39.324 1.00 33.50 348 PRO A O 1
ATOM 2620 N N . SER A 1 349 ? -0.904 13.615 -38.720 1.00 33.47 349 SER A N 1
ATOM 2621 C CA . SER A 1 349 ? -0.953 14.333 -39.996 1.00 33.47 349 SER A CA 1
ATOM 2622 C C . SER A 1 349 ? 0.305 15.185 -40.199 1.00 33.47 349 SER A C 1
ATOM 2624 O O . SER A 1 349 ? 0.575 16.087 -39.405 1.00 33.47 349 SER A O 1
ATOM 2626 N N . ALA A 1 350 ? 1.053 14.928 -41.273 1.00 30.17 350 ALA A N 1
ATOM 2627 C CA . ALA A 1 350 ? 2.296 15.633 -41.580 1.00 30.17 350 ALA A CA 1
ATOM 2628 C C . ALA A 1 350 ? 2.070 17.068 -42.114 1.00 30.17 350 ALA A C 1
ATOM 2630 O O . ALA A 1 350 ? 1.228 17.262 -42.996 1.00 30.17 350 ALA A O 1
ATOM 2631 N N . PRO A 1 351 ? 2.862 18.067 -41.677 1.00 32.19 351 PRO A N 1
ATOM 2632 C CA . PRO A 1 351 ? 3.010 19.339 -42.379 1.00 32.19 351 PRO A CA 1
ATOM 2633 C C . PRO A 1 351 ? 4.076 19.255 -43.491 1.00 32.19 351 PRO A C 1
ATOM 2635 O O . PRO A 1 351 ? 5.078 18.551 -43.373 1.00 32.19 351 PRO A O 1
ATOM 2638 N N . SER A 1 352 ? 3.860 19.991 -44.586 1.00 29.45 352 SER A N 1
ATOM 2639 C CA . SER A 1 352 ? 4.763 20.045 -45.754 1.00 29.45 352 SER A CA 1
ATOM 2640 C C . SER A 1 352 ? 6.023 20.907 -45.523 1.00 29.45 352 SER A C 1
ATOM 2642 O O . SER A 1 352 ? 6.004 21.795 -44.670 1.00 29.45 352 SER A O 1
ATOM 2644 N N . PRO A 1 353 ? 7.116 20.703 -46.290 1.00 33.22 353 PRO A N 1
ATOM 2645 C CA . PRO A 1 353 ? 8.399 21.360 -46.037 1.00 33.22 353 PRO A CA 1
ATOM 2646 C C . PRO A 1 353 ? 8.510 22.763 -46.660 1.00 33.22 353 PRO A C 1
ATOM 2648 O O . PRO A 1 353 ? 8.278 22.947 -47.856 1.00 33.22 353 PRO A O 1
ATOM 2651 N N . SER A 1 354 ? 8.996 23.741 -45.887 1.00 29.02 354 SER A N 1
ATOM 2652 C CA . SER A 1 354 ? 9.361 25.077 -46.384 1.00 29.02 354 SER A CA 1
ATOM 2653 C C . SER A 1 354 ? 10.843 25.409 -46.146 1.00 29.02 354 SER A C 1
ATOM 2655 O O . SER A 1 354 ? 11.260 25.674 -45.025 1.00 29.02 354 SER A O 1
ATOM 2657 N N . ARG A 1 355 ? 11.597 25.383 -47.255 1.00 28.62 355 ARG A N 1
ATOM 2658 C CA . ARG A 1 355 ? 12.915 25.980 -47.585 1.00 28.62 355 ARG A CA 1
ATOM 2659 C C . ARG A 1 355 ? 13.798 26.611 -46.486 1.00 28.62 355 ARG A C 1
ATOM 2661 O O . ARG A 1 355 ? 13.400 27.497 -45.741 1.00 28.62 355 ARG A O 1
ATOM 2668 N N . CYS A 1 356 ? 15.086 26.273 -46.571 1.00 26.53 356 CYS A N 1
ATOM 2669 C CA . CYS A 1 356 ? 16.201 26.840 -45.809 1.00 26.53 356 CYS A CA 1
ATOM 2670 C C . CYS A 1 356 ? 16.440 28.349 -46.028 1.00 26.53 356 CYS A C 1
ATOM 2672 O O . CYS A 1 356 ? 16.430 28.818 -47.166 1.00 26.53 356 CYS A O 1
ATOM 2674 N N . ALA A 1 357 ? 16.865 29.042 -44.965 1.00 28.56 357 ALA A N 1
ATOM 2675 C CA . ALA A 1 357 ? 17.722 30.231 -45.023 1.00 28.56 357 ALA A CA 1
ATOM 2676 C C . ALA A 1 357 ? 18.603 30.311 -43.754 1.00 28.56 357 ALA A C 1
ATOM 2678 O O . ALA A 1 357 ? 18.111 30.094 -42.649 1.00 28.56 357 ALA A O 1
ATOM 2679 N N . ARG A 1 358 ? 19.905 30.605 -43.899 1.00 31.55 358 ARG A N 1
ATOM 2680 C CA . ARG A 1 358 ? 20.848 30.838 -42.779 1.00 31.55 358 ARG A CA 1
ATOM 2681 C C . ARG A 1 358 ? 20.929 32.334 -42.441 1.00 31.55 358 ARG A C 1
ATOM 2683 O O . ARG A 1 358 ? 21.053 33.123 -43.376 1.00 31.55 358 ARG A O 1
ATOM 2690 N N . PRO A 1 359 ? 21.028 32.714 -41.156 1.00 30.14 359 PRO A N 1
ATOM 2691 C CA . PRO A 1 359 ? 21.648 33.969 -40.723 1.00 30.14 359 PRO A CA 1
ATOM 2692 C C . PRO A 1 359 ? 23.118 33.768 -40.266 1.00 30.14 359 PRO A C 1
ATOM 2694 O O . PRO A 1 359 ? 23.539 32.628 -40.040 1.00 30.14 359 PRO A O 1
ATOM 2697 N N . PRO A 1 360 ? 23.923 34.847 -40.163 1.00 31.88 360 PRO A N 1
ATOM 2698 C CA . PRO A 1 360 ? 25.351 34.797 -39.822 1.00 31.88 360 PRO A CA 1
ATOM 2699 C C . PRO A 1 360 ? 25.632 34.793 -38.303 1.00 31.88 360 PRO A C 1
ATOM 2701 O O . PRO A 1 360 ? 24.715 34.830 -37.487 1.00 31.88 360 PRO A O 1
ATOM 2704 N N . ALA A 1 361 ? 26.915 34.717 -37.929 1.00 28.36 361 ALA A N 1
ATOM 2705 C CA . ALA A 1 361 ? 27.383 34.422 -36.570 1.00 28.36 361 ALA A CA 1
ATOM 2706 C C . ALA A 1 361 ? 28.030 35.610 -35.817 1.00 28.36 361 ALA A C 1
ATOM 2708 O O . ALA A 1 361 ? 28.498 36.560 -36.441 1.00 28.36 361 ALA A O 1
ATOM 2709 N N . ALA A 1 362 ? 28.186 35.405 -34.495 1.00 28.45 362 ALA A N 1
ATOM 2710 C CA . ALA A 1 362 ? 29.054 36.112 -33.530 1.00 28.45 362 ALA A CA 1
ATOM 2711 C C . ALA A 1 362 ? 28.589 37.506 -33.023 1.00 28.45 362 ALA A C 1
ATOM 2713 O O . ALA A 1 362 ? 27.777 38.144 -33.691 1.00 28.45 362 ALA A O 1
ATOM 2714 N N . PRO A 1 363 ? 29.104 38.009 -31.867 1.00 33.78 363 PRO A N 1
ATOM 2715 C CA . PRO A 1 363 ? 30.093 37.416 -30.944 1.00 33.78 363 PRO A CA 1
ATOM 2716 C C . PRO A 1 363 ? 29.658 37.317 -29.455 1.00 33.78 363 PRO A C 1
ATOM 2718 O O . PRO A 1 363 ? 28.627 37.837 -29.037 1.00 33.78 363 PRO A O 1
ATOM 2721 N N . SER A 1 364 ? 30.493 36.659 -28.643 1.00 31.86 364 SER A N 1
ATOM 2722 C CA . SER A 1 364 ? 30.362 36.497 -27.180 1.00 31.86 364 SER A CA 1
ATOM 2723 C C . SER A 1 364 ? 30.797 37.736 -26.373 1.00 31.86 364 SER A C 1
ATOM 2725 O O . SER A 1 364 ? 31.644 38.496 -26.844 1.00 31.86 364 SER A O 1
ATOM 2727 N N . PRO A 1 365 ? 30.359 37.859 -25.103 1.00 32.62 365 PRO A N 1
ATOM 2728 C CA . PRO A 1 365 ? 31.164 38.522 -24.070 1.00 32.62 365 PRO A CA 1
ATOM 2729 C C . PRO A 1 365 ? 31.346 37.705 -22.768 1.00 32.62 365 PRO A C 1
ATOM 2731 O O . PRO A 1 365 ? 30.646 36.731 -22.500 1.00 32.62 365 PRO A O 1
ATOM 2734 N N . THR A 1 366 ? 32.338 38.117 -21.974 1.00 26.86 366 THR A N 1
ATOM 2735 C CA . THR A 1 366 ? 32.924 37.431 -20.803 1.00 26.86 366 THR A CA 1
ATOM 2736 C C . THR A 1 366 ? 32.360 37.847 -19.430 1.00 26.86 366 THR A C 1
ATOM 2738 O O . THR A 1 366 ? 31.675 38.856 -19.296 1.00 26.86 366 THR A O 1
ATOM 2741 N N . CYS A 1 367 ? 32.706 37.070 -18.395 1.00 24.36 367 CYS A N 1
ATOM 2742 C CA . CYS A 1 367 ? 32.312 37.211 -16.983 1.00 24.36 367 CYS A CA 1
ATOM 2743 C C . CYS A 1 367 ? 32.774 38.499 -16.263 1.00 24.36 367 CYS A C 1
ATOM 2745 O O . CYS A 1 367 ? 33.891 38.953 -16.500 1.00 24.36 367 CYS A O 1
ATOM 2747 N N . ALA A 1 368 ? 32.000 38.948 -15.257 1.00 27.78 368 ALA A N 1
ATOM 2748 C CA . ALA A 1 368 ? 32.461 39.485 -13.952 1.00 27.78 368 ALA A CA 1
ATOM 2749 C C . ALA A 1 368 ? 31.256 39.753 -12.989 1.00 27.78 368 ALA A C 1
ATOM 2751 O O . ALA A 1 368 ? 30.117 39.646 -13.445 1.00 27.78 368 ALA A O 1
ATOM 2752 N N . PRO A 1 369 ? 31.449 40.008 -11.669 1.00 32.62 369 PRO A N 1
ATOM 2753 C CA . PRO A 1 369 ? 30.491 39.586 -10.630 1.00 32.62 369 PRO A CA 1
ATOM 2754 C C . PRO A 1 369 ? 29.670 40.691 -9.918 1.00 32.62 369 PRO A C 1
ATOM 2756 O O . PRO A 1 369 ? 29.962 41.879 -10.010 1.00 32.62 369 PRO A O 1
ATOM 2759 N N . ASN A 1 370 ? 28.652 40.261 -9.154 1.00 27.81 370 ASN A N 1
ATOM 2760 C CA . ASN A 1 370 ? 27.668 41.090 -8.431 1.00 27.81 370 ASN A CA 1
ATOM 2761 C C . ASN A 1 370 ? 27.976 41.305 -6.935 1.00 27.81 370 ASN A C 1
ATOM 2763 O O . ASN A 1 370 ? 28.290 40.332 -6.248 1.00 27.81 370 ASN A O 1
ATOM 2767 N N . SER A 1 371 ? 27.725 42.525 -6.419 1.00 26.27 371 SER A N 1
ATOM 2768 C CA . SER A 1 371 ? 27.221 42.885 -5.058 1.00 26.27 371 SER A CA 1
ATOM 2769 C C . SER A 1 371 ? 27.375 44.405 -4.783 1.00 26.27 371 SER A C 1
ATOM 2771 O O . SER A 1 371 ? 28.281 44.998 -5.364 1.00 26.27 371 SER A O 1
ATOM 2773 N N . PRO A 1 372 ? 26.666 45.038 -3.813 1.00 40.81 372 PRO A N 1
ATOM 2774 C CA . PRO A 1 372 ? 25.283 44.795 -3.353 1.00 40.81 372 PRO A CA 1
ATOM 2775 C C . PRO A 1 372 ? 24.441 46.079 -3.026 1.00 40.81 372 PRO A C 1
ATOM 2777 O O . PRO A 1 372 ? 24.987 47.096 -2.612 1.00 40.81 372 PRO A O 1
ATOM 2780 N N . ALA A 1 373 ? 23.097 45.945 -3.016 1.00 25.62 373 ALA A N 1
ATOM 2781 C CA . ALA A 1 373 ? 22.111 46.746 -2.229 1.00 25.62 373 ALA A CA 1
ATOM 2782 C C . ALA A 1 373 ? 21.983 48.285 -2.520 1.00 25.62 373 ALA A C 1
ATOM 2784 O O . ALA A 1 373 ? 22.754 48.805 -3.321 1.00 25.62 373 ALA A O 1
ATOM 2785 N N . PRO A 1 374 ? 21.037 49.062 -1.908 1.00 41.81 374 PRO A N 1
ATOM 2786 C CA . PRO A 1 374 ? 19.936 48.698 -0.992 1.00 41.81 374 PRO A CA 1
ATOM 2787 C C . PRO A 1 374 ? 18.529 49.321 -1.275 1.00 41.81 374 PRO A C 1
ATOM 2789 O O . PRO A 1 374 ? 18.379 50.298 -1.997 1.00 41.81 374 PRO A O 1
ATOM 2792 N N . ASN A 1 375 ? 17.517 48.799 -0.560 1.00 27.20 375 ASN A N 1
ATOM 2793 C CA . ASN A 1 375 ? 16.299 49.453 -0.022 1.00 27.20 375 ASN A CA 1
ATOM 2794 C C . ASN A 1 375 ? 15.508 50.525 -0.815 1.00 27.20 375 ASN A C 1
ATOM 2796 O O . ASN A 1 375 ? 15.963 51.657 -0.971 1.00 27.20 375 ASN A O 1
ATOM 2800 N N . ARG A 1 376 ? 14.183 50.298 -0.932 1.00 29.17 376 ARG A N 1
ATOM 2801 C CA . ARG A 1 376 ? 13.160 51.268 -0.465 1.00 29.17 376 ARG A CA 1
ATOM 2802 C C . ARG A 1 376 ? 11.830 50.600 -0.072 1.00 29.17 376 ARG A C 1
ATOM 2804 O O . ARG A 1 376 ? 11.470 49.547 -0.576 1.00 29.17 376 ARG A O 1
ATOM 2811 N N . ARG A 1 377 ? 11.166 51.224 0.907 1.00 25.88 377 ARG A N 1
ATOM 2812 C CA . ARG A 1 377 ? 9.924 50.815 1.603 1.00 25.88 377 ARG A CA 1
ATOM 2813 C C . ARG A 1 377 ? 8.665 51.418 0.938 1.00 25.88 377 ARG A C 1
ATOM 2815 O O . ARG A 1 377 ? 8.808 52.154 -0.032 1.00 25.88 377 ARG A O 1
ATOM 2822 N N . TRP A 1 378 ? 7.526 51.236 1.629 1.00 26.89 378 TRP A N 1
ATOM 2823 C CA . TRP A 1 378 ? 6.188 51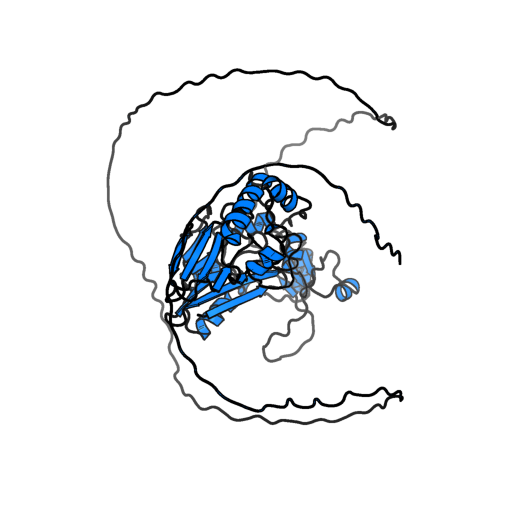.878 1.532 1.00 26.89 378 TRP A CA 1
ATOM 2824 C C . TRP A 1 378 ? 5.158 50.983 0.798 1.00 26.89 378 TRP A C 1
ATOM 2826 O O . TRP A 1 378 ? 5.382 50.629 -0.348 1.00 26.89 378 TRP A O 1
ATOM 2836 N N . SER A 1 379 ? 4.141 50.371 1.439 1.00 25.50 379 SER A N 1
ATOM 2837 C CA . SER A 1 379 ? 2.960 50.917 2.166 1.00 25.50 379 SER A CA 1
ATOM 2838 C C . SER A 1 379 ? 2.026 51.733 1.242 1.00 25.50 379 SER A C 1
ATOM 2840 O O . SER A 1 379 ? 2.539 52.589 0.536 1.00 25.50 379 SER A O 1
ATOM 2842 N N . SER A 1 380 ? 0.690 51.593 1.212 1.00 26.92 380 SER A N 1
ATOM 2843 C CA . SER A 1 380 ? -0.257 51.071 2.221 1.00 26.92 380 SER A CA 1
ATOM 2844 C C . SER A 1 380 ? -1.693 50.830 1.673 1.00 26.92 380 SER A C 1
ATOM 2846 O O . SER A 1 380 ? -2.076 51.408 0.665 1.00 26.92 380 SER A O 1
ATOM 2848 N N . THR A 1 381 ? -2.511 50.086 2.440 1.00 26.58 381 THR A N 1
ATOM 2849 C CA . THR A 1 381 ? -3.987 50.231 2.646 1.00 26.58 381 THR A CA 1
ATOM 2850 C C . THR A 1 381 ? -5.033 50.142 1.505 1.00 26.58 381 THR A C 1
ATOM 2852 O O . THR A 1 381 ? -5.173 51.038 0.686 1.00 26.58 381 THR A O 1
ATOM 2855 N N . SER A 1 382 ? -5.934 49.157 1.688 1.00 27.31 382 SER A N 1
ATOM 2856 C CA . SER A 1 382 ? -7.420 49.227 1.655 1.00 27.31 382 SER A CA 1
ATOM 2857 C C . SER A 1 382 ? -8.209 49.613 0.388 1.00 27.31 382 SER A C 1
ATOM 2859 O O . SER A 1 382 ? -8.156 50.754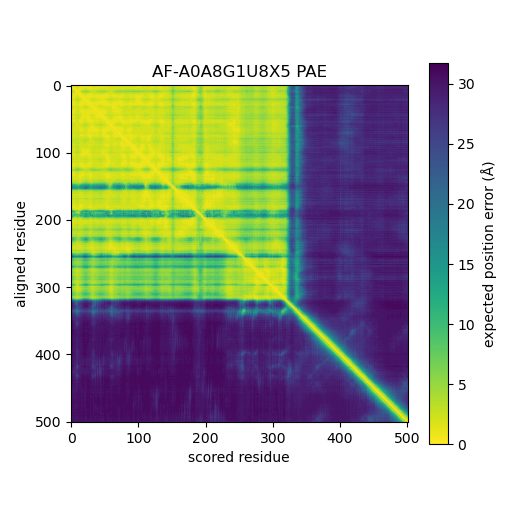 -0.054 1.00 27.31 382 SER A O 1
ATOM 2861 N N . ALA A 1 383 ? -9.170 48.753 0.012 1.00 28.67 383 ALA A N 1
ATOM 2862 C CA . ALA A 1 383 ? -10.613 49.022 0.187 1.00 28.67 383 ALA A CA 1
ATOM 2863 C C . ALA A 1 383 ? -11.465 47.762 -0.092 1.00 28.67 383 ALA A C 1
ATOM 2865 O O . ALA A 1 383 ? -11.117 46.946 -0.940 1.00 28.67 383 ALA A O 1
ATOM 2866 N N . ALA A 1 384 ? -12.598 47.615 0.603 1.00 28.22 384 ALA A N 1
ATOM 2867 C CA . ALA A 1 384 ? -13.557 46.523 0.404 1.00 28.22 384 ALA A CA 1
ATOM 2868 C C . ALA A 1 384 ? -14.781 46.970 -0.416 1.00 28.22 384 ALA A C 1
ATOM 2870 O O . ALA A 1 384 ? -15.159 48.142 -0.376 1.00 28.22 384 ALA A O 1
ATOM 2871 N N . ARG A 1 385 ? -15.474 46.023 -1.066 1.00 28.45 385 ARG A N 1
ATOM 2872 C CA . ARG A 1 385 ? -16.897 46.163 -1.429 1.00 28.45 385 ARG A CA 1
ATOM 2873 C C . ARG A 1 385 ? -17.571 44.796 -1.577 1.00 28.45 385 ARG A C 1
ATOM 2875 O O . ARG A 1 385 ? -17.116 43.960 -2.347 1.00 28.45 385 ARG A O 1
ATOM 2882 N N . ALA A 1 386 ? -18.670 44.601 -0.854 1.00 28.67 386 ALA A N 1
ATOM 2883 C CA . ALA A 1 386 ? -19.565 43.452 -0.987 1.00 28.67 386 ALA A CA 1
ATOM 2884 C C . ALA A 1 386 ? -20.773 43.805 -1.873 1.00 28.67 386 ALA A C 1
ATOM 2886 O O . ALA A 1 386 ? -21.176 44.969 -1.895 1.00 28.67 386 ALA A O 1
ATOM 2887 N N . SER A 1 387 ? -21.376 42.818 -2.551 1.00 28.95 387 SER A N 1
ATOM 2888 C CA . SER A 1 387 ? -22.777 42.835 -3.030 1.00 28.95 387 SER A CA 1
ATOM 2889 C C . SER A 1 387 ? -23.216 41.471 -3.587 1.00 28.95 387 SER A C 1
ATOM 2891 O O . SER A 1 387 ? -22.551 40.907 -4.448 1.00 28.95 387 SER A O 1
ATOM 2893 N N . ALA A 1 388 ? -24.371 40.990 -3.128 1.00 29.67 388 ALA A N 1
ATOM 2894 C CA . ALA A 1 388 ? -25.193 39.887 -3.653 1.00 29.67 388 ALA A CA 1
ATOM 2895 C C . ALA A 1 388 ? -26.634 40.098 -3.107 1.00 29.67 388 ALA A C 1
ATOM 2897 O O . ALA A 1 388 ? -26.794 40.995 -2.271 1.00 29.67 388 ALA A O 1
ATOM 2898 N N . PRO A 1 389 ? -27.681 39.306 -3.441 1.00 50.91 389 PRO A N 1
ATOM 2899 C CA . PRO A 1 389 ? -27.876 38.323 -4.521 1.00 50.91 389 PRO A CA 1
ATOM 2900 C C . PRO A 1 389 ? -29.168 38.604 -5.353 1.00 50.91 389 PRO A C 1
ATOM 2902 O O . PRO A 1 389 ? -29.866 39.589 -5.109 1.00 50.91 389 PRO A O 1
ATOM 2905 N N . ARG A 1 390 ? -29.569 37.705 -6.275 1.00 27.42 390 ARG A N 1
ATOM 2906 C CA . ARG A 1 390 ? -30.988 37.505 -6.684 1.00 27.42 390 ARG A CA 1
ATOM 2907 C C . ARG A 1 390 ? -31.213 36.147 -7.376 1.00 27.42 390 ARG A C 1
ATOM 2909 O O . ARG A 1 390 ? -30.252 35.530 -7.820 1.00 27.42 390 ARG A O 1
ATOM 2916 N N . ALA A 1 391 ? -32.463 35.671 -7.417 1.00 27.53 391 ALA A N 1
ATO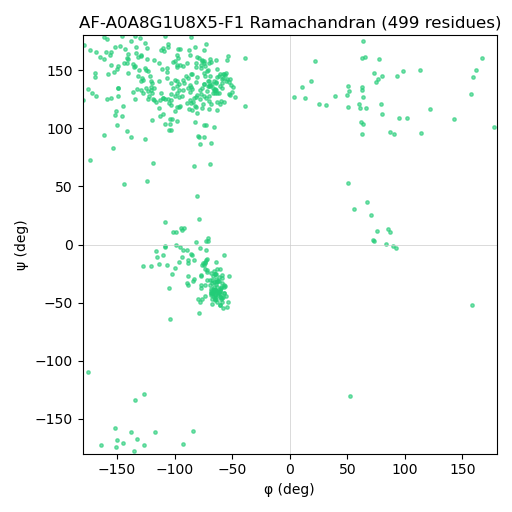M 2917 C CA . ALA A 1 391 ? -32.827 34.280 -7.732 1.00 27.53 391 ALA A CA 1
ATOM 2918 C C . ALA A 1 391 ? -34.056 34.134 -8.671 1.00 27.53 391 ALA A C 1
ATOM 2920 O O . ALA A 1 391 ? -34.754 35.117 -8.909 1.00 27.53 391 ALA A O 1
ATOM 2921 N N . ALA A 1 392 ? -34.335 32.871 -9.055 1.00 26.97 392 ALA A N 1
ATOM 2922 C CA . ALA A 1 392 ? -35.572 32.274 -9.618 1.00 26.97 392 ALA A CA 1
ATOM 2923 C C . ALA A 1 392 ? -35.746 32.132 -11.162 1.00 26.97 392 ALA A C 1
ATOM 2925 O O . ALA A 1 392 ? -35.963 33.110 -11.866 1.00 26.97 392 ALA A O 1
ATOM 2926 N N . SER A 1 393 ? -35.670 30.865 -11.629 1.00 27.89 393 SER A N 1
ATOM 2927 C CA . SER A 1 393 ? -36.631 30.018 -12.406 1.00 27.89 393 SER A CA 1
A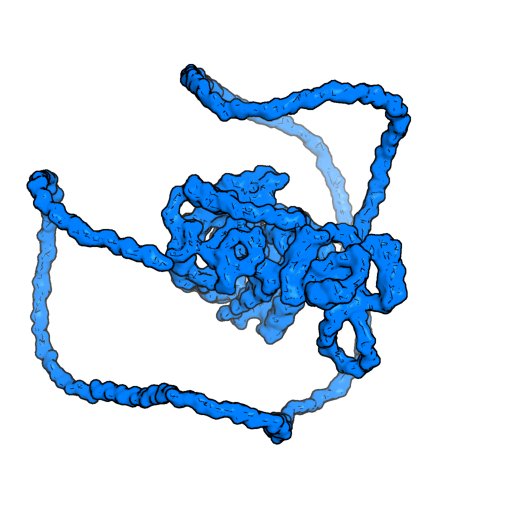TOM 2928 C C . SER A 1 393 ? -37.765 30.651 -13.261 1.00 27.89 393 SER A C 1
ATOM 2930 O O . SER A 1 393 ? -38.222 31.729 -12.893 1.00 27.89 393 SER A O 1
ATOM 2932 N N . PRO A 1 394 ? -38.346 29.970 -14.301 1.00 35.62 394 PRO A N 1
ATOM 2933 C CA . PRO A 1 394 ? -38.536 28.503 -14.421 1.00 35.62 394 PRO A CA 1
ATOM 2934 C C . PRO A 1 394 ? -38.403 27.863 -15.839 1.00 35.62 394 PRO A C 1
ATOM 2936 O O . PRO A 1 394 ? -37.999 28.502 -16.804 1.00 35.62 394 PRO A O 1
ATOM 2939 N N . ALA A 1 395 ? -38.759 26.571 -15.945 1.00 25.62 395 ALA A N 1
ATOM 2940 C CA . ALA A 1 395 ? -38.714 25.725 -17.150 1.00 25.62 395 ALA A CA 1
ATOM 2941 C C . ALA A 1 395 ? -40.099 25.438 -17.782 1.00 25.62 395 ALA A C 1
ATOM 2943 O O . ALA A 1 395 ? -41.133 25.672 -17.153 1.00 25.62 395 ALA A O 1
ATOM 2944 N N . PRO A 1 396 ? -40.108 24.853 -18.996 1.00 25.91 396 PRO A N 1
ATOM 2945 C CA . PRO A 1 396 ? -40.981 23.717 -19.342 1.00 25.91 396 PRO A CA 1
ATOM 2946 C C . PRO A 1 396 ? -40.230 22.637 -20.180 1.00 25.91 396 PRO A C 1
ATOM 2948 O O . PRO A 1 396 ? -39.005 22.631 -20.225 1.00 25.91 396 PRO A O 1
ATOM 2951 N N . SER A 1 397 ? -40.915 21.739 -20.901 1.00 21.56 397 SER A N 1
ATOM 2952 C CA . SER A 1 397 ? -41.365 20.407 -20.433 1.00 21.56 397 SER A CA 1
ATOM 2953 C C . SER A 1 397 ? -41.753 19.504 -21.642 1.00 21.56 397 SER A C 1
ATOM 2955 O O . SER A 1 397 ? -41.558 19.933 -22.776 1.00 21.56 397 SER A O 1
ATOM 2957 N N . ILE A 1 398 ? -42.335 18.302 -21.412 1.00 22.05 398 ILE A N 1
ATOM 2958 C CA . ILE A 1 398 ? -42.939 17.364 -22.417 1.00 22.05 398 ILE A CA 1
ATOM 2959 C C . ILE A 1 398 ? -41.884 16.582 -23.267 1.00 22.05 398 ILE A C 1
ATOM 2961 O O . ILE A 1 398 ? -40.871 17.146 -23.645 1.00 22.05 398 ILE A O 1
ATOM 2965 N N . SER A 1 399 ? -41.981 15.279 -23.610 1.00 21.72 399 SER A N 1
ATOM 2966 C CA . SER A 1 399 ? -43.075 14.278 -23.553 1.00 21.72 399 SER A CA 1
ATOM 2967 C C . SER A 1 399 ? -42.725 12.955 -22.806 1.00 21.72 399 SER A C 1
ATOM 2969 O O . SER A 1 399 ? -42.421 13.015 -21.616 1.00 21.72 399 SER A O 1
ATOM 2971 N N . ARG A 1 400 ? -42.946 11.758 -23.403 1.00 20.61 400 ARG A N 1
ATOM 2972 C CA . ARG A 1 400 ? -43.297 10.506 -22.683 1.00 20.61 400 ARG A CA 1
ATOM 2973 C C . ARG A 1 400 ? -43.260 9.177 -23.498 1.00 20.61 400 ARG A C 1
ATOM 2975 O O . ARG A 1 400 ? -43.853 9.147 -24.564 1.00 20.61 400 ARG A O 1
ATOM 2982 N N . TRP A 1 401 ? -42.830 8.077 -22.835 1.00 19.86 401 TRP A N 1
ATOM 2983 C CA . TRP A 1 401 ? -43.369 6.672 -22.862 1.00 19.86 401 TRP A CA 1
ATOM 2984 C C . TRP A 1 401 ? -43.294 5.826 -24.181 1.00 19.86 401 TRP A C 1
ATOM 2986 O O . TRP A 1 401 ? -43.274 6.407 -25.257 1.00 19.86 401 TRP A O 1
ATOM 2996 N N . PRO A 1 402 ? -43.410 4.462 -24.162 1.00 35.69 402 PRO A N 1
ATOM 2997 C CA . PRO A 1 402 ? -42.942 3.466 -23.162 1.00 35.69 402 PRO A CA 1
ATOM 2998 C C . PRO A 1 402 ? -42.464 2.064 -23.698 1.00 35.69 402 PRO A C 1
ATOM 3000 O O . PRO A 1 402 ? -42.659 1.710 -24.852 1.00 35.69 402 PRO A O 1
ATOM 3003 N N . ASN A 1 403 ? -42.035 1.199 -22.756 1.00 24.56 403 ASN A N 1
ATOM 3004 C CA . ASN A 1 403 ? -42.233 -0.277 -22.681 1.00 24.56 403 ASN A CA 1
ATOM 3005 C C . ASN A 1 403 ? -41.391 -1.329 -23.476 1.00 24.56 403 ASN A C 1
ATOM 3007 O O . ASN A 1 403 ? -41.712 -1.696 -24.602 1.00 24.56 403 ASN A O 1
ATOM 3011 N N . SER A 1 404 ? -40.596 -2.094 -22.697 1.00 23.59 404 SER A N 1
ATOM 3012 C CA . SER A 1 404 ? -40.793 -3.544 -22.393 1.00 23.59 404 SER A CA 1
ATOM 3013 C C . SER A 1 404 ? -39.802 -4.627 -22.899 1.00 23.59 404 SER A C 1
ATOM 3015 O O . SER A 1 404 ? -39.262 -4.556 -23.993 1.00 23.59 404 SER A O 1
ATOM 3017 N N . ARG A 1 405 ? -39.726 -5.703 -22.079 1.00 24.91 405 ARG A N 1
ATOM 3018 C CA . ARG A 1 405 ? -39.276 -7.104 -22.320 1.00 24.91 405 ARG A CA 1
ATOM 3019 C C . ARG A 1 405 ? -37.790 -7.493 -22.180 1.00 24.91 405 ARG A C 1
ATOM 3021 O O . ARG A 1 405 ? -37.015 -7.487 -23.123 1.00 24.91 405 ARG A O 1
ATOM 3028 N N . THR A 1 406 ? -37.485 -8.023 -20.991 1.00 24.75 406 THR A N 1
ATOM 3029 C CA . THR A 1 406 ? -36.985 -9.401 -20.751 1.00 24.75 406 THR A CA 1
ATOM 3030 C C . THR A 1 406 ? -36.225 -10.144 -21.865 1.00 24.75 406 THR A C 1
ATOM 3032 O O . THR A 1 406 ? -36.840 -10.582 -22.838 1.00 24.75 406 THR A O 1
ATOM 3035 N N . ALA A 1 407 ? -34.980 -10.540 -21.576 1.00 25.61 407 ALA A N 1
ATOM 3036 C CA . ALA A 1 407 ? -34.408 -11.804 -22.053 1.00 25.61 407 ALA A CA 1
ATOM 3037 C C . ALA A 1 407 ? -33.345 -12.336 -21.071 1.00 25.61 407 ALA A C 1
ATOM 3039 O O . ALA A 1 407 ? -32.294 -11.729 -20.891 1.00 25.61 407 ALA A O 1
ATOM 3040 N N . SER A 1 408 ? -33.603 -13.486 -20.442 1.00 23.81 408 SER A N 1
ATOM 3041 C CA . SER A 1 408 ? -32.584 -14.241 -19.702 1.00 23.81 408 SER A CA 1
ATOM 3042 C C . SER A 1 408 ? -31.844 -15.175 -20.661 1.00 23.81 408 SER A C 1
ATOM 3044 O O . SER A 1 408 ? -32.482 -16.024 -21.282 1.00 23.81 408 SER A O 1
ATOM 3046 N N . ALA A 1 409 ? -30.516 -15.092 -20.735 1.00 25.73 409 ALA A N 1
ATOM 3047 C CA . ALA A 1 409 ? -29.697 -16.038 -21.492 1.00 25.73 409 ALA A CA 1
ATOM 3048 C C . ALA A 1 409 ? -28.994 -17.019 -20.540 1.00 25.73 409 ALA A C 1
ATOM 3050 O O . ALA A 1 409 ? -28.021 -16.682 -19.873 1.00 25.73 409 ALA A O 1
ATOM 3051 N N . ARG A 1 410 ? -29.500 -18.255 -20.471 1.00 24.00 410 ARG A N 1
ATOM 3052 C CA . ARG A 1 410 ? -28.814 -19.366 -19.794 1.00 24.00 410 ARG A CA 1
ATOM 3053 C C . ARG A 1 410 ? -27.699 -19.880 -20.700 1.00 24.00 410 ARG A C 1
ATOM 3055 O O . ARG A 1 410 ? -28.001 -20.281 -21.821 1.00 24.00 410 ARG A O 1
ATOM 3062 N N . TYR A 1 411 ? -26.477 -20.016 -20.192 1.00 23.38 411 TYR A N 1
ATOM 3063 C CA . TYR A 1 411 ? -25.487 -20.903 -20.807 1.00 23.38 411 TYR A CA 1
ATOM 3064 C C . TYR A 1 411 ? -25.373 -22.203 -20.005 1.00 23.38 411 TYR A C 1
ATOM 3066 O O . TYR A 1 411 ? -24.851 -22.236 -18.895 1.00 23.38 411 TYR A O 1
ATOM 3074 N N . ARG A 1 412 ? -25.900 -23.291 -20.577 1.00 22.12 412 ARG A N 1
ATOM 3075 C CA . ARG A 1 412 ? -25.615 -24.669 -20.158 1.00 22.12 412 ARG A CA 1
ATOM 3076 C C . ARG A 1 412 ? -24.647 -25.288 -21.162 1.00 22.12 412 ARG A C 1
ATOM 3078 O O . ARG A 1 412 ? -25.027 -25.470 -22.315 1.00 22.12 412 ARG A O 1
ATOM 3085 N N . ARG A 1 413 ? -23.473 -25.713 -20.697 1.00 25.67 413 ARG A N 1
ATOM 3086 C CA . ARG A 1 413 ? -22.680 -26.813 -21.273 1.00 25.67 413 ARG A CA 1
ATOM 3087 C C . ARG A 1 413 ? -22.078 -27.591 -20.099 1.00 25.67 413 ARG A C 1
ATOM 3089 O O . ARG A 1 413 ? -21.296 -27.038 -19.345 1.00 25.67 413 ARG A O 1
ATOM 3096 N N . THR A 1 414 ? -22.700 -28.698 -19.693 1.00 25.28 414 THR A N 1
ATOM 3097 C CA . THR A 1 414 ? -22.370 -30.075 -20.129 1.00 25.28 414 THR A CA 1
ATOM 3098 C C . THR A 1 414 ? -20.959 -30.499 -19.725 1.00 25.28 414 THR A C 1
ATOM 3100 O O . THR A 1 414 ? -20.001 -30.248 -20.451 1.00 25.28 414 THR A O 1
ATOM 3103 N N . ALA A 1 415 ? -20.868 -31.191 -18.589 1.00 23.00 415 ALA A N 1
ATOM 3104 C CA . ALA A 1 415 ? -19.705 -31.985 -18.210 1.00 23.00 415 ALA A CA 1
ATOM 3105 C C . ALA A 1 415 ? -19.657 -33.312 -18.995 1.00 23.00 415 ALA A C 1
ATOM 3107 O O . ALA A 1 415 ? -20.708 -33.809 -19.410 1.00 23.00 415 ALA A O 1
ATOM 3108 N N . PRO A 1 416 ? -18.480 -33.946 -19.096 1.00 26.27 416 PRO A N 1
ATOM 3109 C CA . PRO A 1 416 ? -18.335 -35.393 -19.102 1.00 26.27 416 PRO A CA 1
ATOM 3110 C C . PRO A 1 416 ? -18.007 -35.909 -17.687 1.00 26.27 416 PRO A C 1
ATOM 3112 O O . PRO A 1 416 ? -17.208 -35.322 -16.962 1.00 26.27 416 PRO A O 1
ATOM 3115 N N . SER A 1 417 ? -18.637 -37.018 -17.303 1.00 23.38 417 SER A N 1
ATOM 3116 C CA . SER A 1 417 ? -18.318 -37.816 -16.108 1.00 23.38 417 SER A CA 1
ATOM 3117 C C . SER A 1 417 ? -17.167 -38.811 -16.383 1.00 23.38 417 SER A C 1
ATOM 3119 O O . SER A 1 417 ? -16.477 -38.657 -17.386 1.00 23.38 417 SER A O 1
ATOM 3121 N N . TRP A 1 418 ? -17.042 -39.864 -15.551 1.00 23.67 418 TRP A N 1
ATOM 3122 C CA . TRP A 1 418 ? -15.996 -40.919 -15.541 1.00 23.67 418 TRP A CA 1
ATOM 3123 C C . TRP A 1 418 ? -14.674 -40.448 -14.881 1.00 23.67 418 TRP A C 1
ATOM 3125 O O . TRP A 1 418 ? -14.096 -39.465 -15.318 1.00 23.67 418 TRP A O 1
ATOM 3135 N N . CYS A 1 419 ? -14.131 -41.052 -13.811 1.00 21.86 419 CYS A N 1
ATOM 3136 C CA . CYS A 1 419 ? -14.489 -42.264 -13.048 1.00 21.86 419 CYS A CA 1
ATOM 3137 C C . CYS A 1 419 ? -14.270 -42.088 -11.527 1.00 21.86 419 CYS A C 1
ATOM 3139 O O . CYS A 1 419 ? -13.502 -41.242 -11.081 1.00 21.86 419 CYS A O 1
ATOM 3141 N N . THR A 1 420 ? -14.919 -42.942 -10.734 1.00 24.11 420 THR A N 1
ATOM 3142 C CA . THR A 1 420 ? -14.836 -43.010 -9.264 1.00 24.11 420 THR A CA 1
ATOM 3143 C C . THR A 1 420 ? -13.716 -43.920 -8.741 1.00 24.11 420 THR A C 1
ATOM 3145 O O . THR A 1 420 ? -13.708 -45.084 -9.124 1.00 24.11 420 THR A O 1
ATOM 3148 N N . ALA A 1 421 ? -12.962 -43.430 -7.737 1.00 22.64 421 ALA A N 1
ATOM 3149 C CA . ALA A 1 421 ? -12.493 -44.155 -6.528 1.00 22.64 421 ALA A CA 1
ATOM 3150 C C . ALA A 1 421 ? -11.527 -45.376 -6.694 1.00 22.64 421 ALA A C 1
ATOM 3152 O O . ALA A 1 421 ? -11.472 -45.957 -7.772 1.00 22.64 421 ALA A O 1
ATOM 3153 N N . PRO A 1 422 ? -10.771 -45.816 -5.649 1.00 29.86 422 PRO A N 1
ATOM 3154 C CA . PRO A 1 422 ? -10.915 -45.499 -4.220 1.00 29.86 422 PRO A CA 1
ATOM 3155 C C . PRO A 1 422 ? -9.639 -45.047 -3.469 1.00 29.86 422 PRO A C 1
ATOM 3157 O O . PRO A 1 422 ? -8.538 -44.984 -4.005 1.00 29.86 422 PRO A O 1
ATOM 3160 N N . ALA A 1 423 ? -9.831 -44.725 -2.186 1.00 23.91 423 ALA A N 1
ATOM 3161 C CA . ALA A 1 423 ? -8.810 -44.280 -1.238 1.00 23.91 423 ALA A CA 1
ATOM 3162 C C . ALA A 1 423 ? -7.997 -45.429 -0.608 1.00 23.91 423 ALA A C 1
ATOM 3164 O O . ALA A 1 423 ? -8.525 -46.528 -0.436 1.00 23.91 423 ALA A O 1
ATOM 3165 N N . ALA A 1 424 ? -6.778 -45.127 -0.133 1.00 24.75 424 ALA A N 1
ATOM 3166 C CA . ALA A 1 424 ? -6.118 -45.865 0.952 1.00 24.75 424 ALA A CA 1
ATOM 3167 C C . ALA A 1 424 ? -5.004 -45.049 1.657 1.00 24.75 424 ALA A C 1
ATOM 3169 O O . ALA A 1 424 ? -4.058 -44.602 1.021 1.00 24.75 424 ALA A O 1
ATOM 3170 N N . THR A 1 425 ? -5.124 -44.937 2.988 1.00 25.75 425 THR A N 1
ATOM 3171 C CA . THR A 1 425 ? -4.059 -44.971 4.026 1.00 25.75 425 THR A CA 1
ATOM 3172 C C . THR A 1 425 ? -2.776 -44.117 3.941 1.00 25.75 425 THR A C 1
ATOM 3174 O O . THR A 1 425 ? -1.945 -44.263 3.052 1.00 25.75 425 THR A O 1
ATOM 3177 N N . ALA A 1 426 ? -2.516 -43.407 5.043 1.00 24.75 426 ALA A N 1
ATOM 3178 C CA . ALA A 1 426 ? -1.188 -43.019 5.546 1.00 24.75 426 ALA A CA 1
ATOM 3179 C C . ALA A 1 426 ? -0.853 -43.848 6.818 1.00 24.75 426 ALA A C 1
ATOM 3181 O O . ALA A 1 426 ? -1.756 -44.529 7.313 1.00 24.75 426 ALA A O 1
ATOM 3182 N N . PRO A 1 427 ? 0.316 -43.695 7.482 1.00 41.94 427 PRO A N 1
ATOM 3183 C CA . PRO A 1 427 ? 1.708 -43.494 7.033 1.00 41.94 427 PRO A CA 1
ATOM 3184 C C . PRO A 1 427 ? 2.596 -44.703 7.495 1.00 41.94 427 PRO A C 1
ATOM 3186 O O . PRO A 1 427 ? 2.015 -45.743 7.814 1.00 41.94 427 PRO A O 1
ATOM 3189 N N . PRO A 1 428 ? 3.959 -44.651 7.556 1.00 35.38 428 PRO A N 1
ATOM 3190 C CA . PRO A 1 428 ? 4.627 -44.056 8.737 1.00 35.38 428 PRO A CA 1
ATOM 3191 C C . PRO A 1 428 ? 6.068 -43.482 8.556 1.00 35.38 428 PRO A C 1
ATOM 3193 O O . PRO A 1 428 ? 6.786 -43.790 7.615 1.00 35.38 428 PRO A O 1
ATOM 3196 N N . SER A 1 429 ? 6.490 -42.703 9.567 1.00 26.69 429 SER A N 1
ATOM 3197 C CA . SER A 1 429 ? 7.846 -42.575 10.171 1.00 26.69 429 SER A CA 1
ATOM 3198 C C . SER A 1 429 ? 9.146 -42.338 9.359 1.00 26.69 429 SER A C 1
ATOM 3200 O O . SER A 1 429 ? 9.493 -43.050 8.426 1.00 26.69 429 SER A O 1
ATOM 3202 N N . ARG A 1 430 ? 9.962 -41.419 9.912 1.00 29.08 430 ARG A N 1
ATOM 3203 C CA . ARG A 1 430 ? 11.415 -41.188 9.704 1.00 29.08 430 ARG A CA 1
ATOM 3204 C C . ARG A 1 430 ? 12.278 -42.460 9.559 1.00 29.08 430 ARG A C 1
ATOM 3206 O O . ARG A 1 430 ? 11.994 -43.465 10.206 1.00 29.08 430 ARG A O 1
ATOM 3213 N N . PRO A 1 431 ? 13.482 -42.305 8.976 1.00 32.69 431 PRO A N 1
ATOM 3214 C CA . PRO A 1 431 ? 14.689 -42.555 9.779 1.00 32.69 431 PRO A CA 1
ATOM 3215 C C . PRO A 1 431 ? 15.667 -41.364 9.817 1.00 32.69 431 PRO A C 1
ATOM 3217 O O . PRO A 1 431 ? 15.522 -40.381 9.093 1.00 32.69 431 PRO A O 1
ATOM 3220 N N . ALA A 1 432 ? 16.660 -41.455 10.703 1.00 25.33 432 ALA A N 1
ATOM 3221 C CA . ALA A 1 432 ? 17.742 -40.486 10.872 1.00 25.33 432 ALA A CA 1
ATOM 3222 C C . ALA A 1 432 ? 19.097 -41.073 10.434 1.00 25.33 432 ALA A C 1
ATOM 3224 O O . ALA A 1 432 ? 19.235 -42.287 10.332 1.00 25.33 432 ALA A O 1
ATOM 3225 N N . CYS A 1 433 ? 20.092 -40.190 10.296 1.00 21.80 433 CYS A N 1
ATOM 3226 C CA . CYS A 1 433 ? 21.534 -40.468 10.263 1.00 21.80 433 CYS A CA 1
ATOM 3227 C C . CYS A 1 433 ? 22.090 -41.369 9.143 1.00 21.80 433 CYS A C 1
ATOM 3229 O O . CYS A 1 433 ? 21.959 -42.586 9.175 1.00 21.80 433 CYS A O 1
ATOM 3231 N N . CYS A 1 434 ? 22.960 -40.784 8.313 1.00 24.17 434 CYS A N 1
ATOM 3232 C CA . CYS A 1 434 ? 24.287 -41.369 8.113 1.00 24.17 434 CYS A CA 1
ATOM 3233 C C . CYS A 1 434 ? 25.314 -40.269 7.804 1.00 24.17 434 CYS A C 1
ATOM 3235 O O . CYS A 1 434 ? 25.048 -39.372 7.007 1.00 24.17 434 CYS A O 1
ATOM 3237 N N . ALA A 1 435 ? 26.475 -40.329 8.454 1.00 24.20 435 ALA A N 1
ATOM 3238 C CA . ALA A 1 435 ? 27.599 -39.421 8.241 1.00 24.20 435 ALA A CA 1
ATOM 3239 C C . ALA A 1 435 ? 28.841 -40.222 7.832 1.00 24.20 435 ALA A C 1
ATOM 3241 O O . ALA A 1 435 ? 29.056 -41.307 8.362 1.00 24.20 435 ALA A O 1
ATOM 3242 N N . THR A 1 436 ? 29.673 -39.649 6.960 1.00 25.11 436 THR A N 1
ATOM 3243 C CA . THR A 1 436 ? 31.052 -40.085 6.651 1.00 25.11 436 THR A CA 1
ATOM 3244 C C . THR A 1 436 ? 31.761 -38.897 5.982 1.00 25.11 436 THR A C 1
ATOM 3246 O O . THR A 1 436 ? 31.429 -38.544 4.858 1.00 25.11 436 THR A O 1
ATOM 3249 N N . THR A 1 437 ? 32.499 -38.054 6.711 1.00 25.69 437 THR A N 1
ATOM 3250 C CA . THR A 1 437 ? 33.947 -38.155 7.023 1.00 25.69 437 THR A CA 1
ATOM 3251 C C . THR A 1 437 ? 34.902 -38.117 5.821 1.00 25.69 437 THR A C 1
ATOM 3253 O O . THR A 1 437 ? 35.136 -39.143 5.191 1.00 25.69 437 THR A O 1
ATOM 3256 N N . ALA A 1 438 ? 35.586 -36.977 5.636 1.00 26.97 438 ALA A N 1
ATOM 3257 C CA . ALA A 1 438 ? 36.916 -36.899 5.011 1.00 26.97 438 ALA A CA 1
ATOM 3258 C C . ALA A 1 438 ? 37.717 -35.657 5.488 1.00 26.97 438 ALA A C 1
ATOM 3260 O O . ALA A 1 438 ? 37.742 -34.612 4.852 1.00 26.97 438 ALA A O 1
ATOM 3261 N N . THR A 1 439 ? 38.367 -35.798 6.646 1.00 27.45 439 THR A N 1
ATOM 3262 C CA . THR A 1 439 ? 39.703 -35.256 7.002 1.00 27.45 439 THR A CA 1
ATOM 3263 C C . THR A 1 439 ? 40.232 -33.927 6.412 1.00 27.45 439 THR A C 1
ATOM 3265 O O . THR A 1 439 ? 40.682 -33.889 5.267 1.00 27.45 439 THR A O 1
ATOM 3268 N N . ARG A 1 440 ? 40.516 -32.955 7.300 1.00 29.77 440 ARG A N 1
ATOM 3269 C CA . ARG A 1 440 ? 41.870 -32.366 7.490 1.00 29.77 440 ARG A CA 1
ATOM 3270 C C . ARG A 1 440 ? 42.001 -31.720 8.886 1.00 29.77 440 ARG A C 1
ATOM 3272 O O . ARG A 1 440 ? 41.015 -31.253 9.442 1.00 29.77 440 ARG A O 1
ATOM 3279 N N . ARG A 1 441 ? 43.203 -31.775 9.482 1.00 30.05 441 ARG A N 1
ATOM 3280 C CA . ARG A 1 441 ? 43.513 -31.303 10.855 1.00 30.05 441 ARG A CA 1
ATOM 3281 C C . ARG A 1 441 ? 43.935 -29.815 10.895 1.00 30.05 441 ARG A C 1
ATOM 3283 O O . ARG A 1 441 ? 44.458 -29.337 9.890 1.00 30.05 441 ARG A O 1
ATOM 3290 N N . PRO A 1 442 ? 43.787 -29.122 12.045 1.00 36.16 442 PRO A N 1
ATOM 3291 C CA . PRO A 1 442 ? 44.185 -27.722 12.238 1.00 36.16 442 PRO A CA 1
ATOM 3292 C C . PRO A 1 442 ? 45.579 -27.560 12.897 1.00 36.16 442 PRO A C 1
ATOM 3294 O O . PRO A 1 442 ? 46.102 -28.528 13.459 1.00 36.16 442 PRO A O 1
ATOM 3297 N N . PRO A 1 443 ? 46.153 -26.339 12.910 1.00 39.00 443 PRO A N 1
ATOM 3298 C CA . PRO A 1 443 ? 47.177 -25.921 13.870 1.00 39.00 443 PRO A CA 1
ATOM 3299 C C . PRO A 1 443 ? 46.560 -25.452 15.209 1.00 39.00 443 PRO A C 1
ATOM 3301 O O . PRO A 1 443 ? 45.346 -25.311 15.344 1.00 39.00 443 PRO A O 1
ATOM 3304 N N . THR A 1 444 ? 47.405 -25.254 16.222 1.00 30.17 444 THR A N 1
ATOM 3305 C CA . THR A 1 444 ? 47.046 -25.310 17.653 1.00 30.17 444 THR A CA 1
ATOM 3306 C C . THR A 1 444 ? 47.138 -23.988 18.429 1.00 30.17 444 THR A C 1
ATOM 3308 O O . THR A 1 444 ? 48.001 -23.169 18.143 1.00 30.17 444 THR A O 1
ATOM 3311 N N . CYS A 1 445 ? 46.372 -23.922 19.530 1.00 26.89 445 CYS A N 1
ATOM 3312 C CA . CYS A 1 445 ? 46.598 -23.139 20.763 1.00 26.89 445 CYS A CA 1
ATOM 3313 C C . CYS A 1 445 ? 46.565 -21.595 20.720 1.00 26.89 445 CYS A C 1
ATOM 3315 O O . CYS A 1 445 ? 47.514 -20.951 20.292 1.00 26.89 445 CYS A O 1
ATOM 3317 N N . SER A 1 446 ? 45.611 -21.010 21.456 1.00 29.73 446 SER A N 1
ATOM 3318 C CA . SER A 1 446 ? 45.894 -2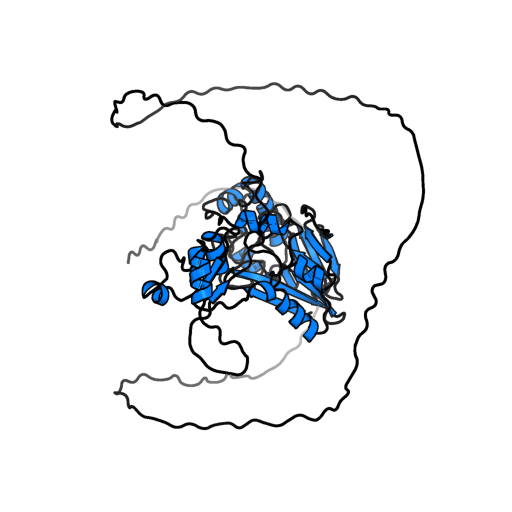0.577 22.840 1.00 29.73 446 SER A CA 1
ATOM 3319 C C . SER A 1 446 ? 44.602 -20.494 23.675 1.00 29.73 446 SER A C 1
ATOM 3321 O O . SER A 1 446 ? 43.509 -20.534 23.114 1.00 29.73 446 SER A O 1
ATOM 3323 N N . ALA A 1 447 ? 44.710 -20.460 25.006 1.00 29.98 447 ALA A N 1
ATOM 3324 C CA . ALA A 1 447 ? 43.593 -20.688 25.932 1.00 29.98 447 ALA A CA 1
ATOM 3325 C C . ALA A 1 447 ? 43.079 -19.413 26.629 1.00 29.98 447 ALA A C 1
ATOM 3327 O O . ALA A 1 447 ? 43.875 -18.583 27.061 1.00 29.98 447 ALA A O 1
ATOM 3328 N N . ALA A 1 448 ? 41.757 -19.325 26.836 1.00 32.47 448 ALA A N 1
ATOM 3329 C CA . ALA A 1 448 ? 41.130 -18.426 27.809 1.00 32.47 448 ALA A CA 1
ATOM 3330 C C . ALA A 1 448 ? 39.782 -18.989 28.324 1.00 32.47 448 ALA A C 1
ATOM 3332 O O . ALA A 1 448 ? 38.809 -19.102 27.588 1.00 32.47 448 ALA A O 1
ATOM 3333 N N . THR A 1 449 ? 39.795 -19.362 29.603 1.00 32.62 449 THR A N 1
ATOM 3334 C CA . THR A 1 449 ? 38.727 -19.559 30.606 1.00 32.62 449 THR A CA 1
ATOM 3335 C C . THR A 1 449 ? 37.243 -19.393 30.211 1.00 32.62 449 THR A C 1
ATOM 3337 O O . THR A 1 449 ? 36.808 -18.317 29.813 1.00 32.62 449 THR A O 1
ATOM 3340 N N . ALA A 1 450 ? 36.429 -20.420 30.503 1.00 34.06 450 ALA A N 1
ATOM 3341 C CA . ALA A 1 450 ? 34.958 -20.360 30.519 1.00 34.06 450 ALA A CA 1
ATOM 3342 C C . ALA A 1 450 ? 34.396 -20.029 31.931 1.00 34.06 450 ALA A C 1
ATOM 3344 O O . ALA A 1 450 ? 35.058 -20.338 32.926 1.00 34.06 450 ALA A O 1
ATOM 3345 N N . PRO A 1 451 ? 33.194 -19.425 32.052 1.00 41.62 451 PRO A N 1
ATOM 3346 C CA . PRO A 1 451 ? 32.608 -19.019 33.336 1.00 41.62 451 PRO A CA 1
ATOM 3347 C C . PRO A 1 451 ? 31.912 -20.168 34.094 1.00 41.62 451 PRO A C 1
ATOM 3349 O O . PRO A 1 451 ? 31.405 -21.115 33.495 1.00 41.62 451 PRO A O 1
ATOM 3352 N N . GLY A 1 452 ? 31.865 -20.061 35.428 1.00 38.38 452 GLY A N 1
ATOM 3353 C CA . GLY A 1 452 ? 31.206 -21.025 36.323 1.00 38.38 452 GLY A CA 1
ATOM 3354 C C . GLY A 1 452 ? 29.704 -20.763 36.565 1.00 38.38 452 GLY A C 1
ATOM 3355 O O . GLY A 1 452 ? 29.208 -19.686 36.235 1.00 38.38 452 GLY A O 1
ATOM 3356 N N . PRO A 1 453 ? 28.973 -21.737 37.149 1.00 47.16 453 PRO A N 1
ATOM 3357 C CA . PRO A 1 453 ? 27.512 -21.702 37.299 1.00 47.16 453 PRO A CA 1
ATOM 3358 C C . PRO A 1 453 ? 27.014 -20.845 38.487 1.00 47.16 453 PRO A C 1
ATOM 3360 O O . PRO A 1 453 ? 27.778 -20.579 39.421 1.00 47.16 453 PRO A O 1
ATOM 3363 N N . PRO A 1 454 ? 25.726 -20.438 38.492 1.00 46.69 454 PRO A N 1
ATOM 3364 C CA . PRO A 1 454 ? 25.145 -19.584 39.532 1.00 46.69 454 PRO A CA 1
ATOM 3365 C C . PRO A 1 454 ? 24.886 -20.319 40.860 1.00 46.69 454 PRO A C 1
ATOM 3367 O O . PRO A 1 454 ? 24.730 -21.540 40.901 1.00 46.69 454 PRO A O 1
ATOM 3370 N N . ARG A 1 455 ? 24.794 -19.551 41.957 1.00 38.50 455 ARG A N 1
ATOM 3371 C CA . ARG A 1 455 ? 24.374 -20.015 43.295 1.00 38.50 455 ARG A CA 1
ATOM 3372 C C . ARG A 1 455 ? 22.954 -19.517 43.636 1.00 38.50 455 ARG A C 1
ATOM 3374 O O . ARG A 1 455 ? 22.574 -18.467 43.124 1.00 38.50 455 ARG A O 1
ATOM 3381 N N . PRO A 1 456 ? 22.188 -20.242 44.476 1.00 46.16 456 PRO A N 1
ATOM 3382 C CA . PRO A 1 456 ? 20.775 -19.955 44.742 1.00 46.16 456 PRO A CA 1
ATOM 3383 C C . PRO A 1 456 ? 20.536 -18.923 45.859 1.00 46.16 456 PRO A C 1
ATOM 3385 O O . PRO A 1 456 ? 21.406 -18.674 46.695 1.00 46.16 456 PRO A O 1
ATOM 3388 N N . GLU A 1 457 ? 19.316 -18.380 45.884 1.00 37.44 457 GLU A N 1
ATOM 3389 C CA . GLU A 1 457 ? 18.764 -17.551 46.966 1.00 37.44 457 GLU A CA 1
ATOM 3390 C C . GLU A 1 457 ? 18.506 -18.348 48.263 1.00 37.44 457 GLU A C 1
ATOM 3392 O O . GLU A 1 457 ? 18.259 -19.557 48.207 1.00 37.44 457 GLU A O 1
ATOM 3397 N N . PRO A 1 458 ? 18.459 -17.677 49.430 1.00 48.84 458 PRO A N 1
ATOM 3398 C CA . PRO A 1 458 ? 17.803 -18.179 50.630 1.00 48.84 458 PRO A CA 1
ATOM 3399 C C . PRO A 1 458 ? 16.390 -17.588 50.800 1.00 48.84 458 PRO A C 1
ATOM 3401 O O . PRO A 1 458 ? 16.193 -16.377 50.709 1.00 48.84 458 PRO A O 1
ATOM 3404 N N . ALA A 1 459 ? 15.427 -18.436 51.158 1.00 35.31 459 ALA A N 1
ATOM 3405 C CA . ALA A 1 459 ? 14.105 -18.030 51.627 1.00 35.31 459 ALA A CA 1
ATOM 3406 C C . ALA A 1 459 ? 13.828 -18.631 53.012 1.00 35.31 459 ALA A C 1
ATOM 3408 O O . ALA A 1 459 ? 14.019 -19.829 53.193 1.00 35.31 459 ALA A O 1
ATOM 3409 N N . ASP A 1 460 ? 13.351 -17.812 53.954 1.00 35.28 460 ASP A N 1
ATOM 3410 C CA . ASP A 1 460 ? 12.540 -18.202 55.122 1.00 35.28 460 ASP A CA 1
ATOM 3411 C C . ASP A 1 460 ? 11.979 -16.908 55.771 1.00 35.28 460 ASP A C 1
ATOM 3413 O O . ASP A 1 460 ? 12.660 -15.887 55.797 1.00 35.28 460 ASP A O 1
ATOM 3417 N N . ARG A 1 461 ? 10.661 -16.789 56.016 1.00 33.06 461 ARG A N 1
ATOM 3418 C CA . ARG A 1 461 ? 9.926 -17.129 57.266 1.00 33.06 461 ARG A CA 1
ATOM 3419 C C . ARG A 1 461 ? 10.348 -16.287 58.496 1.00 33.06 461 ARG A C 1
ATOM 3421 O O . ARG A 1 461 ? 11.528 -16.156 58.761 1.00 33.06 461 ARG A O 1
ATOM 3428 N N . ALA A 1 462 ? 9.451 -15.763 59.345 1.00 30.75 462 ALA A N 1
ATOM 3429 C CA . ALA A 1 462 ? 7.983 -15.711 59.317 1.00 30.75 462 ALA A CA 1
ATOM 3430 C C . ALA A 1 462 ? 7.406 -14.680 60.330 1.00 30.75 462 ALA A C 1
ATOM 3432 O O . ALA A 1 462 ? 8.040 -14.387 61.334 1.00 30.75 462 ALA A O 1
ATOM 3433 N N . ALA A 1 463 ? 6.141 -14.298 60.086 1.00 31.38 463 ALA A N 1
ATOM 3434 C CA . ALA A 1 463 ? 5.019 -14.190 61.043 1.00 31.38 463 ALA A CA 1
ATOM 3435 C C . ALA A 1 463 ? 4.857 -13.025 62.058 1.00 31.38 463 ALA A C 1
ATOM 3437 O O . ALA A 1 463 ? 5.771 -12.649 62.777 1.00 31.38 463 ALA A O 1
ATOM 3438 N N . ALA A 1 464 ? 3.566 -12.660 62.209 1.00 31.06 464 ALA A N 1
ATOM 3439 C CA . ALA A 1 464 ? 2.912 -11.952 63.328 1.00 31.06 464 ALA A CA 1
ATOM 3440 C C . ALA A 1 464 ? 3.217 -10.429 63.453 1.00 31.06 464 ALA A C 1
ATOM 3442 O O . ALA A 1 464 ? 4.270 -9.977 63.032 1.00 31.06 464 ALA A O 1
ATOM 3443 N N . GLU A 1 465 ? 2.326 -9.540 63.927 1.00 34.44 465 GLU A N 1
ATOM 3444 C CA . GLU A 1 465 ? 1.054 -9.684 64.670 1.00 34.44 465 GLU A CA 1
ATOM 3445 C C . GLU A 1 465 ? -0.100 -8.782 64.146 1.00 34.44 465 GLU A C 1
ATOM 3447 O O . GLU A 1 465 ? 0.014 -8.091 63.136 1.00 34.44 465 GLU A O 1
ATOM 3452 N N . ARG A 1 466 ? -1.259 -8.844 64.822 1.00 35.47 466 ARG A N 1
ATOM 3453 C CA . ARG A 1 466 ? -2.525 -8.145 64.515 1.00 35.47 466 ARG A CA 1
ATOM 3454 C C . ARG A 1 466 ? -2.665 -6.874 65.369 1.00 35.47 466 ARG A C 1
ATOM 3456 O O . ARG A 1 466 ? -2.222 -6.885 66.510 1.00 35.47 466 ARG A O 1
ATOM 3463 N N . GLY A 1 467 ? -3.420 -5.867 64.915 1.00 30.09 467 GLY A N 1
ATOM 3464 C CA . GLY A 1 467 ? -3.855 -4.774 65.803 1.00 30.09 467 GLY A CA 1
ATOM 3465 C C . GLY A 1 467 ? -4.661 -3.644 65.147 1.00 30.09 467 GLY A C 1
ATOM 3466 O O . GLY A 1 467 ? -4.086 -2.773 64.514 1.00 30.09 467 GLY A O 1
ATOM 3467 N N . THR A 1 468 ? -5.990 -3.682 65.318 1.00 33.50 468 THR A N 1
ATOM 3468 C CA . THR A 1 468 ? -6.896 -2.556 65.693 1.00 33.50 468 THR A CA 1
ATOM 3469 C C . THR A 1 468 ? -6.416 -1.095 65.510 1.00 33.50 468 THR A C 1
ATOM 3471 O O . THR A 1 468 ? -5.342 -0.760 65.984 1.00 33.50 468 THR A O 1
ATOM 3474 N N . SER A 1 469 ? -7.173 -0.073 65.083 1.00 32.97 469 SER A N 1
ATOM 3475 C CA . SER A 1 469 ? -8.572 0.149 64.658 1.00 32.97 469 SER A CA 1
ATOM 3476 C C . SER A 1 469 ? -8.874 1.665 64.808 1.00 32.97 469 SER A C 1
ATOM 3478 O O . SER A 1 469 ? -8.512 2.223 65.840 1.00 32.97 469 SER A O 1
ATOM 3480 N N . GLY A 1 470 ? -9.673 2.280 63.923 1.00 30.11 470 GLY A N 1
ATOM 3481 C CA . GLY A 1 470 ? -10.560 3.415 64.284 1.00 30.11 470 GLY A CA 1
ATOM 3482 C C . GLY A 1 470 ? -10.114 4.871 64.010 1.00 30.11 470 GLY A C 1
ATOM 3483 O O . GLY A 1 470 ? -8.941 5.204 64.089 1.00 30.11 470 GLY A O 1
ATOM 3484 N N . GLY A 1 471 ? -11.113 5.740 63.751 1.00 30.83 471 GLY A N 1
ATOM 3485 C CA . GLY A 1 471 ? -11.007 7.213 63.604 1.00 30.83 471 GLY A CA 1
ATOM 3486 C C . GLY A 1 471 ? -10.749 7.682 62.159 1.00 30.83 471 GLY A C 1
ATOM 3487 O O . GLY A 1 471 ? -9.630 7.583 61.688 1.00 30.83 471 GLY A O 1
ATOM 3488 N N . ARG A 1 472 ? -11.732 8.058 61.320 1.00 33.38 472 ARG A N 1
ATOM 3489 C CA . ARG A 1 472 ? -12.661 9.221 61.357 1.00 33.38 472 ARG A CA 1
ATOM 3490 C C . ARG A 1 472 ? -11.988 10.590 61.559 1.00 33.38 472 ARG A C 1
ATOM 3492 O O . ARG A 1 472 ? -11.544 10.866 62.665 1.00 33.38 472 ARG A O 1
ATOM 3499 N N . GLY A 1 473 ? -12.141 11.492 60.578 1.00 29.69 473 GLY A N 1
ATOM 3500 C CA . GLY A 1 473 ? -12.295 12.931 60.853 1.00 29.69 473 GLY A CA 1
ATOM 3501 C C . GLY A 1 473 ? -11.635 13.925 59.883 1.00 29.69 473 GLY A C 1
ATOM 3502 O O . GLY A 1 473 ? -10.441 14.153 59.974 1.00 29.69 473 GLY A O 1
ATOM 3503 N N . ASN A 1 474 ? -12.474 14.606 59.095 1.00 32.38 474 ASN A N 1
ATOM 3504 C CA . ASN A 1 474 ? -12.379 16.027 58.711 1.00 32.38 474 ASN A CA 1
ATOM 3505 C C . ASN A 1 474 ? -11.192 16.574 57.877 1.00 32.38 474 ASN A C 1
ATOM 3507 O O . ASN A 1 474 ? -10.166 17.002 58.397 1.00 32.38 474 ASN A O 1
ATOM 3511 N N . GLU A 1 475 ? -11.487 16.808 56.593 1.00 37.09 475 GLU A N 1
ATOM 3512 C CA . GLU A 1 475 ? -11.332 18.130 55.943 1.00 37.09 475 GLU A CA 1
ATOM 3513 C C . GLU A 1 475 ? -12.083 19.247 56.734 1.00 37.09 475 GLU A C 1
ATOM 3515 O O . GLU A 1 475 ? -12.984 18.890 57.502 1.00 37.09 475 GLU A O 1
ATOM 3520 N N . PRO A 1 476 ? -11.824 20.575 56.562 1.00 50.72 476 PRO A N 1
ATOM 3521 C CA . PRO A 1 476 ? -11.491 21.210 55.274 1.00 50.72 476 PRO A CA 1
ATOM 3522 C C . PRO A 1 476 ? -10.565 22.456 55.316 1.00 50.72 476 PRO A C 1
ATOM 3524 O O . PRO A 1 476 ? -10.053 22.864 56.354 1.00 50.72 476 PRO A O 1
ATOM 3527 N N . SER A 1 477 ? -10.495 23.127 54.157 1.00 32.38 477 SER A N 1
ATOM 3528 C CA . SER A 1 477 ? -10.466 24.590 53.930 1.00 32.38 477 SER A CA 1
ATOM 3529 C C . SER A 1 477 ? -9.265 25.186 53.177 1.00 32.38 477 SER A C 1
ATOM 3531 O O . SER A 1 477 ? -8.117 25.188 53.604 1.00 32.38 477 SER A O 1
ATOM 3533 N N . ALA A 1 478 ? -9.627 25.741 52.018 1.00 34.28 478 ALA A N 1
ATOM 3534 C CA . ALA A 1 478 ? -8.863 26.573 51.101 1.00 34.28 478 ALA A CA 1
ATOM 3535 C C . ALA A 1 478 ? -8.221 27.826 51.730 1.00 34.28 478 ALA A C 1
ATOM 3537 O O . ALA A 1 478 ? -8.745 28.384 52.691 1.00 34.28 478 ALA A O 1
ATOM 3538 N N . GLY A 1 479 ? -7.177 28.369 51.084 1.00 30.02 479 GLY A N 1
ATOM 3539 C CA . GLY A 1 479 ? -6.585 29.638 51.525 1.00 30.02 479 GLY A CA 1
ATOM 3540 C C . GLY A 1 479 ? -5.490 30.257 50.646 1.00 30.02 479 GLY A C 1
ATOM 3541 O O . GLY A 1 479 ? -4.348 30.298 51.067 1.00 30.02 479 GLY A O 1
ATOM 3542 N N . ARG A 1 480 ? -5.882 30.811 49.488 1.00 32.16 480 ARG A N 1
ATOM 3543 C CA . ARG A 1 480 ? -5.265 31.946 48.751 1.00 32.16 480 ARG A CA 1
ATOM 3544 C C . ARG A 1 480 ? -3.758 31.989 48.399 1.00 32.16 480 ARG A C 1
ATOM 3546 O O . ARG A 1 480 ? -2.860 31.961 49.227 1.00 32.16 480 ARG A O 1
ATOM 3553 N N . VAL A 1 481 ? -3.560 32.315 47.121 1.00 35.19 481 VAL A N 1
ATOM 3554 C CA . VAL A 1 481 ? -2.425 33.050 46.537 1.00 35.19 481 VAL A CA 1
ATOM 3555 C C . VAL A 1 481 ? -2.174 34.385 47.257 1.00 35.19 481 VAL A C 1
ATOM 3557 O O . VAL A 1 481 ? -3.130 35.128 47.475 1.00 35.19 481 VAL A O 1
ATOM 3560 N N . ASP A 1 482 ? -0.904 34.744 47.471 1.00 33.38 482 ASP A N 1
ATOM 3561 C CA . ASP A 1 482 ? -0.440 36.131 47.298 1.00 33.38 482 ASP A CA 1
ATOM 3562 C C . ASP A 1 482 ? 1.025 36.181 46.804 1.00 33.38 482 ASP A C 1
ATOM 3564 O O . ASP A 1 482 ? 1.687 35.148 46.675 1.00 33.38 482 ASP A O 1
ATOM 3568 N N . THR A 1 483 ? 1.496 37.372 46.436 1.00 36.44 483 THR A N 1
ATOM 3569 C CA . THR A 1 483 ? 2.618 37.617 45.518 1.00 36.44 483 THR A CA 1
ATOM 3570 C C . THR A 1 483 ? 3.746 38.474 46.111 1.00 36.44 483 THR A C 1
ATOM 3572 O O . THR A 1 483 ? 3.550 39.247 47.043 1.00 36.44 483 THR A O 1
ATOM 3575 N N . GLY A 1 484 ? 4.939 38.371 45.504 1.00 29.38 484 GLY A N 1
ATOM 3576 C CA . GLY A 1 484 ? 6.149 39.129 45.863 1.00 29.38 484 GLY A CA 1
ATOM 3577 C C . GLY A 1 484 ? 7.061 38.386 46.854 1.00 29.38 484 GLY A C 1
ATOM 3578 O O . GLY A 1 484 ? 6.593 37.656 47.713 1.00 29.38 484 GLY A O 1
ATOM 3579 N N . GLY A 1 485 ? 8.389 38.496 46.797 1.00 29.22 485 GLY A N 1
ATOM 3580 C CA . GLY A 1 485 ? 9.268 39.212 45.867 1.00 29.22 485 GLY A CA 1
ATOM 3581 C C . GLY A 1 485 ? 10.659 39.383 46.506 1.00 29.22 485 GLY A C 1
ATOM 3582 O O . GLY A 1 485 ? 10.749 39.494 47.722 1.00 29.22 485 GLY A O 1
ATOM 3583 N N . GLY A 1 486 ? 11.741 39.429 45.716 1.00 28.83 486 GLY A N 1
ATOM 3584 C CA . GLY A 1 486 ? 13.068 39.841 46.218 1.00 28.83 486 GLY A CA 1
ATOM 3585 C C . GLY A 1 486 ? 14.178 38.777 46.248 1.00 28.83 486 GLY A C 1
ATOM 3586 O O . GLY A 1 486 ? 14.349 38.040 47.208 1.00 28.83 486 GLY A O 1
ATOM 3587 N N . MET A 1 487 ? 14.980 38.790 45.182 1.00 32.19 487 MET A N 1
ATOM 3588 C CA . MET A 1 487 ? 16.432 38.531 45.105 1.00 32.19 487 MET A CA 1
ATOM 3589 C C . MET A 1 487 ? 17.185 37.901 46.303 1.00 32.19 487 MET A C 1
ATOM 3591 O O . MET A 1 487 ? 17.403 38.549 47.322 1.00 32.19 487 MET A O 1
ATOM 3595 N N . SER A 1 488 ? 17.903 36.803 46.029 1.00 33.06 488 SER A N 1
ATOM 3596 C CA . SER A 1 488 ? 19.351 36.764 46.306 1.00 33.06 488 SER A CA 1
ATOM 3597 C C . SER A 1 488 ? 20.102 35.856 45.324 1.00 33.06 488 SER A C 1
ATOM 3599 O O . SER A 1 488 ? 19.532 34.951 44.719 1.00 33.06 488 SER A O 1
ATOM 3601 N N . ARG A 1 489 ? 21.390 36.145 45.115 1.00 34.19 489 ARG A N 1
ATOM 3602 C CA . ARG A 1 489 ? 22.265 35.479 44.138 1.00 34.19 489 ARG A CA 1
ATOM 3603 C C . ARG A 1 489 ? 22.928 34.248 44.755 1.00 34.19 489 ARG A C 1
ATOM 3605 O O . ARG A 1 489 ? 23.444 34.326 45.865 1.00 34.19 489 ARG A O 1
ATOM 3612 N N . THR A 1 490 ? 23.107 33.182 43.977 1.00 34.88 490 THR A N 1
ATOM 3613 C CA . THR A 1 490 ? 24.249 32.273 44.188 1.00 34.88 490 THR A CA 1
ATOM 3614 C C . THR A 1 490 ? 24.696 31.634 42.878 1.00 34.88 490 THR A C 1
ATOM 3616 O O . THR A 1 490 ? 24.091 30.706 42.355 1.00 34.88 490 THR A O 1
ATOM 3619 N N . THR A 1 491 ? 25.797 32.143 42.333 1.00 32.53 491 THR A N 1
ATOM 3620 C CA . THR A 1 491 ? 26.495 31.539 41.198 1.00 32.53 491 THR A CA 1
ATOM 3621 C C . THR A 1 491 ? 27.283 30.307 41.647 1.00 32.53 491 THR A C 1
ATOM 3623 O O . THR A 1 491 ? 28.228 30.441 42.425 1.00 32.53 491 THR A O 1
ATOM 3626 N N . ARG A 1 492 ? 26.995 29.134 41.076 1.00 33.69 492 ARG A N 1
ATOM 3627 C CA . ARG A 1 492 ? 27.994 28.065 40.897 1.00 33.69 492 ARG A CA 1
ATOM 3628 C C . ARG A 1 492 ? 28.091 27.693 39.420 1.00 33.69 492 ARG A C 1
ATOM 3630 O O . ARG A 1 492 ? 27.158 27.898 38.651 1.00 33.69 492 ARG A O 1
ATOM 3637 N N . ARG A 1 493 ? 29.286 27.272 39.017 1.00 31.19 493 ARG A N 1
ATOM 3638 C CA . ARG A 1 493 ? 29.781 27.264 37.634 1.00 31.19 493 ARG A CA 1
ATOM 3639 C C . ARG A 1 493 ? 30.646 26.011 37.444 1.00 31.19 493 ARG A C 1
ATOM 3641 O O . ARG A 1 493 ? 31.273 25.603 38.416 1.00 31.19 493 ARG A O 1
ATOM 3648 N N . VAL A 1 494 ? 30.788 25.553 36.189 1.00 31.14 494 VAL A N 1
ATOM 3649 C CA . VAL A 1 494 ? 31.794 24.566 35.698 1.00 31.14 494 VAL A CA 1
ATOM 3650 C C . VAL A 1 494 ? 31.445 23.080 35.987 1.00 31.14 494 VAL A C 1
ATOM 3652 O O . VAL A 1 494 ? 30.876 22.824 37.045 1.00 31.14 494 VAL A O 1
ATOM 3655 N N . PRO A 1 495 ? 31.781 22.093 35.108 1.00 41.34 495 PRO A N 1
ATOM 3656 C CA . PRO A 1 495 ? 32.473 22.169 33.803 1.00 41.34 495 PRO A CA 1
ATOM 3657 C C . PRO A 1 495 ? 31.673 21.703 32.563 1.00 41.34 495 PRO A C 1
ATOM 3659 O O . PRO A 1 495 ? 30.783 20.864 32.635 1.00 41.34 495 PRO A O 1
ATOM 3662 N N . ARG A 1 496 ? 32.114 22.172 31.384 1.00 31.95 496 ARG A N 1
ATOM 3663 C CA . ARG A 1 496 ? 31.966 21.447 30.105 1.00 31.95 496 ARG A CA 1
ATOM 3664 C C . ARG A 1 496 ? 33.078 20.397 30.001 1.00 31.95 496 ARG A C 1
ATOM 3666 O O . ARG A 1 496 ? 34.227 20.733 30.276 1.00 31.95 496 ARG A O 1
ATOM 3673 N N . CYS A 1 497 ? 32.771 19.201 29.501 1.00 32.47 497 CYS A N 1
ATOM 3674 C CA . CYS A 1 497 ? 33.787 18.287 28.974 1.00 32.47 497 CYS A CA 1
ATOM 3675 C C . CYS A 1 497 ? 34.014 18.556 27.482 1.00 32.47 497 CYS A C 1
ATOM 3677 O O . CYS A 1 497 ? 33.094 18.436 26.678 1.00 32.47 497 CYS A O 1
ATOM 3679 N N . THR A 1 498 ? 35.250 18.877 27.113 1.00 37.97 498 THR A N 1
ATOM 3680 C CA . THR A 1 498 ? 35.757 18.750 25.742 1.00 37.97 498 THR A CA 1
ATOM 3681 C C . THR A 1 498 ? 36.504 17.432 25.615 1.00 37.97 498 THR A C 1
ATOM 3683 O O . THR A 1 498 ? 37.382 17.161 26.435 1.00 37.97 498 THR A O 1
ATOM 3686 N N . ARG A 1 499 ? 36.245 16.659 24.559 1.00 38.16 499 ARG A N 1
ATOM 3687 C CA . ARG A 1 499 ? 37.192 15.640 24.104 1.00 38.16 499 ARG A CA 1
ATOM 3688 C C . ARG A 1 499 ? 37.150 15.521 22.586 1.00 38.16 499 ARG A C 1
ATOM 3690 O O . ARG A 1 499 ? 36.160 15.071 22.025 1.00 38.16 499 ARG A O 1
ATOM 3697 N N . THR A 1 500 ? 38.229 15.964 21.957 1.00 39.88 500 THR A N 1
ATOM 3698 C CA . THR A 1 500 ? 38.627 15.552 20.612 1.00 39.88 500 THR A CA 1
ATOM 3699 C C . THR A 1 500 ? 39.259 14.160 20.670 1.00 39.88 500 THR A C 1
ATOM 3701 O O . THR A 1 500 ? 39.834 13.773 21.695 1.00 39.88 500 THR A O 1
ATOM 3704 N N . GLY A 1 501 ? 39.141 13.428 19.567 1.00 44.12 501 GLY A N 1
ATOM 3705 C CA . GLY A 1 501 ? 39.645 12.073 19.358 1.00 44.12 501 GLY A CA 1
ATOM 3706 C C . GLY A 1 501 ? 39.126 11.581 18.024 1.00 44.12 501 GLY A C 1
ATOM 3707 O O . GLY A 1 501 ? 37.943 11.191 18.015 1.00 44.12 501 GLY A O 1
#

Mean predicted aligned error: 18.02 Å